Protein AF-A0AAE8N1J1-F1 (afdb_monomer_lite)

Structure (mmCIF, N/CA/C/O backbone):
data_AF-A0AAE8N1J1-F1
#
_entry.id   AF-A0AAE8N1J1-F1
#
loop_
_atom_site.group_PDB
_atom_site.id
_atom_site.type_symbol
_atom_site.label_atom_id
_atom_site.label_alt_id
_atom_site.label_comp_id
_atom_site.label_asym_id
_atom_site.label_entity_id
_atom_site.label_seq_id
_atom_site.pdbx_PDB_ins_code
_atom_site.Cartn_x
_atom_site.Cartn_y
_atom_site.Cartn_z
_atom_site.occupancy
_atom_site.B_iso_or_equiv
_atom_site.auth_seq_id
_atom_site.auth_comp_id
_atom_site.auth_asym_id
_atom_site.auth_atom_id
_atom_site.pdbx_PDB_model_num
ATOM 1 N N . MET A 1 1 ? 35.307 11.476 -8.296 1.00 35.03 1 MET A N 1
ATOM 2 C CA . MET A 1 1 ? 33.935 11.665 -8.820 1.00 35.03 1 MET A CA 1
ATOM 3 C C . MET A 1 1 ? 32.957 11.505 -7.670 1.00 35.03 1 MET A C 1
ATOM 5 O O . MET A 1 1 ? 32.985 10.466 -7.023 1.00 35.03 1 MET A O 1
ATOM 9 N N . ALA A 1 2 ? 32.159 12.530 -7.364 1.00 28.20 2 ALA A N 1
ATOM 10 C CA . ALA A 1 2 ? 31.144 12.446 -6.316 1.00 28.20 2 ALA A CA 1
ATOM 11 C C . ALA A 1 2 ? 30.091 11.394 -6.705 1.00 28.20 2 ALA A C 1
ATOM 13 O O . ALA A 1 2 ? 29.530 11.469 -7.799 1.00 28.20 2 ALA A O 1
ATOM 14 N N . ARG A 1 3 ? 29.843 10.405 -5.833 1.00 37.03 3 ARG A N 1
ATOM 15 C CA . ARG A 1 3 ? 28.711 9.479 -5.975 1.00 37.03 3 ARG A CA 1
ATOM 16 C C . ARG A 1 3 ? 27.435 10.320 -5.925 1.00 37.03 3 ARG A C 1
ATOM 18 O O . ARG A 1 3 ? 27.060 10.782 -4.851 1.00 37.03 3 ARG A O 1
ATOM 25 N N . ARG A 1 4 ? 26.793 10.553 -7.074 1.00 46.88 4 ARG A N 1
ATOM 26 C CA . ARG A 1 4 ? 25.401 11.011 -7.081 1.00 46.88 4 ARG A CA 1
ATOM 27 C C . ARG A 1 4 ? 24.582 9.907 -6.426 1.00 46.88 4 ARG A C 1
ATOM 29 O O . ARG A 1 4 ? 24.691 8.747 -6.816 1.00 46.88 4 ARG A O 1
ATOM 36 N N . THR A 1 5 ? 23.835 10.257 -5.389 1.00 50.56 5 THR A N 1
ATOM 37 C CA . THR A 1 5 ? 22.821 9.367 -4.830 1.00 50.56 5 THR A CA 1
ATOM 38 C C . THR A 1 5 ? 21.791 9.097 -5.926 1.00 50.56 5 THR A C 1
ATOM 40 O O . THR A 1 5 ? 21.352 10.064 -6.548 1.00 50.56 5 THR A O 1
ATOM 43 N N . PRO A 1 6 ? 21.449 7.830 -6.211 1.00 59.44 6 PRO A N 1
ATOM 44 C CA . PRO A 1 6 ? 20.458 7.521 -7.231 1.00 59.44 6 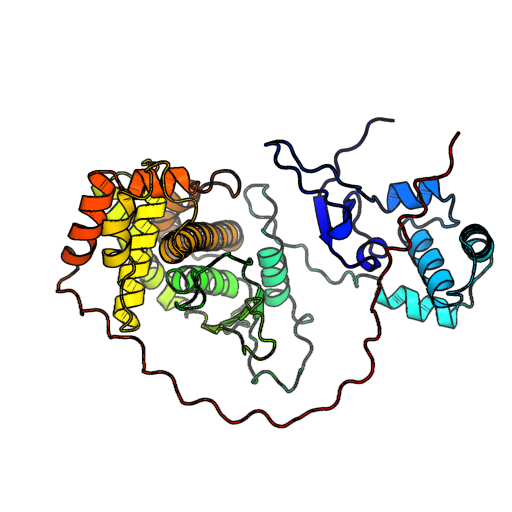PRO A CA 1
ATOM 45 C C . PRO A 1 6 ? 19.101 8.109 -6.833 1.00 59.44 6 PRO A C 1
ATOM 47 O O . PRO A 1 6 ? 18.744 8.083 -5.653 1.00 59.44 6 PRO A O 1
ATOM 50 N N . ASP A 1 7 ? 18.351 8.612 -7.815 1.00 67.62 7 ASP A N 1
ATOM 51 C CA . ASP A 1 7 ? 17.026 9.209 -7.583 1.00 67.62 7 ASP A CA 1
ATOM 52 C C . ASP A 1 7 ? 16.020 8.157 -7.075 1.00 67.62 7 ASP A C 1
ATOM 54 O O . ASP A 1 7 ? 15.136 8.456 -6.273 1.00 67.62 7 ASP A O 1
ATOM 58 N N . ALA A 1 8 ? 16.199 6.899 -7.494 1.00 77.00 8 ALA A N 1
ATOM 59 C CA . ALA A 1 8 ? 15.455 5.741 -7.018 1.00 77.00 8 ALA A CA 1
ATOM 60 C C . ALA A 1 8 ? 16.293 4.453 -7.110 1.00 77.00 8 ALA A C 1
ATOM 62 O O . ALA A 1 8 ? 17.258 4.359 -7.875 1.00 77.00 8 ALA A O 1
ATOM 63 N N . VAL A 1 9 ? 15.902 3.436 -6.337 1.00 85.31 9 VAL A N 1
ATOM 64 C CA . VAL A 1 9 ? 16.512 2.100 -6.368 1.00 85.31 9 VAL A CA 1
ATOM 65 C C . VAL A 1 9 ? 15.436 1.047 -6.601 1.00 85.31 9 VAL A C 1
ATOM 67 O O . VAL A 1 9 ? 14.442 0.999 -5.878 1.00 85.31 9 VAL A O 1
ATOM 70 N N . VAL A 1 10 ? 15.652 0.187 -7.594 1.00 86.50 10 VAL A N 1
ATOM 71 C CA . VAL A 1 10 ? 14.764 -0.921 -7.951 1.00 86.50 10 VAL A CA 1
ATOM 72 C C . VAL A 1 10 ? 15.358 -2.229 -7.440 1.00 86.50 10 VAL A C 1
ATOM 74 O O . VAL A 1 10 ? 16.468 -2.596 -7.813 1.00 86.50 10 VAL A O 1
ATOM 77 N N . LEU A 1 11 ? 14.615 -2.943 -6.594 1.00 87.94 11 LEU A N 1
ATOM 78 C CA . LEU A 1 11 ? 14.987 -4.279 -6.130 1.00 87.94 11 LEU A CA 1
ATOM 79 C C . LEU A 1 11 ? 14.312 -5.321 -7.024 1.00 87.94 11 LEU A C 1
ATOM 81 O O . LEU A 1 11 ? 13.087 -5.319 -7.147 1.00 87.94 11 LEU A O 1
ATOM 85 N N . THR A 1 12 ? 15.088 -6.210 -7.640 1.00 88.06 12 THR A N 1
ATOM 86 C CA . THR A 1 12 ? 14.566 -7.165 -8.631 1.00 88.06 12 THR A CA 1
ATOM 87 C C . THR A 1 12 ? 15.350 -8.477 -8.648 1.00 88.06 12 THR A C 1
ATOM 89 O O . THR A 1 12 ? 16.487 -8.530 -8.208 1.00 88.06 12 THR A O 1
ATOM 92 N N . SER A 1 13 ? 14.761 -9.554 -9.159 1.00 87.12 13 SER A N 1
ATOM 93 C CA . SER A 1 13 ? 15.512 -10.748 -9.603 1.00 87.12 13 SER A CA 1
ATOM 94 C C . SER A 1 13 ? 15.676 -10.778 -11.126 1.00 87.12 13 SER A C 1
ATOM 96 O O . SER A 1 13 ? 16.361 -11.641 -11.662 1.00 87.12 13 SER A O 1
ATOM 98 N N . ASP A 1 14 ? 15.049 -9.828 -11.819 1.00 88.25 14 ASP A N 1
ATOM 99 C CA . ASP A 1 14 ? 15.034 -9.735 -13.268 1.00 88.25 14 ASP A CA 1
ATOM 100 C C . ASP A 1 14 ? 16.143 -8.803 -13.769 1.00 88.25 14 ASP A C 1
ATOM 102 O O . ASP A 1 14 ? 16.110 -7.590 -13.533 1.00 88.25 14 ASP A O 1
ATOM 106 N N . SER A 1 15 ? 17.125 -9.380 -14.464 1.00 87.69 15 SER A N 1
ATOM 107 C CA . SER A 1 15 ? 18.238 -8.654 -15.078 1.00 87.69 15 SER A CA 1
ATOM 108 C C . SER A 1 15 ? 17.830 -7.750 -16.231 1.00 87.69 15 SER A C 1
ATOM 110 O O . SER A 1 15 ? 18.549 -6.793 -16.522 1.00 87.69 15 SER A O 1
ATOM 112 N N . ASP A 1 16 ? 16.685 -8.008 -16.861 1.00 88.75 16 ASP A N 1
ATOM 113 C CA . ASP A 1 16 ? 16.238 -7.253 -18.029 1.00 88.75 16 ASP A CA 1
ATOM 114 C C . ASP A 1 16 ? 15.903 -5.797 -17.686 1.00 88.75 16 ASP A C 1
ATOM 116 O O . ASP A 1 16 ? 15.951 -4.935 -18.561 1.00 88.75 16 ASP A O 1
ATOM 120 N N . LEU A 1 17 ? 15.668 -5.473 -16.407 1.00 86.44 17 LEU A N 1
ATOM 121 C CA . LEU A 1 17 ? 15.476 -4.088 -15.960 1.00 86.44 17 LEU A CA 1
ATOM 122 C C . LEU A 1 17 ? 16.688 -3.182 -16.225 1.00 86.44 17 LEU A C 1
ATOM 124 O O . LEU A 1 17 ? 16.510 -1.974 -16.348 1.00 86.44 17 LEU A O 1
ATOM 128 N N . LEU A 1 18 ? 17.898 -3.737 -16.370 1.00 87.38 18 LEU A N 1
ATOM 129 C CA . LEU A 1 18 ? 19.086 -2.965 -16.765 1.00 87.38 18 LEU A CA 1
ATOM 130 C C . LEU A 1 18 ? 19.048 -2.501 -18.229 1.00 87.38 18 LEU A C 1
ATOM 132 O O . LEU A 1 18 ? 19.861 -1.667 -18.618 1.00 87.38 18 LEU A O 1
ATOM 136 N N . LEU A 1 19 ? 18.154 -3.069 -19.043 1.00 87.94 19 LEU A N 1
ATOM 137 C CA . LEU A 1 19 ? 18.031 -2.777 -20.472 1.00 87.94 19 LEU A CA 1
ATOM 138 C C . LEU A 1 19 ? 17.041 -1.645 -20.762 1.00 87.94 19 LEU A C 1
ATOM 140 O O . LEU A 1 19 ? 17.030 -1.121 -21.875 1.00 87.94 19 LEU A O 1
ATOM 144 N N . TYR A 1 20 ? 16.226 -1.267 -19.776 1.00 84.81 20 TYR A N 1
ATOM 145 C CA . TYR A 1 20 ? 15.324 -0.126 -19.865 1.00 84.81 20 TYR A CA 1
ATOM 146 C C . TYR A 1 20 ? 16.047 1.169 -19.497 1.00 84.81 20 TYR A C 1
ATOM 148 O O . TYR A 1 20 ? 16.948 1.187 -18.655 1.00 84.81 20 TYR A O 1
ATOM 156 N N . ASP A 1 21 ? 15.602 2.278 -20.086 1.00 79.12 21 ASP A N 1
ATOM 157 C CA . ASP A 1 21 ? 16.015 3.605 -19.641 1.00 79.12 21 ASP A CA 1
ATOM 158 C C . ASP A 1 21 ? 15.320 3.952 -18.315 1.00 79.12 21 ASP A C 1
ATOM 160 O O . ASP A 1 21 ? 14.166 4.379 -18.280 1.00 79.12 21 ASP A O 1
ATOM 164 N N . ILE A 1 22 ? 16.030 3.722 -17.211 1.00 78.31 22 ILE A N 1
ATOM 165 C CA . ILE A 1 22 ? 15.596 4.054 -15.846 1.00 78.31 22 ILE A CA 1
ATOM 166 C C . ILE A 1 22 ? 16.227 5.364 -15.333 1.00 78.31 22 ILE A C 1
ATOM 168 O O . ILE A 1 22 ? 16.195 5.649 -14.128 1.00 78.31 22 ILE A O 1
ATOM 172 N N . GLY A 1 23 ? 16.829 6.158 -16.227 1.00 79.38 23 GLY A N 1
ATOM 173 C CA . GLY A 1 23 ? 17.496 7.417 -15.904 1.00 79.38 23 GLY A CA 1
ATOM 174 C C . GLY A 1 23 ? 18.658 7.259 -14.916 1.00 79.38 23 GLY A C 1
ATOM 175 O O . GLY A 1 23 ? 19.494 6.363 -15.028 1.00 79.38 23 GLY A O 1
ATOM 176 N N . CYS A 1 24 ? 18.713 8.137 -13.910 1.00 79.81 24 CYS A N 1
ATOM 177 C CA . CYS A 1 24 ? 19.738 8.121 -12.855 1.00 79.81 24 CYS A CA 1
ATOM 178 C C . CYS A 1 24 ? 19.469 7.090 -11.739 1.00 79.81 24 CYS A C 1
ATOM 180 O O . CYS A 1 24 ? 20.152 7.100 -10.709 1.00 79.81 24 CYS A O 1
ATOM 182 N N . SER A 1 25 ? 18.472 6.220 -11.911 1.00 83.62 25 SER A N 1
ATOM 183 C CA . SER A 1 25 ? 18.129 5.184 -10.937 1.00 83.62 25 SER A CA 1
ATOM 184 C C . SER A 1 25 ? 19.150 4.046 -10.941 1.00 83.62 25 SER A C 1
ATOM 186 O O . SER A 1 25 ? 20.022 3.938 -11.806 1.00 83.62 25 SER A O 1
ATOM 188 N N . SER A 1 26 ? 19.068 3.180 -9.936 1.00 88.62 26 SER A N 1
ATOM 189 C CA . SER A 1 26 ? 19.917 1.990 -9.842 1.00 88.62 26 SER A CA 1
ATOM 190 C C . SER A 1 26 ? 19.109 0.731 -9.564 1.00 88.62 26 SER A C 1
ATOM 192 O O . SER A 1 26 ? 18.006 0.791 -9.029 1.00 88.62 26 SER A O 1
ATOM 194 N N . VAL A 1 27 ? 19.681 -0.416 -9.909 1.00 90.62 27 VAL A N 1
ATOM 195 C CA . VAL A 1 27 ? 19.100 -1.743 -9.704 1.00 90.62 27 VAL A CA 1
ATOM 196 C C . VAL A 1 27 ? 19.919 -2.490 -8.655 1.00 90.62 27 VAL A C 1
ATOM 198 O O . VAL A 1 27 ? 21.147 -2.446 -8.677 1.00 90.62 27 VAL A O 1
ATOM 201 N N . ILE A 1 28 ? 19.252 -3.174 -7.733 1.00 91.44 28 ILE A N 1
ATOM 202 C CA . ILE A 1 28 ? 19.858 -4.124 -6.797 1.00 91.44 28 ILE A CA 1
ATOM 203 C C . ILE A 1 28 ? 19.209 -5.478 -7.057 1.00 91.44 28 ILE A C 1
ATOM 205 O O . ILE A 1 28 ? 17.979 -5.592 -7.004 1.00 91.44 28 ILE A O 1
ATOM 209 N N . PHE A 1 29 ? 20.020 -6.502 -7.326 1.00 90.75 29 PHE A N 1
ATOM 210 C CA . PHE A 1 29 ? 19.487 -7.851 -7.449 1.00 90.75 29 PHE A CA 1
ATOM 211 C C . PHE A 1 29 ? 19.201 -8.446 -6.074 1.00 90.75 29 PHE A C 1
ATOM 213 O O . PHE A 1 29 ? 19.992 -8.289 -5.148 1.00 90.75 29 PHE A O 1
ATOM 220 N N . LEU A 1 30 ? 18.070 -9.137 -5.933 1.00 88.12 30 LEU A N 1
ATOM 221 C CA . LEU A 1 30 ? 17.686 -9.775 -4.671 1.00 88.12 30 LEU A CA 1
ATOM 222 C C . LEU A 1 30 ? 18.733 -10.798 -4.209 1.00 88.12 30 LEU A C 1
ATOM 224 O O . LEU A 1 30 ? 19.008 -10.877 -3.016 1.00 88.12 30 LEU A O 1
ATOM 228 N N . ASP A 1 31 ? 19.356 -11.505 -5.154 1.00 86.06 31 ASP A N 1
ATOM 229 C CA . ASP A 1 31 ? 20.424 -12.476 -4.888 1.00 86.06 31 ASP A CA 1
ATOM 230 C C . ASP A 1 31 ? 21.716 -11.825 -4.360 1.00 86.06 31 ASP A C 1
ATOM 232 O O . ASP A 1 31 ? 22.544 -12.505 -3.758 1.00 86.06 31 ASP A O 1
ATOM 236 N N . ASP A 1 32 ? 21.879 -10.512 -4.547 1.00 86.19 32 ASP A N 1
ATOM 237 C CA . ASP A 1 32 ? 23.050 -9.757 -4.096 1.00 86.19 32 ASP A CA 1
ATOM 238 C C . ASP A 1 32 ? 22.854 -9.136 -2.702 1.00 86.19 32 ASP A C 1
ATOM 240 O O . ASP A 1 32 ? 23.760 -8.480 -2.185 1.00 86.19 32 ASP A O 1
ATOM 244 N N . ILE A 1 33 ? 21.680 -9.307 -2.081 1.00 85.31 33 ILE A N 1
ATOM 245 C CA . ILE A 1 33 ? 21.396 -8.798 -0.736 1.00 85.31 33 ILE A CA 1
ATOM 246 C C . ILE A 1 33 ? 21.857 -9.830 0.290 1.00 85.31 33 ILE A C 1
ATOM 248 O O . ILE A 1 33 ? 21.216 -10.859 0.501 1.00 85.31 33 ILE A O 1
ATOM 252 N N . VAL A 1 34 ? 22.946 -9.525 0.992 1.00 82.00 34 VAL A N 1
ATOM 253 C CA . VAL A 1 34 ? 23.441 -10.387 2.068 1.00 82.00 34 VAL A CA 1
ATOM 254 C C . VAL A 1 34 ? 22.742 -10.006 3.367 1.00 82.00 34 VAL A C 1
ATOM 256 O O . VAL A 1 34 ? 23.006 -8.953 3.950 1.00 82.00 34 VAL A O 1
ATOM 259 N N . LEU A 1 35 ? 21.839 -10.865 3.837 1.00 76.69 35 LEU A N 1
ATOM 260 C CA . LEU A 1 35 ? 21.188 -10.673 5.130 1.00 76.69 35 LEU A CA 1
ATOM 261 C C . LEU A 1 35 ? 22.227 -10.815 6.250 1.00 76.69 35 LEU A C 1
ATOM 263 O O . LEU A 1 35 ? 22.945 -11.810 6.321 1.00 76.69 35 LEU A O 1
ATOM 267 N N . SER A 1 36 ? 22.309 -9.813 7.123 1.00 69.69 36 SER A N 1
ATOM 268 C CA . SER A 1 36 ? 23.179 -9.836 8.299 1.00 69.69 36 SER A CA 1
ATOM 269 C C . SER A 1 36 ? 22.354 -9.615 9.557 1.00 69.69 36 SER A C 1
ATOM 271 O O . SER A 1 36 ? 21.520 -8.714 9.570 1.00 69.69 36 SER A O 1
ATOM 273 N N . ASP A 1 37 ? 22.656 -10.340 10.634 1.00 63.47 37 ASP A N 1
ATOM 274 C CA . ASP A 1 37 ? 21.987 -10.195 11.942 1.00 63.47 37 ASP A CA 1
ATOM 275 C C . ASP A 1 37 ? 22.266 -8.851 12.642 1.00 63.47 37 ASP A C 1
ATOM 277 O O . ASP A 1 37 ? 21.775 -8.576 13.735 1.00 63.47 37 ASP A O 1
ATOM 281 N N . ARG A 1 38 ? 23.084 -7.988 12.033 1.00 58.75 38 ARG A N 1
ATOM 282 C CA . ARG A 1 38 ? 23.385 -6.653 12.547 1.00 58.75 38 ARG A CA 1
ATOM 283 C C . ARG A 1 38 ? 22.274 -5.689 12.136 1.00 58.75 38 ARG A C 1
ATOM 285 O O . ARG A 1 38 ? 21.839 -5.706 10.991 1.00 58.75 38 ARG A O 1
ATOM 292 N N . HIS A 1 39 ? 21.891 -4.770 13.026 1.00 57.25 39 HIS A N 1
ATOM 293 C CA . HIS A 1 39 ? 20.936 -3.675 12.758 1.00 57.25 39 HIS A CA 1
ATOM 294 C C . HIS A 1 39 ? 21.432 -2.628 11.729 1.00 57.25 39 HIS A C 1
ATOM 296 O O . HIS A 1 39 ? 20.982 -1.483 11.722 1.00 57.25 39 HIS A O 1
ATOM 302 N N . THR A 1 40 ? 22.382 -2.990 10.870 1.00 66.69 40 THR A N 1
ATOM 303 C CA . THR A 1 40 ? 22.904 -2.175 9.773 1.00 66.69 40 THR A CA 1
ATOM 304 C C . THR A 1 40 ? 22.250 -2.589 8.459 1.00 66.69 40 THR A C 1
ATOM 306 O O . THR A 1 40 ? 21.818 -3.729 8.314 1.00 66.69 40 THR A O 1
ATOM 309 N N . ALA A 1 41 ? 22.199 -1.677 7.484 1.00 66.44 41 ALA A N 1
ATOM 310 C CA . ALA A 1 41 ? 21.728 -2.021 6.145 1.00 66.44 41 ALA A CA 1
ATOM 311 C C . ALA A 1 41 ? 22.523 -3.224 5.590 1.00 66.44 41 ALA A C 1
ATOM 313 O O . ALA A 1 41 ? 23.752 -3.236 5.733 1.00 66.44 41 ALA A O 1
ATOM 314 N N . PRO A 1 42 ? 21.853 -4.222 4.985 1.00 73.19 42 PRO A N 1
ATOM 315 C CA . PRO A 1 42 ? 22.537 -5.385 4.439 1.00 73.19 42 PRO A CA 1
ATOM 316 C C . PRO A 1 42 ? 23.501 -4.938 3.330 1.00 73.19 42 PRO A C 1
ATOM 318 O O . PRO A 1 42 ? 23.120 -4.104 2.497 1.00 73.19 42 PRO A O 1
ATOM 321 N N . PRO A 1 43 ? 24.746 -5.449 3.297 1.00 79.31 43 PRO A N 1
ATOM 322 C CA . PRO A 1 43 ? 25.631 -5.172 2.180 1.00 79.31 43 PRO A CA 1
ATOM 323 C C . PRO A 1 43 ? 25.008 -5.731 0.896 1.00 79.31 43 PRO A C 1
ATOM 325 O O . PRO A 1 43 ? 24.482 -6.845 0.877 1.00 79.31 43 PRO A O 1
ATOM 328 N N . CYS A 1 44 ? 25.032 -4.924 -0.163 1.00 83.50 44 CYS A N 1
ATOM 329 C CA . CYS A 1 44 ? 24.453 -5.265 -1.456 1.00 83.50 44 CYS A CA 1
ATOM 330 C C . CYS A 1 44 ? 25.235 -4.635 -2.611 1.00 83.50 44 CYS A C 1
ATOM 332 O O . CYS A 1 44 ? 25.880 -3.591 -2.455 1.00 83.50 44 CYS A O 1
ATOM 334 N N . PHE A 1 45 ? 25.149 -5.262 -3.783 1.00 85.44 45 PHE A N 1
ATOM 335 C CA . PHE A 1 45 ? 25.657 -4.692 -5.026 1.00 85.44 45 PHE A CA 1
ATOM 336 C C . PHE A 1 45 ? 24.593 -3.826 -5.694 1.00 85.44 45 PHE A C 1
ATOM 338 O O . PHE A 1 45 ? 23.423 -4.187 -5.778 1.00 85.44 45 PHE A O 1
ATOM 345 N N . THR A 1 46 ? 25.011 -2.649 -6.155 1.00 87.81 46 THR A N 1
ATOM 346 C CA . THR A 1 46 ? 24.149 -1.688 -6.844 1.00 87.81 46 THR A CA 1
ATOM 347 C C . THR A 1 46 ? 24.655 -1.486 -8.265 1.00 87.81 46 THR A C 1
ATOM 349 O O . THR A 1 46 ? 25.822 -1.155 -8.477 1.00 87.81 46 THR A O 1
ATOM 352 N N . PHE A 1 47 ? 23.764 -1.654 -9.235 1.00 88.25 47 PHE A N 1
ATOM 353 C CA . PHE A 1 47 ? 24.044 -1.560 -10.660 1.00 88.25 47 PHE A CA 1
ATOM 354 C C . PHE A 1 47 ? 23.375 -0.311 -11.228 1.00 88.25 47 PHE A C 1
ATOM 356 O O . PHE A 1 47 ? 22.153 -0.189 -11.226 1.00 88.25 47 PHE A O 1
ATOM 363 N N . SER A 1 48 ? 24.178 0.624 -11.725 1.00 86.94 48 SER A N 1
ATOM 364 C CA . SER A 1 48 ? 23.689 1.780 -12.479 1.00 86.94 48 SER A CA 1
ATOM 365 C C . SER A 1 48 ? 23.942 1.528 -13.967 1.00 86.94 48 SER A C 1
ATOM 367 O O . SER A 1 48 ? 25.108 1.333 -14.325 1.00 86.94 48 SER A O 1
ATOM 369 N N . PRO A 1 49 ? 22.910 1.543 -14.834 1.00 83.75 49 PRO A N 1
ATOM 370 C CA . PRO A 1 49 ? 23.088 1.365 -16.276 1.00 83.75 49 PRO A CA 1
ATOM 371 C C . PRO A 1 49 ? 24.127 2.328 -16.862 1.00 83.75 49 PRO A C 1
ATOM 373 O O . PRO A 1 49 ? 25.093 1.889 -17.482 1.00 83.75 49 PRO A O 1
ATOM 376 N N . LEU A 1 50 ? 24.029 3.618 -16.521 1.00 80.12 50 LEU A N 1
ATOM 377 C CA . LEU A 1 50 ? 24.984 4.651 -16.940 1.00 80.12 50 LEU A CA 1
ATOM 378 C C . LEU A 1 50 ? 26.425 4.338 -16.508 1.00 80.12 50 LEU A C 1
ATOM 380 O O . LEU A 1 50 ? 27.373 4.526 -17.273 1.00 80.12 50 LEU A O 1
ATOM 384 N N . PHE A 1 51 ? 26.609 3.851 -15.277 1.00 83.56 51 PHE A N 1
ATOM 385 C CA . PHE A 1 51 ? 27.933 3.474 -14.783 1.00 83.56 51 PHE A CA 1
ATOM 386 C C . PHE A 1 51 ? 28.477 2.228 -15.488 1.00 83.56 51 PHE A C 1
ATOM 388 O O . PHE A 1 51 ? 29.663 2.178 -15.822 1.00 83.56 51 PHE A O 1
ATOM 395 N N . LEU A 1 52 ? 27.625 1.226 -15.721 1.00 84.75 52 LEU A N 1
ATOM 396 C CA . LEU A 1 52 ? 28.002 0.009 -16.431 1.00 84.75 52 LEU A CA 1
ATOM 397 C C . LEU A 1 52 ? 28.447 0.332 -17.854 1.00 84.75 52 LEU A C 1
ATOM 399 O O . LEU A 1 52 ? 29.504 -0.127 -18.270 1.00 84.75 52 LEU A O 1
ATOM 403 N N . GLU A 1 53 ? 27.719 1.172 -18.579 1.00 79.62 53 GLU A N 1
ATOM 404 C CA . GLU A 1 53 ? 28.106 1.553 -19.937 1.00 79.62 53 GLU A CA 1
ATOM 405 C C . GLU A 1 53 ? 29.455 2.266 -19.998 1.00 79.62 53 GLU A C 1
ATOM 407 O O . GLU A 1 53 ? 30.318 1.893 -20.802 1.00 79.62 53 GLU A O 1
ATOM 412 N N . ALA A 1 54 ? 29.676 3.229 -19.097 1.00 81.25 54 ALA A N 1
ATOM 413 C CA . ALA A 1 54 ? 30.949 3.932 -18.991 1.00 81.25 54 ALA A CA 1
ATOM 414 C C . ALA A 1 54 ? 32.106 2.968 -18.671 1.00 81.25 54 ALA A C 1
ATOM 416 O O . ALA A 1 54 ? 33.168 3.036 -19.296 1.00 81.25 54 ALA A O 1
ATOM 417 N N . ARG A 1 55 ? 31.895 2.034 -17.733 1.00 83.31 55 ARG A N 1
ATOM 418 C CA . ARG A 1 55 ? 32.903 1.039 -17.336 1.00 83.31 55 ARG A CA 1
ATOM 419 C C . ARG A 1 55 ? 33.203 0.047 -18.461 1.00 83.31 55 ARG A C 1
ATOM 421 O O . ARG A 1 55 ? 34.361 -0.310 -18.663 1.00 83.31 55 ARG A O 1
ATOM 428 N N . LEU A 1 56 ? 32.183 -0.376 -19.207 1.00 81.75 56 LEU A N 1
ATOM 429 C CA . LEU A 1 56 ? 32.304 -1.361 -20.285 1.00 81.75 56 LEU A CA 1
ATOM 430 C C . LEU A 1 56 ? 32.799 -0.768 -21.611 1.00 81.75 56 LEU A C 1
ATOM 432 O O . LEU A 1 56 ? 33.138 -1.527 -22.522 1.00 81.75 56 LEU A O 1
ATOM 436 N N . LYS A 1 57 ? 32.883 0.568 -21.721 1.00 80.56 57 LYS A N 1
ATOM 437 C CA . LYS A 1 57 ? 33.320 1.291 -22.931 1.00 80.56 57 LYS A CA 1
ATOM 438 C C . LYS A 1 57 ? 32.555 0.820 -24.174 1.00 80.56 57 LYS A C 1
ATOM 440 O O . LYS A 1 57 ? 33.147 0.574 -25.233 1.00 80.56 57 LYS A O 1
ATOM 445 N N . LEU A 1 58 ? 31.249 0.614 -24.010 1.00 73.62 58 LEU A N 1
ATOM 446 C CA . LEU A 1 58 ? 30.376 0.148 -25.079 1.00 73.62 58 LEU A CA 1
ATOM 447 C C . LEU A 1 58 ? 30.148 1.280 -26.098 1.00 73.62 58 LEU A C 1
ATOM 449 O O . LEU A 1 58 ? 30.085 2.447 -25.720 1.00 73.62 58 LEU A O 1
ATOM 453 N N . PRO A 1 59 ? 30.066 0.961 -27.398 1.00 65.88 59 PRO A N 1
ATOM 454 C CA . PRO A 1 59 ? 29.867 1.957 -28.442 1.00 65.88 59 PRO A CA 1
ATOM 455 C C . PRO A 1 59 ? 28.394 2.371 -28.532 1.00 65.88 59 PRO A C 1
ATOM 457 O O . PRO A 1 59 ? 27.507 1.525 -28.637 1.00 65.88 59 PRO A O 1
ATOM 460 N N . GLY A 1 60 ? 28.142 3.677 -28.548 1.00 61.81 60 GLY A N 1
ATOM 461 C CA . GLY A 1 60 ? 26.809 4.253 -28.702 1.00 61.81 60 GLY A CA 1
ATOM 462 C C . GLY A 1 60 ? 26.789 5.715 -28.263 1.00 61.81 60 GLY A C 1
ATOM 463 O O . GLY A 1 60 ? 27.549 6.108 -27.384 1.00 61.81 60 GLY A O 1
ATOM 464 N N . THR A 1 61 ? 25.950 6.528 -28.902 1.00 53.12 61 THR A N 1
ATOM 465 C CA . THR A 1 61 ? 25.653 7.908 -28.472 1.00 53.12 61 THR A CA 1
ATOM 466 C C . THR A 1 61 ? 24.433 7.978 -27.548 1.00 53.12 61 THR A C 1
ATOM 468 O O . THR A 1 61 ? 24.195 9.017 -26.944 1.00 53.12 61 THR A O 1
ATOM 471 N N . ASP A 1 62 ? 23.668 6.885 -27.453 1.00 62.41 62 ASP A N 1
ATOM 472 C CA . ASP A 1 62 ? 22.497 6.727 -26.587 1.00 62.41 62 ASP A CA 1
ATOM 473 C C . ASP A 1 62 ? 22.858 5.825 -25.381 1.00 62.41 62 ASP A C 1
ATOM 475 O O . ASP A 1 62 ? 23.188 4.651 -25.600 1.00 62.41 62 ASP A O 1
ATOM 479 N N . PRO A 1 63 ? 22.787 6.343 -24.136 1.00 55.06 63 PRO A N 1
ATOM 480 C CA . PRO A 1 63 ? 23.126 5.620 -22.909 1.00 55.06 63 PRO A CA 1
ATOM 481 C C . PRO A 1 63 ? 22.199 4.458 -22.499 1.00 55.06 63 PRO A C 1
ATOM 483 O O . PRO A 1 63 ? 22.376 3.864 -21.440 1.00 55.06 63 PRO A O 1
ATOM 486 N N . ALA A 1 64 ? 21.135 4.182 -23.254 1.00 62.34 64 ALA A N 1
ATOM 487 C CA . ALA A 1 64 ? 20.332 2.970 -23.072 1.00 62.34 64 ALA A CA 1
ATOM 488 C C . ALA A 1 64 ? 20.620 1.937 -24.172 1.00 62.34 64 ALA A C 1
ATOM 490 O O . ALA A 1 64 ? 20.267 0.762 -24.068 1.00 62.34 64 ALA A O 1
ATOM 491 N N . HIS A 1 65 ? 21.219 2.364 -25.282 1.00 72.19 65 HIS A N 1
ATOM 492 C CA . HIS A 1 65 ? 21.445 1.536 -26.462 1.00 72.19 65 HIS A CA 1
ATOM 493 C C . HIS A 1 65 ? 22.627 0.572 -26.284 1.00 72.19 65 HIS A C 1
ATOM 495 O O . HIS A 1 65 ? 22.634 -0.521 -26.855 1.00 72.19 65 HIS A O 1
ATOM 501 N N . ALA A 1 66 ? 23.636 0.947 -25.495 1.00 78.19 66 ALA A N 1
ATOM 502 C CA . ALA A 1 66 ? 24.861 0.169 -25.359 1.00 78.19 66 ALA A CA 1
ATOM 503 C C . ALA A 1 66 ? 24.623 -1.137 -24.577 1.00 78.19 66 ALA A C 1
ATOM 505 O O . ALA A 1 66 ? 25.041 -2.209 -25.029 1.00 78.19 66 ALA A O 1
ATOM 506 N N . LEU A 1 67 ? 23.893 -1.089 -23.459 1.00 86.81 67 LEU A N 1
ATOM 507 C CA . LEU A 1 67 ? 23.519 -2.300 -22.713 1.00 86.81 67 LEU A CA 1
ATOM 508 C C . LEU A 1 67 ? 22.559 -3.207 -23.490 1.00 86.81 67 LEU A C 1
ATOM 510 O O . LEU A 1 67 ? 22.760 -4.423 -23.507 1.00 86.81 67 LEU A O 1
ATOM 514 N N . ARG A 1 68 ? 21.580 -2.643 -24.211 1.00 88.31 68 ARG A N 1
ATOM 515 C CA . ARG A 1 68 ? 20.687 -3.412 -25.102 1.00 88.31 68 ARG A CA 1
ATOM 516 C C . ARG A 1 68 ? 21.467 -4.141 -26.196 1.00 88.31 68 ARG A C 1
ATOM 518 O O . ARG A 1 68 ? 21.232 -5.324 -26.446 1.00 88.31 68 ARG A O 1
ATOM 525 N N . ARG A 1 69 ? 22.469 -3.487 -26.794 1.00 87.31 69 ARG A N 1
ATOM 526 C CA . ARG A 1 69 ? 23.395 -4.110 -27.755 1.00 87.31 69 ARG A CA 1
ATOM 527 C C . ARG A 1 69 ? 24.156 -5.289 -27.145 1.00 87.31 69 ARG A C 1
ATOM 529 O O . ARG A 1 69 ? 24.299 -6.316 -27.814 1.00 87.31 69 ARG A O 1
ATOM 536 N N . PHE A 1 70 ? 24.634 -5.143 -25.910 1.00 89.12 70 PHE A N 1
ATOM 537 C CA . PHE A 1 70 ? 25.342 -6.201 -25.190 1.00 89.12 70 PHE A CA 1
ATOM 538 C C . PHE A 1 70 ? 24.435 -7.395 -24.881 1.00 89.12 70 PHE A C 1
ATOM 540 O O . PHE A 1 70 ? 24.802 -8.534 -25.179 1.00 89.12 70 PHE A O 1
ATOM 547 N N . ALA A 1 71 ? 23.229 -7.144 -24.370 1.00 90.62 71 ALA A N 1
ATOM 548 C CA . ALA A 1 71 ? 22.242 -8.187 -24.109 1.00 90.62 71 ALA A CA 1
ATOM 549 C C . ALA A 1 71 ? 21.842 -8.940 -25.385 1.00 90.62 71 ALA A C 1
ATOM 551 O O . ALA A 1 71 ? 21.782 -10.169 -25.381 1.00 90.62 71 ALA A O 1
ATOM 552 N N . PHE A 1 72 ? 21.676 -8.236 -26.508 1.00 91.56 72 PHE A N 1
ATOM 553 C CA . PHE A 1 72 ? 21.413 -8.873 -27.796 1.00 91.56 72 PHE A CA 1
ATOM 554 C C . PHE A 1 72 ? 22.528 -9.851 -28.213 1.00 91.56 72 PHE A C 1
ATOM 556 O O . PHE A 1 72 ? 22.232 -10.966 -28.642 1.00 91.56 72 PHE A O 1
ATOM 563 N N . GLU A 1 73 ? 23.812 -9.487 -28.071 1.00 91.69 73 GLU A N 1
ATOM 564 C CA . GLU A 1 73 ? 24.918 -10.419 -28.368 1.00 91.69 73 GLU A CA 1
ATOM 565 C C . GLU A 1 73 ? 24.971 -11.594 -27.392 1.00 91.69 73 GLU A C 1
ATOM 567 O O . GLU A 1 73 ? 25.306 -12.708 -27.803 1.00 91.69 73 GLU A O 1
ATOM 572 N N . LEU A 1 74 ? 24.625 -11.371 -26.122 1.00 91.44 74 LEU A N 1
ATOM 573 C CA . LEU A 1 74 ? 24.552 -12.430 -25.119 1.00 91.44 74 LEU A CA 1
ATOM 574 C C . LEU A 1 74 ? 23.485 -13.469 -25.491 1.00 91.44 74 LEU A C 1
ATOM 576 O O . LEU A 1 74 ? 23.763 -14.667 -25.454 1.00 91.44 74 LEU A O 1
ATOM 580 N N . VAL A 1 75 ? 22.299 -13.018 -25.910 1.00 90.81 75 VAL A N 1
ATOM 581 C CA . VAL A 1 75 ? 21.210 -13.893 -26.375 1.00 90.81 75 VAL A CA 1
ATOM 582 C C . VAL A 1 75 ? 21.592 -14.599 -27.678 1.00 90.81 75 VAL A C 1
ATOM 584 O O . VAL A 1 75 ? 21.379 -15.802 -27.821 1.00 90.81 75 VAL A O 1
ATOM 587 N N . LYS A 1 76 ? 22.205 -13.879 -28.625 1.00 90.69 76 LYS A N 1
ATOM 588 C CA . LYS A 1 76 ? 22.616 -14.425 -29.928 1.00 90.69 76 LYS A CA 1
ATOM 589 C C . LYS A 1 76 ? 23.767 -15.427 -29.819 1.00 90.69 76 LYS A C 1
ATOM 591 O O . LYS A 1 76 ? 23.853 -16.358 -30.618 1.00 90.69 76 LYS A O 1
ATOM 596 N N . THR A 1 77 ? 24.671 -15.234 -28.859 1.00 90.19 77 THR A N 1
ATOM 597 C CA . THR A 1 77 ? 25.861 -16.071 -28.661 1.00 90.19 77 THR A CA 1
ATOM 598 C C . THR A 1 77 ? 26.080 -16.431 -27.190 1.00 90.19 77 THR A C 1
ATOM 600 O O . THR A 1 77 ? 27.026 -15.955 -26.564 1.00 90.19 77 THR A O 1
ATOM 603 N N . PRO A 1 78 ? 25.270 -17.349 -26.633 1.00 88.50 78 PRO A N 1
ATOM 604 C CA . PRO A 1 78 ? 25.272 -17.652 -25.198 1.00 88.50 78 PRO A CA 1
ATOM 605 C C . PRO A 1 78 ? 26.565 -18.305 -24.688 1.00 88.50 78 PRO A C 1
ATOM 607 O O . PRO A 1 78 ? 26.799 -18.316 -23.477 1.00 88.50 78 PRO A O 1
ATOM 610 N N . ASN A 1 79 ? 27.386 -18.846 -25.595 1.00 91.94 79 ASN A N 1
ATOM 611 C CA . ASN A 1 79 ? 28.664 -19.501 -25.297 1.00 91.94 79 ASN A CA 1
ATOM 612 C C . ASN A 1 79 ? 29.880 -18.580 -25.504 1.00 91.94 79 ASN A C 1
ATOM 614 O O . ASN A 1 79 ? 31.010 -19.017 -25.298 1.00 91.94 79 ASN A O 1
ATOM 618 N N . ALA A 1 80 ? 29.679 -17.338 -25.958 1.00 91.12 80 ALA A N 1
ATOM 619 C CA . ALA A 1 80 ? 30.776 -16.394 -26.131 1.00 91.12 80 ALA A CA 1
ATOM 620 C C . ALA A 1 80 ? 31.305 -15.931 -24.768 1.00 91.12 80 ALA A C 1
ATOM 622 O O . ALA A 1 80 ? 30.539 -15.683 -23.835 1.00 91.12 80 ALA A O 1
ATOM 623 N N . SER A 1 81 ? 32.625 -15.786 -24.658 1.00 91.62 81 SER A N 1
ATOM 624 C CA . SER A 1 81 ? 33.236 -15.204 -23.466 1.00 91.62 81 SER A CA 1
ATOM 625 C C . SER A 1 81 ? 32.949 -13.705 -23.382 1.00 91.62 81 SER A C 1
ATOM 627 O O . SER A 1 81 ? 32.657 -13.041 -24.379 1.00 91.62 81 SER A O 1
ATOM 629 N N . PHE A 1 82 ? 33.077 -13.139 -22.186 1.00 88.94 82 PHE A N 1
ATOM 630 C CA . PHE A 1 82 ? 32.813 -11.721 -21.962 1.00 88.94 82 PHE A CA 1
ATOM 631 C C . PHE A 1 82 ? 33.631 -10.778 -22.880 1.00 88.94 82 PHE A C 1
ATOM 633 O O . PHE A 1 82 ? 33.026 -9.919 -23.528 1.00 88.94 82 PHE A O 1
ATOM 640 N N . PRO A 1 83 ? 34.956 -10.964 -23.076 1.00 90.62 83 PRO A N 1
ATOM 641 C CA . PRO A 1 83 ? 35.713 -10.165 -24.046 1.00 90.62 83 PRO A CA 1
ATOM 642 C C . PRO A 1 83 ? 35.225 -10.329 -25.493 1.00 90.62 83 PRO A C 1
ATOM 644 O O . PRO A 1 83 ? 35.227 -9.367 -26.263 1.00 90.62 83 PRO A O 1
ATOM 647 N N . GLN A 1 84 ? 34.781 -11.533 -25.874 1.00 91.06 84 GLN A N 1
ATOM 648 C CA . GLN A 1 84 ? 34.231 -11.790 -27.208 1.00 91.06 84 GLN A CA 1
ATOM 649 C C . GLN A 1 84 ? 32.908 -11.046 -27.415 1.00 91.06 84 GLN A C 1
ATOM 651 O O . GLN A 1 84 ? 32.701 -10.475 -28.486 1.00 91.06 84 GLN A O 1
ATOM 656 N N . LEU A 1 85 ? 32.040 -11.008 -26.399 1.00 90.12 85 LEU A N 1
ATOM 657 C CA . LEU A 1 85 ? 30.792 -10.241 -26.421 1.00 90.12 85 LEU A CA 1
ATOM 658 C C . LEU A 1 85 ? 31.067 -8.740 -26.578 1.00 90.12 85 LEU A C 1
ATOM 660 O O . LEU A 1 85 ? 30.503 -8.106 -27.469 1.00 90.12 85 LEU A O 1
ATOM 664 N N . LEU A 1 86 ? 32.004 -8.179 -25.804 1.00 88.38 86 LEU A N 1
ATOM 665 C CA . LEU A 1 86 ? 32.399 -6.769 -25.934 1.00 88.38 86 LEU A CA 1
ATOM 666 C C . LEU A 1 86 ? 32.959 -6.443 -27.326 1.00 88.38 86 LEU A C 1
ATOM 668 O O . LEU A 1 86 ? 32.618 -5.415 -27.914 1.00 88.38 86 LEU A O 1
ATOM 672 N N . ALA A 1 87 ? 33.795 -7.320 -27.887 1.00 88.06 87 ALA A N 1
ATOM 673 C CA . ALA A 1 87 ? 34.328 -7.146 -29.237 1.00 88.06 87 ALA A CA 1
ATOM 674 C C . ALA A 1 87 ? 33.226 -7.190 -30.311 1.00 88.06 87 ALA A C 1
ATOM 676 O O . ALA A 1 87 ? 33.298 -6.460 -31.300 1.00 88.06 87 ALA A O 1
ATOM 677 N N . ARG A 1 88 ? 32.192 -8.016 -30.117 1.00 87.88 88 ARG A N 1
ATOM 678 C CA . ARG A 1 88 ? 31.029 -8.106 -31.015 1.00 87.88 88 ARG A CA 1
ATOM 679 C C . ARG A 1 88 ? 30.125 -6.883 -30.933 1.00 87.88 88 ARG A C 1
ATOM 681 O O . ARG A 1 88 ? 29.651 -6.433 -31.971 1.00 87.88 88 ARG A O 1
ATOM 688 N N . CYS A 1 89 ? 29.955 -6.296 -29.749 1.00 86.31 89 CYS A N 1
ATOM 689 C CA . CYS A 1 89 ? 29.186 -5.058 -29.576 1.00 86.31 89 CYS A CA 1
ATOM 690 C C . CYS A 1 89 ? 29.747 -3.894 -30.405 1.00 86.31 89 CYS A C 1
ATOM 692 O O . CYS A 1 89 ? 28.991 -3.031 -30.836 1.00 86.31 89 CYS A O 1
ATOM 694 N N . LYS A 1 90 ? 31.059 -3.905 -30.679 1.00 82.06 90 LYS A N 1
ATOM 695 C CA . LYS A 1 90 ? 31.761 -2.933 -31.538 1.00 82.06 90 LYS A CA 1
ATOM 696 C C . LYS A 1 90 ? 31.562 -3.138 -33.033 1.00 82.06 90 LYS A C 1
ATOM 698 O O . LYS A 1 90 ? 31.974 -2.289 -33.816 1.00 82.06 90 LYS A O 1
ATOM 703 N N . ARG A 1 91 ? 30.940 -4.242 -33.438 1.00 83.44 91 ARG A N 1
ATOM 704 C CA . ARG A 1 91 ? 30.611 -4.527 -34.835 1.00 83.44 91 ARG A CA 1
ATOM 705 C C . ARG A 1 91 ? 29.148 -4.168 -35.106 1.00 83.44 91 ARG A C 1
ATOM 707 O O . ARG A 1 91 ? 28.313 -4.352 -34.209 1.00 83.44 91 ARG A O 1
ATOM 714 N N . PRO A 1 92 ? 28.821 -3.713 -36.329 1.00 77.25 92 PRO A N 1
ATOM 715 C CA . PRO A 1 92 ? 27.437 -3.471 -36.714 1.00 77.25 92 PRO A CA 1
ATOM 716 C C . PRO A 1 92 ? 26.611 -4.754 -36.552 1.00 77.25 92 PRO A C 1
ATOM 718 O O . PRO A 1 92 ? 27.047 -5.844 -36.932 1.00 77.25 92 PRO A O 1
ATOM 721 N N . ALA A 1 93 ? 25.439 -4.627 -35.930 1.00 76.50 93 ALA A N 1
ATOM 722 C CA . ALA A 1 93 ? 24.491 -5.724 -35.776 1.00 76.50 93 ALA A CA 1
ATOM 723 C C . ALA A 1 93 ? 23.695 -5.944 -37.073 1.00 76.50 93 ALA A C 1
ATOM 725 O O . ALA A 1 93 ? 23.606 -5.054 -37.916 1.00 76.50 93 ALA A O 1
ATOM 726 N N . SER A 1 94 ? 23.056 -7.111 -37.202 1.00 80.06 94 SER A N 1
ATOM 727 C CA . SER A 1 94 ? 21.988 -7.291 -38.191 1.00 80.06 94 SER A CA 1
ATOM 728 C C . SER A 1 94 ? 20.817 -6.391 -37.803 1.00 80.06 94 SER A C 1
ATOM 730 O O . SER A 1 94 ? 20.184 -6.622 -36.771 1.00 80.06 94 SER A O 1
ATOM 732 N N . GLU A 1 95 ? 20.545 -5.372 -38.617 1.00 77.62 95 GLU A N 1
ATOM 733 C CA . GLU A 1 95 ? 19.570 -4.318 -38.319 1.00 77.62 95 GLU A CA 1
ATOM 734 C C . GLU A 1 95 ? 18.183 -4.898 -38.010 1.00 77.62 95 GLU A C 1
ATOM 736 O O . GLU A 1 95 ? 17.589 -4.589 -36.985 1.00 77.62 95 GLU A O 1
ATOM 741 N N . ARG A 1 96 ? 17.714 -5.865 -38.807 1.00 85.06 96 ARG A N 1
ATOM 742 C CA . ARG A 1 96 ? 16.387 -6.473 -38.626 1.00 85.06 96 ARG A CA 1
ATOM 743 C C . ARG A 1 96 ? 16.240 -7.266 -37.324 1.00 85.06 96 ARG A C 1
ATOM 745 O O . ARG A 1 96 ? 15.169 -7.254 -36.722 1.00 85.06 96 ARG A O 1
ATOM 752 N N . GLU A 1 97 ? 17.267 -8.013 -36.927 1.00 85.94 97 GLU A N 1
ATOM 753 C CA . GLU A 1 97 ? 17.223 -8.835 -35.709 1.00 85.94 97 GLU A CA 1
ATOM 754 C C . GLU A 1 97 ? 17.348 -7.962 -34.465 1.00 85.94 97 GLU A C 1
ATOM 756 O O . GLU A 1 97 ? 16.594 -8.132 -33.507 1.00 85.94 97 GLU A O 1
ATOM 761 N N . TYR A 1 98 ? 18.269 -7.001 -34.510 1.00 87.69 98 TYR A N 1
ATOM 762 C CA . TYR A 1 98 ? 18.500 -6.090 -33.406 1.00 87.69 98 TYR A CA 1
ATOM 763 C C . TYR A 1 98 ? 17.312 -5.153 -33.189 1.00 87.69 98 TYR A C 1
ATOM 765 O O . TYR A 1 98 ? 16.865 -5.032 -32.057 1.00 87.69 98 TYR A O 1
ATOM 773 N N . SER A 1 99 ? 16.722 -4.571 -34.240 1.00 86.81 99 SER A N 1
ATOM 774 C CA . SER A 1 99 ? 15.548 -3.700 -34.089 1.00 86.81 99 SER A CA 1
ATOM 775 C C . SER A 1 99 ? 14.361 -4.413 -33.441 1.00 86.81 99 SER A C 1
ATOM 777 O O . SER A 1 99 ? 13.662 -3.810 -32.634 1.00 86.81 99 SER A O 1
ATOM 779 N N . LYS A 1 100 ? 14.143 -5.701 -33.748 1.00 88.19 100 LYS A N 1
ATOM 780 C CA . LYS A 1 100 ? 13.088 -6.499 -33.099 1.00 88.19 100 LYS A CA 1
ATOM 781 C C . LYS A 1 100 ? 13.353 -6.722 -31.612 1.00 88.19 100 LYS A C 1
ATOM 783 O O . LYS A 1 100 ? 12.414 -6.679 -30.827 1.00 88.19 100 LYS A O 1
ATOM 788 N N . PHE A 1 101 ? 14.605 -6.988 -31.245 1.00 89.81 101 PHE A N 1
ATOM 789 C CA . PHE A 1 101 ? 15.013 -7.125 -29.848 1.00 89.81 101 PHE A CA 1
ATOM 790 C C . PHE A 1 101 ? 14.882 -5.787 -29.110 1.00 89.81 101 PHE A C 1
ATOM 792 O O . PHE A 1 101 ? 14.230 -5.701 -28.079 1.00 89.81 101 PHE A O 1
ATOM 799 N N . ASP A 1 102 ? 15.435 -4.723 -29.688 1.00 87.50 102 ASP A N 1
ATOM 800 C CA . ASP A 1 102 ? 15.461 -3.378 -29.118 1.00 87.50 102 ASP A CA 1
ATOM 801 C C . ASP A 1 102 ? 14.055 -2.807 -28.885 1.00 87.50 102 ASP A C 1
ATOM 803 O O . ASP A 1 102 ? 13.811 -2.136 -27.884 1.00 87.50 102 ASP A O 1
ATOM 807 N N . GLN A 1 103 ? 13.101 -3.125 -29.766 1.00 86.50 103 GLN A N 1
ATOM 808 C CA . GLN A 1 103 ? 11.705 -2.708 -29.627 1.00 86.50 103 GLN A CA 1
ATOM 809 C C . GLN A 1 103 ? 11.065 -3.171 -28.309 1.00 86.50 103 GLN A C 1
ATOM 811 O O . GLN A 1 103 ? 10.186 -2.477 -27.807 1.00 86.50 103 GLN A O 1
ATOM 816 N N . GLN A 1 104 ? 11.504 -4.294 -27.730 1.00 84.75 104 GLN A N 1
ATOM 817 C CA . GLN A 1 104 ? 10.956 -4.820 -26.471 1.00 84.75 104 GLN A CA 1
ATOM 818 C C . GLN A 1 104 ? 11.280 -3.928 -25.266 1.00 84.75 104 GLN A C 1
ATOM 820 O O . GLN A 1 104 ? 10.535 -3.922 -24.293 1.00 84.75 104 GLN A O 1
ATOM 825 N N . TYR A 1 105 ? 12.364 -3.157 -25.353 1.00 84.69 105 TYR A N 1
ATOM 826 C CA . TYR A 1 105 ? 12.893 -2.341 -24.258 1.00 84.69 105 TYR A CA 1
ATOM 827 C C . TYR A 1 105 ? 12.676 -0.837 -24.476 1.00 84.69 105 TYR A C 1
ATOM 829 O O . TYR A 1 105 ? 13.028 -0.016 -23.629 1.00 84.69 105 TYR A O 1
ATOM 837 N N . ARG A 1 106 ? 12.081 -0.448 -25.611 1.00 78.56 106 ARG A N 1
ATOM 838 C CA . ARG A 1 106 ? 11.672 0.937 -25.860 1.00 78.56 106 ARG A CA 1
ATOM 839 C C . ARG A 1 106 ? 10.345 1.203 -25.160 1.00 78.56 106 ARG A C 1
ATOM 841 O O . ARG A 1 106 ? 9.306 0.701 -25.582 1.00 78.56 106 ARG A O 1
ATOM 848 N N . VAL A 1 107 ? 10.373 2.048 -24.131 1.00 66.50 107 VAL A N 1
ATOM 849 C CA . VAL A 1 107 ? 9.151 2.591 -23.529 1.00 66.50 107 VAL A CA 1
ATOM 850 C C . VAL A 1 107 ? 8.458 3.458 -24.581 1.00 66.50 107 VAL A C 1
ATOM 852 O O . VAL A 1 107 ? 9.007 4.469 -25.023 1.00 66.50 107 VAL A O 1
ATOM 855 N N . GLN A 1 108 ? 7.264 3.058 -25.023 1.00 57.47 108 GLN A N 1
ATOM 856 C CA . GLN A 1 108 ? 6.430 3.908 -25.867 1.00 57.47 108 GLN A CA 1
ATOM 857 C C . GLN A 1 108 ? 6.020 5.126 -25.030 1.00 57.47 108 GLN A C 1
ATOM 859 O O . GLN A 1 108 ? 5.260 5.003 -24.077 1.00 57.47 108 GLN A O 1
ATOM 864 N N . GLN A 1 109 ? 6.564 6.297 -25.362 1.00 48.88 109 GLN A N 1
ATOM 865 C CA . GLN A 1 109 ? 6.415 7.553 -24.616 1.00 48.88 109 GLN A CA 1
ATOM 866 C C . GLN A 1 109 ? 4.986 8.146 -24.622 1.00 48.88 109 GLN A C 1
ATOM 868 O O . GLN A 1 109 ? 4.831 9.348 -24.444 1.00 48.88 109 GLN A O 1
ATOM 873 N N . SER A 1 110 ? 3.919 7.359 -24.796 1.00 47.88 110 SER A N 1
ATOM 874 C CA . SER A 1 110 ? 2.539 7.866 -24.679 1.00 47.88 110 SER A CA 1
ATOM 875 C C . SER A 1 110 ? 2.050 7.894 -23.225 1.00 47.88 110 SER A C 1
ATOM 877 O O . SER A 1 110 ? 0.878 7.636 -22.945 1.00 47.88 110 SER A O 1
ATOM 879 N N . ILE A 1 111 ? 2.949 8.143 -22.276 1.00 53.31 111 ILE A N 1
ATOM 880 C CA . ILE A 1 111 ? 2.582 8.260 -20.870 1.00 53.31 111 ILE A CA 1
ATOM 881 C C . ILE A 1 111 ? 2.222 9.728 -20.651 1.00 53.31 111 ILE A C 1
ATOM 883 O O . ILE A 1 111 ? 3.095 10.595 -20.665 1.00 53.31 111 ILE A O 1
ATOM 887 N N . SER A 1 112 ? 0.921 10.002 -20.506 1.00 53.47 112 SER A N 1
ATOM 888 C CA . SER A 1 112 ? 0.428 11.283 -19.988 1.00 53.47 112 SER A CA 1
ATOM 889 C C . SER A 1 112 ? 1.217 11.635 -18.720 1.00 53.47 112 SER A C 1
ATOM 891 O O . SER A 1 112 ? 1.482 10.718 -17.934 1.00 53.47 112 SER A O 1
ATOM 893 N N . PRO A 1 113 ? 1.649 12.894 -18.511 1.00 57.84 113 PRO A N 1
ATOM 894 C CA . PRO A 1 113 ? 2.399 13.255 -17.315 1.00 57.84 113 PRO A CA 1
ATOM 895 C C . PRO A 1 113 ? 1.645 12.762 -16.079 1.00 57.84 113 PRO A C 1
ATOM 897 O O . PRO A 1 113 ? 0.501 13.149 -15.849 1.00 57.84 113 PRO A O 1
ATOM 900 N N . LEU A 1 114 ? 2.286 11.873 -15.312 1.00 59.72 114 LEU A N 1
ATOM 901 C CA . LEU A 1 114 ? 1.735 11.398 -14.049 1.00 59.72 114 LEU A CA 1
ATOM 902 C C . LEU A 1 114 ? 1.410 12.625 -13.194 1.00 59.72 114 LEU A C 1
ATOM 904 O O . LEU A 1 114 ? 2.300 13.465 -13.011 1.00 59.72 114 LEU A O 1
ATOM 908 N N . PRO A 1 115 ? 0.183 12.744 -12.665 1.00 60.03 115 PRO A N 1
ATOM 909 C CA . PRO A 1 115 ? -0.128 13.830 -11.762 1.00 60.03 115 PRO A CA 1
ATOM 910 C C . PRO A 1 115 ? 0.809 13.728 -10.558 1.00 60.03 115 PRO A C 1
ATOM 912 O O . PRO A 1 115 ? 0.817 12.745 -9.813 1.00 60.03 115 PRO A O 1
ATOM 915 N N . THR A 1 116 ? 1.652 14.738 -10.380 1.00 55.25 116 THR A N 1
ATOM 916 C CA . THR A 1 116 ? 2.440 14.878 -9.164 1.00 55.25 116 THR A CA 1
ATOM 917 C C . THR A 1 116 ? 1.483 15.232 -8.037 1.00 55.25 116 THR A C 1
ATOM 919 O O . THR A 1 116 ? 0.738 16.207 -8.125 1.00 55.25 116 THR A O 1
ATOM 922 N N . ALA A 1 117 ? 1.506 14.450 -6.954 1.00 56.47 117 ALA A N 1
ATOM 923 C CA . ALA A 1 117 ? 0.829 14.836 -5.724 1.00 56.47 117 ALA A CA 1
ATOM 924 C C . ALA A 1 117 ? 1.246 16.270 -5.358 1.00 56.47 117 ALA A C 1
ATOM 926 O O . ALA A 1 117 ? 2.441 16.579 -5.346 1.00 56.47 117 ALA A O 1
ATOM 927 N N . HIS A 1 118 ? 0.280 17.133 -5.021 1.00 53.91 118 HIS A N 1
ATOM 928 C CA . HIS A 1 118 ? 0.524 18.555 -4.723 1.00 53.91 118 HIS A CA 1
ATOM 929 C C . HIS A 1 118 ? 1.580 18.806 -3.629 1.00 53.91 118 HIS A C 1
ATOM 931 O O . HIS A 1 118 ? 2.103 19.911 -3.512 1.00 53.91 118 HIS A O 1
ATOM 937 N N . ASN A 1 119 ? 1.930 17.777 -2.855 1.00 51.41 119 ASN A N 1
ATOM 938 C CA . ASN A 1 119 ? 2.870 17.830 -1.745 1.00 51.41 119 ASN A CA 1
ATOM 939 C C . ASN A 1 119 ? 4.238 17.216 -2.087 1.00 51.41 119 ASN A C 1
ATOM 941 O O . ASN A 1 119 ? 4.716 16.420 -1.287 1.00 51.41 119 ASN A O 1
ATOM 945 N N . SER A 1 120 ? 4.831 17.503 -3.257 1.00 52.91 120 SER A N 1
ATOM 946 C CA . SER A 1 120 ? 6.230 17.181 -3.660 1.00 52.91 120 SER A CA 1
ATOM 947 C C . SER A 1 120 ? 6.741 15.739 -3.447 1.00 52.91 120 SER A C 1
ATOM 949 O O . SER A 1 120 ? 7.908 15.451 -3.700 1.00 52.91 120 SER A O 1
ATOM 951 N N . ASN A 1 121 ? 5.894 14.828 -2.978 1.00 61.81 121 ASN A N 1
ATOM 952 C CA . ASN A 1 121 ? 6.230 13.469 -2.611 1.00 61.81 121 ASN A CA 1
ATOM 953 C C . ASN A 1 121 ? 5.848 12.575 -3.782 1.00 61.81 121 ASN A C 1
ATOM 955 O O . ASN A 1 121 ? 4.710 12.661 -4.257 1.00 61.81 121 ASN A O 1
ATOM 959 N N . PRO A 1 122 ? 6.756 11.701 -4.234 1.00 69.69 122 PRO A N 1
ATOM 960 C CA . PRO A 1 122 ? 6.417 10.749 -5.273 1.00 69.69 122 PRO A CA 1
ATOM 961 C C . PRO A 1 122 ? 5.249 9.869 -4.807 1.00 69.69 122 PRO A C 1
ATOM 963 O O . PRO A 1 122 ? 5.169 9.467 -3.639 1.00 69.69 122 PRO A O 1
ATOM 966 N N . LEU A 1 123 ? 4.325 9.592 -5.729 1.00 78.00 123 LEU A N 1
ATOM 967 C CA . LEU A 1 123 ? 3.274 8.602 -5.518 1.00 78.00 123 LEU A CA 1
ATOM 968 C C . LEU A 1 123 ? 3.909 7.227 -5.254 1.00 78.00 123 LEU A C 1
ATOM 970 O O . LEU A 1 123 ? 5.004 6.928 -5.736 1.00 78.00 123 LEU A O 1
ATOM 974 N N . ASP A 1 124 ? 3.223 6.381 -4.477 1.00 85.12 124 ASP A N 1
ATOM 975 C CA . ASP A 1 124 ? 3.595 4.964 -4.391 1.00 85.12 124 ASP A CA 1
ATOM 976 C C . ASP A 1 124 ? 3.581 4.374 -5.807 1.00 85.12 124 ASP A C 1
ATOM 978 O O . ASP A 1 124 ? 2.655 4.641 -6.567 1.00 85.12 124 ASP A O 1
ATOM 982 N N . SER A 1 125 ? 4.583 3.575 -6.175 1.00 83.12 125 SER A N 1
ATOM 983 C CA . SER A 1 125 ? 4.700 3.049 -7.540 1.00 83.12 125 SER A CA 1
ATOM 984 C C . SER A 1 125 ? 3.471 2.253 -7.993 1.00 83.12 125 SER A C 1
ATOM 986 O O . SER A 1 125 ? 3.095 2.330 -9.159 1.00 83.12 125 SER A O 1
ATOM 988 N N . ARG A 1 126 ? 2.795 1.540 -7.083 1.00 87.75 126 ARG A N 1
ATOM 989 C CA . ARG A 1 126 ? 1.544 0.817 -7.377 1.00 87.75 126 ARG A CA 1
ATOM 990 C C . ARG A 1 126 ? 0.386 1.772 -7.603 1.00 87.75 126 ARG A C 1
ATOM 992 O O . ARG A 1 126 ? -0.508 1.476 -8.387 1.00 87.75 126 ARG A O 1
ATOM 999 N N . LEU A 1 127 ? 0.389 2.897 -6.893 1.00 88.06 127 LEU A N 1
ATOM 1000 C CA . LEU A 1 127 ? -0.609 3.935 -7.079 1.00 88.06 127 LEU A CA 1
ATOM 1001 C C . LEU A 1 127 ? -0.364 4.688 -8.389 1.00 88.06 127 LEU A C 1
ATOM 1003 O O . LEU A 1 127 ? -1.318 4.891 -9.124 1.00 88.06 127 LEU A O 1
ATOM 1007 N N . SER A 1 128 ? 0.885 5.015 -8.731 1.00 85.31 128 SER A N 1
ATOM 1008 C CA . SER A 1 128 ? 1.253 5.563 -10.044 1.00 85.31 128 SER A CA 1
ATOM 1009 C C . SER A 1 128 ? 0.761 4.671 -11.182 1.00 85.31 128 SER A C 1
ATOM 1011 O O . SER A 1 128 ? 0.121 5.151 -12.110 1.00 85.31 128 SER A O 1
ATOM 1013 N N . GLU A 1 129 ? 0.992 3.361 -11.080 1.00 84.81 129 GLU A N 1
ATOM 1014 C CA . GLU A 1 129 ? 0.505 2.377 -12.051 1.00 84.81 129 GLU A CA 1
ATOM 1015 C C . GLU A 1 129 ? -1.031 2.356 -12.131 1.00 84.81 129 GLU A C 1
ATOM 1017 O O . GLU A 1 129 ? -1.601 2.240 -13.214 1.00 84.81 129 GLU A O 1
ATOM 1022 N N . LEU A 1 130 ? -1.720 2.491 -10.994 1.00 85.69 130 LEU A N 1
ATOM 1023 C CA . LEU A 1 130 ? -3.179 2.585 -10.968 1.00 85.69 130 LEU A CA 1
ATOM 1024 C C . LEU A 1 130 ? -3.671 3.866 -11.652 1.00 85.69 130 LEU A C 1
ATOM 1026 O O . LEU A 1 130 ? -4.586 3.792 -12.462 1.00 85.69 130 LEU A O 1
ATOM 1030 N N . PHE A 1 131 ? -3.047 5.014 -11.376 1.00 83.00 131 PHE A N 1
ATOM 1031 C CA . PHE A 1 131 ? -3.338 6.276 -12.063 1.00 83.00 131 PHE A CA 1
ATOM 1032 C C . PHE A 1 131 ? -3.183 6.122 -13.576 1.00 83.00 131 PHE A C 1
ATOM 1034 O O . PHE A 1 131 ? -4.097 6.462 -14.315 1.00 83.00 131 PHE A O 1
ATOM 1041 N N . LEU A 1 132 ? -2.080 5.531 -14.043 1.00 79.50 132 LEU A N 1
ATOM 1042 C CA . LEU A 1 132 ? -1.861 5.293 -15.472 1.00 79.50 132 LEU A CA 1
ATOM 1043 C C . LEU A 1 132 ? -2.928 4.386 -16.093 1.00 79.50 132 LEU A C 1
ATOM 1045 O O . LEU A 1 132 ? -3.387 4.665 -17.198 1.00 79.50 132 LEU A O 1
ATOM 1049 N N . GLN A 1 133 ? -3.351 3.332 -15.391 1.00 80.50 133 GLN A N 1
ATOM 1050 C CA . GLN A 1 133 ? -4.442 2.465 -15.847 1.00 80.50 133 GLN A CA 1
ATOM 1051 C C . GLN A 1 133 ? -5.791 3.191 -15.910 1.00 80.50 133 GLN A C 1
ATOM 1053 O O . GLN A 1 133 ? -6.600 2.868 -16.775 1.00 80.50 133 GLN A O 1
ATOM 1058 N N . CYS A 1 134 ? -6.038 4.145 -15.010 1.00 77.38 134 CYS A N 1
ATOM 1059 C CA . CYS A 1 134 ? -7.270 4.933 -14.980 1.00 77.38 134 CYS A CA 1
ATOM 1060 C C . CYS A 1 134 ? -7.276 6.065 -16.021 1.00 77.38 134 CYS A C 1
ATOM 1062 O O . CYS A 1 134 ? -8.325 6.365 -16.576 1.00 77.38 134 CYS A O 1
ATOM 1064 N N . SER A 1 135 ? -6.124 6.689 -16.287 1.00 70.44 135 SER A N 1
ATOM 1065 C CA . SER A 1 135 ? -6.000 7.841 -17.192 1.00 70.44 135 SER A CA 1
ATOM 1066 C C . SER A 1 135 ? -5.727 7.459 -18.650 1.00 70.44 135 SER A C 1
ATOM 1068 O O . SER A 1 135 ? -5.874 8.292 -19.540 1.00 70.44 135 SER A O 1
ATOM 1070 N N . SER A 1 136 ? -5.260 6.237 -18.919 1.00 60.84 136 SER A N 1
ATOM 1071 C CA . SER A 1 136 ? -4.904 5.807 -20.271 1.00 60.84 136 SER A CA 1
ATOM 1072 C C . SER A 1 136 ? -6.051 5.056 -20.943 1.00 60.84 136 SER A C 1
ATOM 1074 O O . SER A 1 136 ? -6.391 3.947 -20.537 1.00 60.84 136 SER A O 1
ATOM 1076 N N . GLU A 1 137 ? -6.543 5.582 -22.068 1.00 51.25 137 GLU A N 1
ATOM 1077 C CA . GLU A 1 137 ? -7.383 4.826 -23.014 1.00 51.25 137 GLU A CA 1
ATOM 1078 C C . GLU A 1 137 ? -6.662 3.578 -23.581 1.00 51.25 137 GLU A C 1
ATOM 1080 O O . GLU A 1 137 ? -7.304 2.678 -24.118 1.00 51.25 137 GLU A O 1
ATOM 1085 N N . ALA A 1 138 ? -5.327 3.499 -23.464 1.00 41.06 138 ALA A N 1
ATOM 1086 C CA . ALA A 1 138 ? -4.478 2.561 -24.204 1.00 41.06 138 ALA A CA 1
ATOM 1087 C C . ALA A 1 138 ? -3.861 1.414 -23.372 1.00 41.06 138 ALA A C 1
ATOM 1089 O O . ALA A 1 138 ? -3.357 0.454 -23.955 1.00 41.06 138 ALA A O 1
ATOM 1090 N N . LEU A 1 139 ? -3.880 1.471 -22.032 1.00 43.22 139 LEU A N 1
ATOM 1091 C CA . LEU A 1 139 ? -3.208 0.470 -21.174 1.00 43.22 139 LEU A CA 1
ATOM 1092 C C . LEU A 1 139 ? -4.112 -0.667 -20.682 1.00 43.22 139 LEU A C 1
ATOM 1094 O O . LEU A 1 139 ? -3.632 -1.611 -20.049 1.00 43.22 139 LEU A O 1
ATOM 1098 N N . CYS A 1 140 ? -5.399 -0.644 -21.024 1.00 39.84 140 CYS A N 1
ATOM 1099 C CA . CYS A 1 140 ? -6.198 -1.860 -21.045 1.00 39.84 140 CYS A CA 1
ATOM 1100 C C . CYS A 1 140 ? -5.983 -2.532 -22.407 1.00 39.84 140 CYS A C 1
ATOM 1102 O O . CYS A 1 140 ? -6.658 -2.145 -23.360 1.00 39.84 140 CYS A O 1
ATOM 1104 N N . PRO A 1 141 ? -5.084 -3.530 -22.561 1.00 37.59 141 PRO A N 1
ATOM 1105 C CA . PRO A 1 141 ? -5.122 -4.343 -23.764 1.00 37.59 141 PRO A CA 1
ATOM 1106 C C . PRO A 1 141 ? -6.547 -4.900 -23.887 1.00 37.59 141 PRO A C 1
ATOM 1108 O O . PRO A 1 141 ? -7.026 -5.531 -22.932 1.00 37.59 141 PRO A O 1
ATOM 1111 N N . PRO A 1 142 ? -7.249 -4.653 -25.008 1.00 37.38 142 PRO A N 1
ATOM 1112 C CA . PRO A 1 142 ? -8.549 -5.250 -25.222 1.00 37.38 142 PRO A CA 1
ATOM 1113 C C . PRO A 1 142 ? -8.337 -6.763 -25.197 1.00 37.38 142 PRO A C 1
ATOM 1115 O O . PRO A 1 142 ? -7.517 -7.302 -25.934 1.00 37.38 142 PRO A O 1
ATOM 1118 N N . HIS A 1 143 ? -9.057 -7.438 -24.304 1.00 41.53 143 HIS A N 1
ATOM 1119 C CA . HIS A 1 143 ? -9.137 -8.893 -24.217 1.00 41.53 143 HIS A CA 1
ATOM 1120 C C . HIS A 1 143 ? -7.849 -9.636 -23.811 1.00 41.53 143 HIS A C 1
ATOM 1122 O O . HIS A 1 143 ? -7.110 -10.172 -24.634 1.00 41.53 143 HIS A O 1
ATOM 1128 N N . ARG A 1 144 ? -7.691 -9.870 -22.500 1.00 41.72 144 ARG A N 1
ATOM 1129 C CA . ARG A 1 144 ? -7.332 -11.228 -22.058 1.00 41.72 144 ARG A CA 1
ATOM 1130 C C . ARG A 1 144 ? -8.642 -11.987 -21.799 1.00 41.72 144 ARG A C 1
ATOM 1132 O O . ARG A 1 144 ? -9.422 -11.509 -20.980 1.00 41.72 144 ARG A O 1
ATOM 1139 N N . PRO A 1 145 ? -8.899 -13.124 -22.468 1.00 42.09 145 PRO A N 1
ATOM 1140 C CA . PRO A 1 145 ? -10.180 -13.841 -22.406 1.00 42.09 145 PRO A CA 1
ATOM 1141 C C . PRO A 1 145 ? -10.527 -14.427 -21.024 1.00 42.09 145 PRO A C 1
ATOM 1143 O O . PRO A 1 145 ? -11.652 -14.875 -20.825 1.00 42.09 145 PRO A O 1
ATOM 1146 N N . ASP A 1 146 ? -9.600 -14.388 -20.062 1.00 46.50 146 ASP A N 1
ATOM 1147 C CA . ASP A 1 146 ? -9.774 -14.997 -18.737 1.00 46.50 146 ASP A CA 1
ATOM 1148 C C . ASP A 1 146 ? -10.370 -14.053 -17.675 1.00 46.50 146 ASP A C 1
ATOM 1150 O O . ASP A 1 146 ? -10.703 -14.496 -16.574 1.00 46.50 146 ASP A O 1
ATOM 1154 N N . PHE A 1 147 ? -10.521 -12.759 -17.981 1.00 46.03 147 PHE A N 1
ATOM 1155 C CA . PHE A 1 147 ? -11.114 -11.773 -17.073 1.00 46.03 147 PHE A CA 1
ATOM 1156 C C . PHE A 1 147 ? -12.407 -11.219 -17.682 1.00 46.03 147 PHE A C 1
ATOM 1158 O O . PHE A 1 147 ? -12.440 -10.838 -18.850 1.00 46.03 147 PHE A O 1
ATOM 1165 N N . LEU A 1 148 ? -13.483 -11.240 -16.888 1.00 42.44 148 LEU A N 1
ATOM 1166 C CA . LEU A 1 148 ? -14.842 -10.849 -17.280 1.00 42.44 148 LEU A CA 1
ATOM 1167 C C . LEU A 1 148 ? -14.888 -9.452 -17.937 1.00 42.44 148 LEU A C 1
ATOM 1169 O O . LEU A 1 148 ? -14.070 -8.595 -17.601 1.00 42.44 148 LEU A O 1
ATOM 1173 N N . PRO A 1 149 ? -15.852 -9.202 -18.843 1.00 35.59 149 PRO A N 1
ATOM 1174 C CA . PRO A 1 149 ? -15.987 -7.919 -19.526 1.00 35.59 149 PRO A CA 1
ATOM 1175 C C . PRO A 1 149 ? -16.332 -6.801 -18.528 1.00 35.59 149 PRO A C 1
ATOM 1177 O O . PRO A 1 149 ? -17.394 -6.820 -17.911 1.00 35.59 149 PRO A O 1
ATOM 1180 N N . GLY A 1 150 ? -15.420 -5.838 -18.378 1.00 52.84 150 GLY A N 1
ATOM 1181 C CA . GLY A 1 150 ? -15.572 -4.627 -17.567 1.00 52.84 150 GLY A CA 1
ATOM 1182 C C . GLY A 1 150 ? -14.259 -3.838 -17.513 1.00 52.84 150 GLY A C 1
ATOM 1183 O O . GLY A 1 150 ? -13.181 -4.432 -17.467 1.00 52.84 150 GLY A O 1
ATOM 1184 N N . VAL A 1 151 ? -14.332 -2.504 -17.549 1.00 66.12 151 VAL A N 1
ATOM 1185 C CA . VAL A 1 151 ? -13.171 -1.598 -17.459 1.00 66.12 151 VAL A CA 1
ATOM 1186 C C . VAL A 1 151 ? -12.731 -1.522 -15.993 1.00 66.12 151 VAL A C 1
ATOM 1188 O O . VAL A 1 151 ? -13.084 -0.606 -15.252 1.00 66.12 151 VAL A O 1
ATOM 1191 N N . ALA A 1 152 ? -12.050 -2.569 -15.529 1.00 75.19 152 ALA A N 1
ATOM 1192 C CA . ALA A 1 152 ? -11.559 -2.668 -14.162 1.00 75.19 152 ALA A CA 1
ATOM 1193 C C . ALA A 1 152 ? -10.031 -2.575 -14.133 1.00 75.19 152 ALA A C 1
ATOM 1195 O O . ALA A 1 152 ? -9.337 -3.370 -14.775 1.00 75.19 152 ALA A O 1
ATOM 1196 N N . ALA A 1 153 ? -9.515 -1.624 -13.357 1.00 85.62 153 ALA A N 1
ATOM 1197 C CA . ALA A 1 153 ? -8.082 -1.457 -13.168 1.00 85.62 153 ALA A CA 1
ATOM 1198 C C . ALA A 1 153 ? -7.523 -2.547 -12.239 1.00 85.62 153 ALA A C 1
ATOM 1200 O O . ALA A 1 153 ? -8.260 -3.249 -11.542 1.00 85.62 153 ALA A O 1
ATOM 1201 N N . ARG A 1 154 ? -6.203 -2.720 -12.226 1.00 87.19 154 ARG A N 1
ATOM 1202 C CA . ARG A 1 154 ? -5.507 -3.726 -11.417 1.00 87.19 154 ARG A CA 1
ATOM 1203 C C . ARG A 1 154 ? -4.649 -3.048 -10.367 1.00 87.19 154 ARG A C 1
ATOM 1205 O O . ARG A 1 154 ? -3.886 -2.138 -10.679 1.00 87.19 154 ARG A O 1
ATOM 1212 N N . PHE A 1 155 ? -4.713 -3.552 -9.142 1.00 89.69 155 PHE A N 1
ATOM 1213 C CA . PHE A 1 155 ? -3.886 -3.085 -8.039 1.00 89.69 155 PHE A CA 1
ATOM 1214 C C . PHE A 1 155 ? -3.204 -4.258 -7.341 1.00 89.69 155 PHE A C 1
ATOM 1216 O O . PHE A 1 155 ? -3.851 -5.226 -6.954 1.00 89.69 155 PHE A O 1
ATOM 1223 N N . PHE A 1 156 ? -1.886 -4.185 -7.168 1.00 89.81 156 PHE A N 1
ATOM 1224 C CA . PHE A 1 156 ? -1.109 -5.247 -6.526 1.00 89.81 156 PHE A CA 1
ATOM 1225 C C . PHE A 1 156 ? -0.780 -4.854 -5.092 1.00 89.81 156 PHE A C 1
ATOM 1227 O O . PHE A 1 156 ? 0.100 -4.026 -4.859 1.00 89.81 156 PHE A O 1
ATOM 1234 N N . LEU A 1 157 ? -1.468 -5.460 -4.127 1.00 91.44 157 LEU A N 1
ATOM 1235 C CA . LEU A 1 157 ? -1.246 -5.176 -2.713 1.00 91.44 157 LEU A CA 1
ATOM 1236 C C . LEU A 1 157 ? 0.175 -5.593 -2.286 1.00 91.44 157 LEU A C 1
ATOM 1238 O O . LEU A 1 157 ? 0.704 -6.593 -2.787 1.00 91.44 157 LEU A O 1
ATOM 1242 N N . PRO A 1 158 ? 0.818 -4.849 -1.366 1.00 89.44 158 PRO A N 1
ATOM 1243 C CA . PRO A 1 158 ? 2.089 -5.258 -0.783 1.00 89.44 158 PRO A CA 1
ATOM 1244 C C . PRO A 1 158 ? 1.998 -6.641 -0.134 1.00 89.44 158 PRO A C 1
ATOM 1246 O O . PRO A 1 158 ? 0.987 -6.991 0.473 1.00 89.44 158 PRO A O 1
ATOM 1249 N N . ASN A 1 159 ? 3.082 -7.410 -0.221 1.00 86.06 159 ASN A N 1
ATOM 1250 C CA . ASN A 1 159 ? 3.166 -8.692 0.469 1.00 86.06 159 ASN A CA 1
ATOM 1251 C C . ASN A 1 159 ? 3.278 -8.448 1.973 1.00 86.06 159 ASN A C 1
ATOM 1253 O O . ASN A 1 159 ? 4.164 -7.714 2.411 1.00 86.06 159 ASN A O 1
ATOM 1257 N N . MET A 1 160 ? 2.410 -9.097 2.742 1.00 88.62 160 MET A N 1
ATOM 1258 C CA . MET A 1 160 ? 2.431 -9.060 4.199 1.00 88.62 160 MET A CA 1
ATOM 1259 C C . MET A 1 160 ? 2.718 -10.457 4.738 1.00 88.62 160 MET A C 1
ATOM 1261 O O . MET A 1 160 ? 2.237 -11.453 4.197 1.00 88.62 160 MET A O 1
ATOM 1265 N N . LEU A 1 161 ? 3.508 -10.532 5.808 1.00 89.25 161 LEU A N 1
ATOM 1266 C CA . LEU A 1 161 ? 3.648 -11.765 6.571 1.00 89.25 161 LEU A CA 1
ATOM 1267 C C . LEU A 1 161 ? 2.422 -11.893 7.477 1.00 89.25 161 LEU A C 1
ATOM 1269 O O . LEU A 1 161 ? 2.300 -11.161 8.453 1.00 89.25 161 LEU A O 1
ATOM 1273 N N . GLU A 1 162 ? 1.506 -12.795 7.139 1.00 90.25 162 GLU A N 1
ATOM 1274 C CA . GLU A 1 162 ? 0.221 -12.930 7.822 1.00 90.25 162 GLU A CA 1
ATOM 1275 C C . GLU A 1 162 ? -0.170 -14.394 8.075 1.00 90.25 162 GLU A C 1
ATOM 1277 O O . GLU A 1 162 ? 0.370 -15.316 7.465 1.00 90.25 162 GLU A O 1
ATOM 1282 N N . ASN A 1 163 ? -1.118 -14.617 8.990 1.00 89.06 163 ASN A N 1
ATOM 1283 C CA . ASN A 1 163 ? -1.691 -15.940 9.233 1.00 89.06 163 ASN A CA 1
ATOM 1284 C C . ASN A 1 163 ? -2.626 -16.356 8.081 1.00 89.06 163 ASN A C 1
ATOM 1286 O O . ASN A 1 163 ? -3.760 -15.886 8.006 1.00 89.06 163 ASN A O 1
ATOM 1290 N N . TYR A 1 164 ? -2.183 -17.292 7.237 1.00 84.94 164 TYR A N 1
ATOM 1291 C CA . TYR A 1 164 ? -2.974 -17.836 6.121 1.00 84.94 164 TYR A CA 1
ATOM 1292 C C . TYR A 1 164 ? -4.245 -18.594 6.543 1.00 84.94 164 TYR A C 1
ATOM 1294 O O . TYR A 1 164 ? -5.094 -18.872 5.701 1.00 84.94 164 TYR A O 1
ATOM 1302 N N . GLY A 1 165 ? -4.393 -18.940 7.826 1.00 85.75 165 GLY A N 1
ATOM 1303 C CA . GLY A 1 165 ? -5.626 -19.515 8.370 1.00 85.75 165 GLY A CA 1
ATOM 1304 C C . GLY A 1 165 ? -6.745 -18.492 8.597 1.00 85.75 165 GLY A C 1
ATOM 1305 O O . GLY A 1 165 ? -7.850 -18.880 8.970 1.00 85.75 165 GLY A O 1
ATOM 1306 N N . ARG A 1 166 ? -6.474 -17.194 8.403 1.00 87.06 166 ARG A N 1
ATOM 1307 C CA . ARG A 1 166 ? -7.440 -16.098 8.554 1.00 87.06 166 ARG A CA 1
ATOM 1308 C C . ARG A 1 166 ? -7.738 -15.435 7.210 1.00 87.06 166 ARG A C 1
ATOM 1310 O O . ARG A 1 166 ? -7.030 -15.626 6.223 1.00 87.06 166 ARG A O 1
ATOM 1317 N N . SER A 1 167 ? -8.800 -14.629 7.181 1.00 88.44 167 SER A N 1
ATOM 1318 C CA . SER A 1 167 ? -8.999 -13.660 6.100 1.00 88.44 167 SER A CA 1
ATOM 1319 C C . SER A 1 167 ? -7.799 -12.729 6.021 1.00 88.44 167 SER A C 1
ATOM 1321 O O . SER A 1 167 ? -7.210 -12.404 7.046 1.00 88.44 167 SER A O 1
ATOM 1323 N N . SER A 1 168 ? -7.472 -12.269 4.820 1.00 91.00 168 SER A N 1
ATOM 1324 C CA . SER A 1 168 ? -6.298 -11.426 4.616 1.00 91.00 168 SER A CA 1
ATOM 1325 C C . SER A 1 168 ? -6.331 -10.146 5.459 1.00 91.00 168 SER A C 1
ATOM 1327 O O . SER A 1 168 ? -7.383 -9.539 5.664 1.00 91.00 168 SER A O 1
ATOM 1329 N N . CYS A 1 169 ? -5.157 -9.692 5.886 1.00 93.75 169 CYS A N 1
ATOM 1330 C CA . CYS A 1 169 ? -4.955 -8.513 6.717 1.00 93.75 169 CYS A CA 1
ATOM 1331 C C . CYS A 1 169 ? -5.419 -7.205 6.056 1.00 93.75 169 CYS A C 1
ATOM 1333 O O . CYS A 1 169 ? -5.594 -6.196 6.734 1.00 93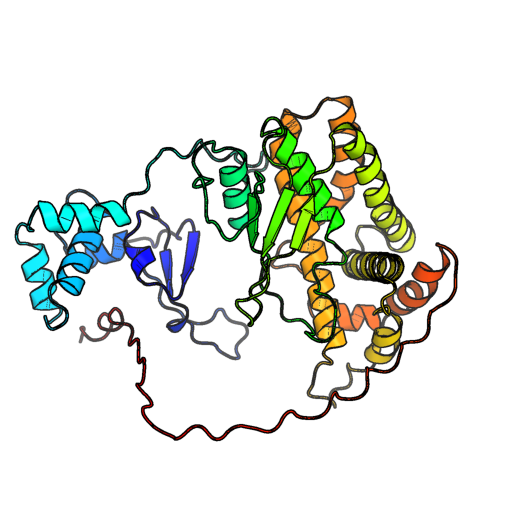.75 169 CYS A O 1
ATOM 1335 N N . PHE A 1 170 ? -5.632 -7.218 4.737 1.00 94.62 170 PHE A N 1
ATOM 1336 C CA . PHE A 1 170 ? -6.177 -6.101 3.966 1.00 94.62 170 PHE A CA 1
ATOM 1337 C C . PHE A 1 170 ? -7.706 -6.041 3.939 1.00 94.62 170 PHE A C 1
ATOM 1339 O O . PHE A 1 170 ? -8.252 -5.008 3.553 1.00 94.62 170 PHE A O 1
ATOM 1346 N N . GLU A 1 171 ? -8.408 -7.116 4.301 1.00 93.31 171 GLU A N 1
ATOM 1347 C CA . GLU A 1 171 ? -9.872 -7.147 4.230 1.00 93.31 171 GLU A CA 1
ATOM 1348 C C . GLU A 1 171 ? -10.542 -6.157 5.197 1.00 93.31 171 GLU A C 1
ATOM 1350 O O . GLU A 1 171 ? -11.424 -5.423 4.746 1.00 93.31 171 GLU A O 1
ATOM 1355 N N . PRO A 1 172 ? -10.091 -6.009 6.465 1.00 94.06 172 PRO A N 1
ATOM 1356 C CA . PRO A 1 172 ? -10.698 -5.047 7.388 1.00 94.06 172 PRO A CA 1
ATOM 1357 C C . PRO A 1 172 ? -10.616 -3.582 6.941 1.00 94.06 172 PRO A C 1
ATOM 1359 O O . PRO A 1 172 ? -11.397 -2.750 7.390 1.00 94.06 172 PRO A O 1
ATOM 1362 N N . SER A 1 173 ? -9.668 -3.251 6.063 1.00 95.25 173 SER A N 1
ATOM 1363 C CA . SER A 1 173 ? -9.455 -1.902 5.526 1.00 95.25 173 SER A CA 1
ATOM 1364 C C . SER A 1 173 ? -9.858 -1.761 4.052 1.00 95.25 173 SER A C 1
ATOM 1366 O O . SER A 1 173 ? -9.511 -0.768 3.412 1.00 95.25 173 SER A O 1
ATOM 1368 N N . SER A 1 174 ? -10.576 -2.740 3.491 1.00 94.31 174 SER A N 1
ATOM 1369 C CA . SER A 1 174 ? -10.974 -2.775 2.073 1.00 94.31 174 SER A CA 1
ATOM 1370 C C . SER A 1 174 ? -11.833 -1.583 1.655 1.00 94.31 174 SER A C 1
ATOM 1372 O O . SER A 1 174 ? -11.510 -0.906 0.684 1.00 94.31 174 SER A O 1
ATOM 1374 N N . GLU A 1 175 ? -12.859 -1.246 2.429 1.00 94.00 175 GLU A N 1
ATOM 1375 C CA . GLU A 1 175 ? -13.751 -0.113 2.162 1.00 94.00 175 GLU A CA 1
ATOM 1376 C C . GLU A 1 175 ? -12.988 1.257 2.200 1.00 94.00 175 GLU A C 1
ATOM 1378 O O . GLU A 1 175 ? -13.436 2.234 1.599 1.00 94.00 175 GLU A O 1
ATOM 1383 N N . ILE A 1 176 ? -11.802 1.361 2.838 1.00 95.75 176 ILE A N 1
ATOM 1384 C CA . ILE A 1 176 ? -10.949 2.577 2.800 1.00 95.75 176 ILE A CA 1
ATOM 1385 C C . ILE A 1 176 ? -10.305 2.692 1.418 1.00 95.75 176 ILE A C 1
ATOM 1387 O O . ILE A 1 176 ? -10.245 3.774 0.832 1.00 95.75 176 ILE A O 1
ATOM 1391 N N . ARG A 1 177 ? -9.830 1.561 0.884 1.00 96.00 177 ARG A N 1
ATOM 1392 C CA . ARG A 1 177 ? -9.298 1.490 -0.480 1.00 96.00 177 ARG A CA 1
ATOM 1393 C C . ARG A 1 177 ? -10.407 1.681 -1.504 1.00 96.00 177 ARG A C 1
ATOM 1395 O O . ARG A 1 177 ? -10.188 2.399 -2.468 1.00 96.00 177 ARG A O 1
ATOM 1402 N N . GLN A 1 178 ? -11.609 1.166 -1.247 1.00 95.75 178 GLN A N 1
ATOM 1403 C CA . GLN A 1 178 ? -12.791 1.454 -2.055 1.00 95.75 178 GLN A CA 1
ATOM 1404 C C . GLN A 1 178 ? -13.049 2.959 -2.159 1.00 95.75 178 GLN A C 1
ATOM 1406 O O . GLN A 1 178 ? -13.209 3.468 -3.268 1.00 95.75 178 GLN A O 1
ATOM 1411 N N . LEU A 1 179 ? -13.042 3.685 -1.034 1.00 94.94 179 LEU A N 1
ATOM 1412 C CA . LEU A 1 179 ? -13.188 5.141 -1.043 1.00 94.94 179 LEU A CA 1
ATOM 1413 C C . LEU A 1 179 ? -12.084 5.802 -1.879 1.00 94.94 179 LEU A C 1
ATOM 1415 O O . LEU A 1 179 ? -12.377 6.662 -2.706 1.00 94.94 179 LEU A O 1
ATOM 1419 N N . ALA A 1 180 ? -10.831 5.365 -1.719 1.00 93.81 180 ALA A N 1
ATOM 1420 C CA . ALA A 1 180 ? -9.712 5.879 -2.504 1.00 93.81 180 ALA A CA 1
ATOM 1421 C C . ALA A 1 180 ? -9.884 5.620 -4.012 1.00 93.81 180 ALA A C 1
ATOM 1423 O O . ALA A 1 180 ? -9.735 6.536 -4.811 1.00 93.81 180 ALA A O 1
ATOM 1424 N N . TYR A 1 181 ? -10.252 4.407 -4.424 1.00 93.00 181 TYR A N 1
ATOM 1425 C CA . TYR A 1 181 ? -10.484 4.076 -5.834 1.00 93.00 181 TYR A CA 1
ATOM 1426 C C . TYR A 1 181 ? -11.667 4.844 -6.419 1.00 93.00 181 TYR A C 1
ATOM 1428 O O . TYR A 1 181 ? -11.616 5.282 -7.565 1.00 93.00 181 TYR A O 1
ATOM 1436 N N . SER A 1 182 ? -12.707 5.061 -5.618 1.00 91.88 182 SER A N 1
ATOM 1437 C CA . SER A 1 182 ? -13.883 5.815 -6.049 1.00 91.88 182 SER A CA 1
ATOM 1438 C C . SER A 1 182 ? -13.555 7.290 -6.261 1.00 91.88 182 SER A C 1
ATOM 1440 O O . SER A 1 182 ? -13.951 7.869 -7.265 1.00 91.88 182 SER A O 1
ATOM 1442 N N . LEU A 1 183 ? -12.751 7.878 -5.375 1.00 89.94 183 LEU A N 1
ATOM 1443 C CA . LEU A 1 183 ? -12.226 9.231 -5.546 1.00 89.94 183 LEU A CA 1
ATOM 1444 C C . LEU A 1 183 ? -11.330 9.349 -6.782 1.00 89.94 183 LEU A C 1
ATOM 1446 O O . LEU A 1 183 ? -11.447 10.316 -7.524 1.00 89.94 183 LEU A O 1
ATOM 1450 N N . LEU A 1 184 ? -10.474 8.355 -7.022 1.00 87.44 184 LEU A N 1
ATOM 1451 C CA . LEU A 1 184 ? -9.618 8.304 -8.205 1.00 87.44 184 LEU A CA 1
ATOM 1452 C C . LEU A 1 184 ? -10.430 8.249 -9.508 1.00 87.44 184 LEU A C 1
ATOM 1454 O O . LEU A 1 184 ? -10.070 8.898 -10.483 1.00 87.44 184 LEU A O 1
ATOM 1458 N N . SER A 1 185 ? -11.538 7.504 -9.520 1.00 85.25 185 SER A N 1
ATOM 1459 C CA . SER A 1 185 ? -12.388 7.354 -10.708 1.00 85.25 185 SER A CA 1
ATOM 1460 C C . SER A 1 185 ? -13.054 8.654 -11.177 1.00 85.25 185 SER A C 1
ATOM 1462 O O . SER A 1 185 ? -13.463 8.734 -12.335 1.00 85.25 185 SER A O 1
ATOM 1464 N N . LEU A 1 186 ? -13.133 9.675 -10.310 1.00 80.31 186 LEU A N 1
ATOM 1465 C CA . LEU A 1 186 ? -13.668 10.992 -10.666 1.00 80.31 186 LEU A CA 1
ATOM 1466 C C . LEU A 1 186 ? -12.811 11.697 -11.722 1.00 80.31 186 LEU A C 1
ATOM 1468 O O . LEU A 1 186 ? -13.350 12.434 -12.534 1.00 80.31 186 LEU A O 1
ATOM 1472 N N . ASP A 1 187 ? -11.500 11.445 -11.718 1.00 71.56 187 ASP A N 1
ATOM 1473 C CA . ASP A 1 187 ? -10.542 12.009 -12.679 1.00 71.56 187 ASP A CA 1
ATOM 1474 C C . ASP A 1 187 ? -10.512 11.221 -14.005 1.00 71.56 187 ASP A C 1
ATOM 1476 O O . ASP A 1 187 ? -9.948 11.663 -14.998 1.00 71.56 187 ASP A O 1
ATOM 1480 N N . ALA A 1 188 ? -11.124 10.033 -14.023 1.00 67.19 188 ALA A N 1
ATOM 1481 C CA . ALA A 1 188 ? -11.161 9.120 -15.164 1.00 67.19 188 ALA A CA 1
ATOM 1482 C C . ALA A 1 188 ? -12.513 9.143 -15.903 1.00 67.19 188 ALA A C 1
ATOM 1484 O O . ALA A 1 188 ? -12.881 8.143 -16.519 1.00 67.19 188 ALA A O 1
ATOM 1485 N N . ASP A 1 189 ? -13.299 10.221 -15.769 1.00 65.19 189 ASP A N 1
ATOM 1486 C CA . ASP A 1 189 ? -14.645 10.382 -16.353 1.00 65.19 189 ASP A CA 1
ATOM 1487 C C . ASP A 1 189 ? -15.573 9.162 -16.146 1.00 65.19 189 ASP A C 1
ATOM 1489 O O . ASP A 1 189 ? -16.405 8.818 -16.990 1.00 65.19 189 ASP A O 1
ATOM 1493 N N . GLY A 1 190 ? -15.423 8.457 -15.018 1.00 62.12 190 GLY A N 1
ATOM 1494 C CA . GLY A 1 190 ? -16.227 7.275 -14.693 1.00 62.12 190 GLY A CA 1
ATOM 1495 C C . GLY A 1 190 ? -15.955 6.036 -15.558 1.00 62.12 190 GLY A C 1
ATOM 1496 O O . GLY A 1 190 ? -16.737 5.087 -15.509 1.00 62.12 190 GLY A O 1
ATOM 1497 N N . GLN A 1 191 ? -14.859 6.004 -16.324 1.00 68.00 191 GLN A N 1
ATOM 1498 C CA . GLN A 1 191 ? -14.483 4.839 -17.135 1.00 68.00 191 GLN A CA 1
ATOM 1499 C C . GLN A 1 191 ? -14.169 3.613 -16.271 1.00 68.00 191 GLN A C 1
ATOM 1501 O O . GLN A 1 191 ? -14.436 2.485 -16.675 1.00 68.00 191 GLN A O 1
ATOM 1506 N N . VAL A 1 192 ? -13.635 3.812 -15.064 1.00 77.94 192 VAL A N 1
ATOM 1507 C CA . VAL A 1 192 ? -13.226 2.719 -14.173 1.00 77.94 192 VAL A CA 1
ATOM 1508 C C . VAL A 1 192 ? -14.378 2.298 -13.263 1.00 77.94 192 VAL A C 1
ATOM 1510 O O . VAL A 1 192 ? -14.775 3.031 -12.361 1.00 77.94 192 VAL A O 1
ATOM 1513 N N . GLN A 1 193 ? -14.883 1.079 -13.461 1.00 83.56 193 GLN A N 1
ATOM 1514 C CA . GLN A 1 193 ? -16.015 0.532 -12.689 1.00 83.56 193 GLN A CA 1
ATOM 1515 C C . GLN A 1 193 ? -15.597 -0.097 -11.350 1.00 83.56 193 GLN A C 1
ATOM 1517 O O . GLN A 1 193 ? -16.419 -0.322 -10.457 1.00 83.56 193 GLN A O 1
ATOM 1522 N N . GLY A 1 194 ? -14.314 -0.411 -11.203 1.00 88.06 194 GLY A N 1
ATOM 1523 C CA . GLY A 1 194 ? -13.770 -1.066 -10.025 1.00 88.06 194 GLY A CA 1
ATOM 1524 C C . GLY A 1 194 ? -12.308 -1.435 -10.199 1.00 88.06 194 GLY A C 1
ATOM 1525 O O . GLY A 1 194 ? -11.712 -1.240 -11.260 1.00 88.06 194 GLY A O 1
ATOM 1526 N N . VAL A 1 195 ? -11.732 -1.982 -9.136 1.00 90.06 195 VAL A N 1
ATOM 1527 C CA . VAL A 1 195 ? -10.323 -2.362 -9.078 1.00 90.06 195 VAL A CA 1
ATOM 1528 C C . VAL A 1 195 ? -10.208 -3.814 -8.638 1.00 90.06 195 VAL A C 1
ATOM 1530 O O . VAL A 1 195 ? -10.756 -4.216 -7.614 1.00 90.06 195 VAL A O 1
ATOM 1533 N N . TRP A 1 196 ? -9.477 -4.613 -9.411 1.00 89.62 196 TRP A N 1
ATOM 1534 C CA . TRP A 1 196 ? -9.069 -5.953 -9.014 1.00 89.62 196 TRP A CA 1
ATOM 1535 C C . TRP A 1 196 ? -7.810 -5.878 -8.158 1.00 89.62 196 TRP A C 1
ATOM 1537 O O . TRP A 1 196 ? -6.731 -5.524 -8.640 1.00 89.62 196 TRP A O 1
ATOM 1547 N N . GLU A 1 197 ? -7.948 -6.245 -6.891 1.00 91.19 197 GLU A N 1
ATOM 1548 C CA . GLU A 1 197 ? -6.847 -6.357 -5.948 1.00 91.19 197 GLU A CA 1
ATOM 1549 C C . GLU A 1 197 ? -6.204 -7.741 -6.038 1.00 91.19 197 GLU A C 1
ATOM 1551 O O . GLU A 1 197 ? -6.816 -8.772 -5.744 1.00 91.19 197 GLU A O 1
ATOM 1556 N N . PHE A 1 198 ? -4.931 -7.765 -6.415 1.00 86.81 198 PHE A N 1
ATOM 1557 C CA . PHE A 1 198 ? -4.122 -8.970 -6.475 1.00 86.81 198 PHE A CA 1
ATOM 1558 C C . PHE A 1 198 ? -3.171 -9.032 -5.289 1.00 86.81 198 PHE A C 1
ATOM 1560 O O . PHE A 1 198 ? -2.488 -8.067 -4.944 1.00 86.81 198 PHE A O 1
ATOM 1567 N N . LYS A 1 199 ? -3.094 -10.222 -4.703 1.00 79.25 199 LYS A N 1
ATOM 1568 C CA . LYS A 1 199 ? -2.144 -10.588 -3.655 1.00 79.25 199 LYS A CA 1
ATOM 1569 C C . LYS A 1 199 ? -1.236 -11.655 -4.252 1.00 79.25 199 LYS A C 1
ATOM 1571 O O . LYS A 1 199 ? -1.736 -12.547 -4.942 1.00 79.25 199 LYS A O 1
ATOM 1576 N N . ARG A 1 200 ? 0.076 -11.619 -3.998 1.00 65.88 200 ARG A N 1
ATOM 1577 C CA . ARG A 1 200 ? 0.909 -12.800 -4.278 1.00 65.88 200 ARG A CA 1
ATOM 1578 C C . ARG A 1 200 ? 0.593 -13.858 -3.228 1.00 65.88 200 ARG A C 1
ATOM 1580 O O . ARG A 1 200 ? 1.278 -13.982 -2.221 1.00 65.88 200 ARG A O 1
ATOM 1587 N N . LEU A 1 201 ? -0.467 -14.617 -3.468 1.00 52.78 201 LEU A N 1
ATOM 1588 C CA . LEU A 1 201 ? -0.658 -15.894 -2.807 1.00 52.78 201 LEU A CA 1
ATOM 1589 C C . LEU A 1 201 ? 0.210 -16.919 -3.535 1.00 52.78 201 LEU A C 1
ATOM 1591 O O . LEU A 1 201 ? 0.343 -16.885 -4.756 1.00 52.78 201 LEU A O 1
ATOM 1595 N N . HIS A 1 202 ? 0.762 -17.869 -2.790 1.00 45.28 202 HIS A N 1
ATOM 1596 C CA . HIS A 1 202 ? 1.535 -18.999 -3.319 1.00 45.28 202 HIS A CA 1
ATOM 1597 C C . HIS A 1 202 ? 0.716 -19.898 -4.285 1.00 45.28 202 HIS A C 1
ATOM 1599 O O . HIS A 1 202 ? 1.226 -20.876 -4.830 1.00 45.28 202 HIS A O 1
ATOM 1605 N N . VAL A 1 203 ? -0.563 -19.568 -4.505 1.00 44.38 203 VAL A N 1
ATOM 1606 C CA . VAL A 1 203 ? -1.494 -20.235 -5.411 1.00 44.38 203 VAL A CA 1
ATOM 1607 C C . VAL A 1 203 ? -1.825 -19.293 -6.573 1.00 44.38 203 VAL A C 1
ATOM 1609 O O . VAL A 1 203 ? -2.589 -18.341 -6.430 1.00 44.38 203 VAL A O 1
ATOM 1612 N N . LEU A 1 204 ? -1.279 -19.614 -7.747 1.00 43.06 204 LEU A N 1
ATOM 1613 C CA . LEU A 1 204 ? -1.452 -18.913 -9.032 1.00 43.06 204 LEU A CA 1
ATOM 1614 C C . LEU A 1 204 ? -2.910 -18.834 -9.543 1.00 43.06 204 LEU A C 1
ATOM 1616 O O . LEU A 1 204 ? -3.161 -18.197 -10.558 1.00 43.06 204 LEU A O 1
ATOM 1620 N N . ALA A 1 205 ? -3.867 -19.479 -8.867 1.00 47.88 205 ALA A N 1
ATOM 1621 C CA . ALA A 1 205 ? -5.267 -19.577 -9.291 1.00 47.88 205 ALA A CA 1
ATOM 1622 C C . ALA A 1 205 ? -6.216 -18.557 -8.623 1.00 47.88 205 ALA A C 1
ATOM 1624 O O . ALA A 1 205 ? -7.420 -18.583 -8.879 1.00 47.88 205 ALA A O 1
ATOM 1625 N N . GLY A 1 206 ? -5.715 -17.677 -7.748 1.00 55.41 206 GLY A N 1
ATOM 1626 C CA . GLY A 1 206 ? -6.546 -16.656 -7.106 1.00 55.41 206 GLY A CA 1
ATOM 1627 C C . GLY A 1 206 ? -7.025 -15.606 -8.112 1.00 55.41 206 GLY A C 1
ATOM 1628 O O . GLY A 1 206 ? -6.210 -14.887 -8.681 1.00 55.41 206 GLY A O 1
ATOM 1629 N N . ARG A 1 207 ? -8.344 -15.473 -8.299 1.00 66.06 207 ARG A N 1
ATOM 1630 C CA . ARG A 1 207 ? -8.970 -14.508 -9.229 1.00 66.06 207 ARG A CA 1
ATOM 1631 C C . ARG A 1 207 ? -8.856 -13.028 -8.803 1.00 66.06 207 ARG A C 1
ATOM 1633 O O . ARG A 1 207 ? -9.455 -12.178 -9.446 1.00 66.06 207 ARG A O 1
ATOM 1640 N N . GLY A 1 208 ? -8.073 -12.713 -7.767 1.00 78.56 208 GLY A N 1
ATOM 1641 C CA . GLY A 1 208 ? -8.068 -11.397 -7.119 1.00 78.56 208 GLY A CA 1
ATOM 1642 C C . GLY A 1 208 ? -9.373 -11.113 -6.363 1.00 78.56 208 GLY A C 1
ATOM 1643 O O . GLY A 1 208 ? -10.335 -11.877 -6.458 1.00 78.56 208 GLY A O 1
ATOM 1644 N N . THR A 1 209 ? -9.400 -10.022 -5.599 1.00 86.75 209 THR A N 1
ATOM 1645 C CA . THR A 1 209 ? -10.615 -9.501 -4.951 1.00 86.75 209 THR A CA 1
ATOM 1646 C C . THR A 1 209 ? -11.100 -8.287 -5.736 1.00 86.75 209 THR A C 1
ATOM 1648 O O . THR A 1 209 ? -10.323 -7.367 -5.972 1.00 86.75 209 THR A O 1
ATOM 1651 N N . TYR A 1 210 ? -12.364 -8.271 -6.156 1.00 89.69 210 TYR A N 1
ATOM 1652 C CA . TYR A 1 210 ? -12.936 -7.118 -6.850 1.00 89.69 210 TYR A CA 1
ATOM 1653 C C . TYR A 1 210 ? -13.455 -6.085 -5.851 1.00 89.69 210 TYR A C 1
ATOM 1655 O O . TYR A 1 210 ? -14.285 -6.413 -5.003 1.00 89.69 210 TYR A O 1
ATOM 1663 N N . VAL A 1 211 ? -12.998 -4.842 -5.981 1.00 92.06 211 VAL A N 1
ATOM 1664 C CA . VAL A 1 211 ? -13.459 -3.699 -5.189 1.00 92.06 211 VAL A CA 1
ATOM 1665 C C . VAL A 1 211 ? -14.218 -2.742 -6.113 1.00 92.06 211 VAL A C 1
ATOM 1667 O O . VAL A 1 211 ? -13.591 -2.093 -6.955 1.00 92.06 211 VAL A O 1
ATOM 1670 N N . PRO A 1 212 ? -15.557 -2.651 -6.006 1.00 92.00 212 PRO A N 1
ATOM 1671 C CA . PRO A 1 212 ? -16.348 -1.796 -6.883 1.00 92.00 212 PRO A CA 1
ATOM 1672 C C . PRO A 1 212 ? -16.171 -0.323 -6.517 1.00 92.00 212 PRO A C 1
ATOM 1674 O O . PRO A 1 212 ? -16.132 0.020 -5.336 1.00 92.00 212 PRO A O 1
ATOM 1677 N N . VAL A 1 213 ? -16.125 0.548 -7.521 1.00 91.69 213 VAL A N 1
ATOM 1678 C CA . VAL A 1 213 ? -16.164 2.001 -7.319 1.00 91.69 213 VAL A CA 1
ATOM 1679 C C . VAL A 1 213 ? -17.568 2.427 -6.876 1.00 91.69 213 VAL A C 1
ATOM 1681 O O . VAL A 1 213 ? -18.577 1.943 -7.388 1.00 91.69 213 VAL A O 1
ATOM 1684 N N . LEU A 1 214 ? -17.631 3.334 -5.904 1.00 91.44 214 LEU A N 1
ATOM 1685 C CA . LEU A 1 214 ? -18.863 3.948 -5.426 1.00 91.44 214 LEU A CA 1
ATOM 1686 C C . LEU A 1 214 ? -19.320 5.056 -6.386 1.00 91.44 214 LEU A C 1
ATOM 1688 O O . LEU A 1 214 ? -18.481 5.792 -6.908 1.00 91.44 214 LEU A O 1
ATOM 1692 N N . PRO A 1 215 ? -20.639 5.245 -6.572 1.00 88.69 215 PRO A N 1
ATOM 1693 C CA . PRO A 1 215 ? -21.145 6.389 -7.319 1.00 88.69 215 PRO A CA 1
ATOM 1694 C C . PRO A 1 215 ? -20.779 7.707 -6.608 1.00 88.69 215 PRO A C 1
ATOM 1696 O O . PRO A 1 215 ? -20.748 7.731 -5.372 1.00 88.69 215 PRO A O 1
ATOM 1699 N N . PRO A 1 216 ? -20.590 8.825 -7.341 1.00 86.56 216 PRO A N 1
ATOM 1700 C CA . PRO A 1 216 ? -20.220 10.116 -6.749 1.00 86.56 216 PRO A CA 1
ATOM 1701 C C . PRO A 1 216 ? -21.147 10.562 -5.609 1.00 86.56 216 PRO A C 1
ATOM 1703 O O . PRO A 1 216 ? -20.684 11.027 -4.570 1.00 86.56 216 PRO A O 1
ATOM 1706 N N . SER A 1 217 ? -22.454 10.310 -5.739 1.00 87.44 217 SER A N 1
ATOM 1707 C CA . SER A 1 217 ? -23.457 10.622 -4.712 1.00 87.44 217 SER A CA 1
ATOM 1708 C C . SER A 1 217 ? -23.266 9.864 -3.390 1.00 87.44 217 SER A C 1
ATOM 1710 O O . SER A 1 217 ? -23.782 10.289 -2.359 1.00 87.44 217 SER A O 1
ATOM 1712 N N . GLY A 1 218 ? -22.550 8.735 -3.400 1.00 89.56 218 GLY A N 1
ATOM 1713 C CA . GLY A 1 218 ? -22.252 7.926 -2.215 1.00 89.56 218 GLY A CA 1
ATOM 1714 C C . GLY A 1 218 ? -20.989 8.356 -1.464 1.00 89.56 218 GLY A C 1
ATOM 1715 O O . GLY A 1 218 ? -20.828 7.992 -0.298 1.00 89.56 218 GLY A O 1
ATOM 1716 N N . LEU A 1 219 ? -20.108 9.148 -2.087 1.00 90.56 219 LEU A N 1
ATOM 1717 C CA . LEU A 1 219 ? -18.810 9.518 -1.514 1.00 90.56 219 LEU A CA 1
ATOM 1718 C C . LEU A 1 219 ? -18.920 10.293 -0.192 1.00 90.56 219 LEU A C 1
ATOM 1720 O O . LEU A 1 219 ? -18.186 9.945 0.741 1.00 90.56 2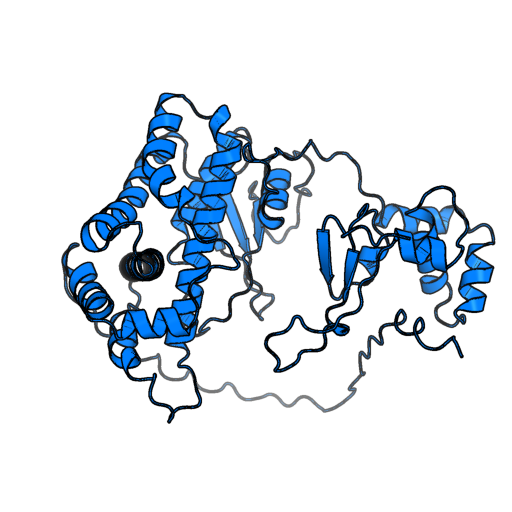19 LEU A O 1
ATOM 1724 N N . PRO A 1 220 ? -19.828 11.279 -0.026 1.00 90.12 220 PRO A N 1
ATOM 1725 C CA . PRO A 1 220 ? -19.940 11.994 1.244 1.00 90.12 220 PRO A CA 1
ATOM 1726 C C . PRO A 1 220 ? -20.380 11.080 2.392 1.00 90.12 220 PRO A C 1
ATOM 1728 O O . PRO A 1 220 ? -19.904 11.229 3.518 1.00 90.12 220 PRO A O 1
ATOM 1731 N N . GLN A 1 221 ? -21.267 10.118 2.114 1.00 90.62 221 GLN A N 1
ATOM 1732 C CA . GLN A 1 221 ? -21.742 9.182 3.129 1.00 90.62 221 GLN A CA 1
ATOM 1733 C C . GLN A 1 221 ? -20.663 8.169 3.509 1.00 90.62 221 GLN A C 1
ATOM 1735 O O . GLN A 1 221 ? -20.339 8.070 4.689 1.00 90.62 221 GLN A O 1
ATOM 1740 N N . ALA A 1 222 ? -20.028 7.527 2.524 1.00 91.94 222 ALA A N 1
ATOM 1741 C CA . ALA A 1 222 ? -18.903 6.624 2.765 1.00 91.94 222 ALA A CA 1
ATOM 1742 C C . ALA A 1 222 ? -17.772 7.320 3.543 1.00 91.94 222 ALA A C 1
ATOM 1744 O O . ALA A 1 222 ? -17.170 6.745 4.448 1.00 91.94 222 ALA A O 1
ATOM 1745 N N . THR A 1 223 ? -17.520 8.600 3.251 1.00 93.44 223 THR A N 1
ATOM 1746 C CA . THR A 1 223 ? -16.546 9.396 4.007 1.00 93.44 223 THR A CA 1
ATOM 1747 C C . THR A 1 223 ? -16.950 9.578 5.471 1.00 93.44 223 THR A C 1
ATOM 1749 O O . THR A 1 223 ? -16.108 9.431 6.357 1.00 93.44 223 THR A O 1
ATOM 1752 N N . ARG A 1 224 ? -18.226 9.869 5.759 1.00 91.69 224 ARG 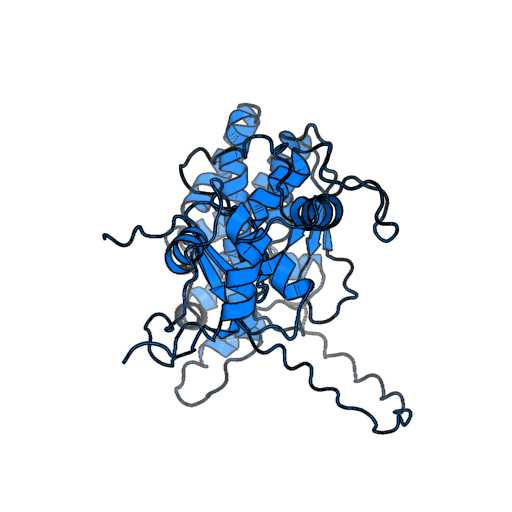A N 1
ATOM 1753 C CA . ARG A 1 224 ? -18.726 9.987 7.141 1.00 91.69 224 ARG A CA 1
ATOM 1754 C C . ARG A 1 224 ? -18.645 8.664 7.894 1.00 91.69 224 ARG A C 1
ATOM 1756 O O . ARG A 1 224 ? -18.190 8.652 9.039 1.00 91.69 224 ARG A O 1
ATOM 1763 N N . ASP A 1 225 ? -19.025 7.571 7.243 1.00 89.44 225 ASP A N 1
ATOM 1764 C CA . ASP A 1 225 ? -18.984 6.225 7.818 1.00 89.44 225 ASP A CA 1
ATOM 1765 C C . ASP A 1 225 ? -17.553 5.840 8.222 1.00 89.44 225 ASP A C 1
ATOM 1767 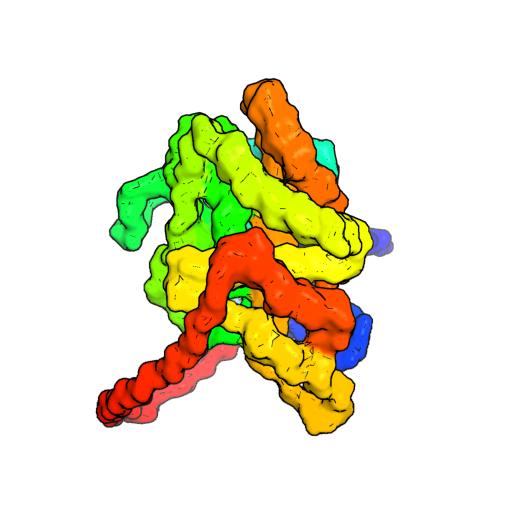O O . ASP A 1 225 ? -17.343 5.212 9.267 1.00 89.44 225 ASP A O 1
ATOM 1771 N N . TRP A 1 226 ? -16.562 6.325 7.463 1.00 87.50 226 TRP A N 1
ATOM 1772 C CA . TRP A 1 226 ? -15.145 6.145 7.762 1.00 87.50 226 TRP A CA 1
ATOM 1773 C C . TRP A 1 226 ? -14.525 7.138 8.735 1.00 87.50 226 TRP A C 1
ATOM 1775 O O . TRP A 1 226 ? -13.632 6.779 9.507 1.00 87.50 226 TRP A O 1
ATOM 1785 N N . ALA A 1 227 ? -15.014 8.371 8.763 1.00 91.31 227 ALA A N 1
ATOM 1786 C CA . ALA A 1 227 ? -14.614 9.342 9.770 1.00 91.31 227 ALA A CA 1
ATOM 1787 C C . ALA A 1 227 ? -15.107 8.942 11.172 1.00 91.31 227 ALA A C 1
ATOM 1789 O O . ALA A 1 227 ? -14.449 9.249 12.168 1.00 91.31 227 ALA A O 1
ATOM 1790 N N . ALA A 1 228 ? -16.230 8.222 11.266 1.00 89.81 228 ALA A N 1
ATOM 1791 C CA . ALA A 1 228 ? -16.815 7.789 12.532 1.00 89.81 228 ALA A CA 1
ATOM 1792 C C . ALA A 1 228 ? -15.866 6.938 13.411 1.00 89.81 228 ALA A C 1
ATOM 1794 O O . ALA A 1 228 ? -15.651 7.330 14.559 1.00 89.81 228 ALA A O 1
ATOM 1795 N N . PRO A 1 229 ? -15.253 5.827 12.942 1.00 89.50 229 PRO A N 1
ATOM 1796 C CA . PRO A 1 229 ? -14.291 5.065 13.745 1.00 89.50 229 PRO A CA 1
ATOM 1797 C C . PRO A 1 229 ? -13.065 5.894 14.129 1.00 89.50 229 PRO A C 1
ATOM 1799 O O . PRO A 1 229 ? -12.629 5.829 15.276 1.00 89.50 229 PRO A O 1
ATOM 1802 N N . LEU A 1 230 ? -12.543 6.720 13.217 1.00 93.38 230 LEU A N 1
ATOM 1803 C CA . LEU A 1 230 ? -11.405 7.602 13.497 1.00 93.38 230 LEU A CA 1
ATOM 1804 C C . LEU A 1 230 ? -11.720 8.573 14.643 1.00 93.38 230 LEU A C 1
ATOM 1806 O O . LEU A 1 230 ? -10.944 8.694 15.593 1.00 93.38 230 LEU A O 1
ATOM 1810 N N . SER A 1 231 ? -12.891 9.210 14.585 1.00 92.50 231 SER A N 1
ATOM 1811 C CA . SER A 1 231 ? -13.373 10.127 15.617 1.00 92.50 231 SER A CA 1
ATOM 1812 C C . SER A 1 231 ? -13.649 9.416 16.936 1.00 92.50 231 SER A C 1
ATOM 1814 O O . SER A 1 231 ? -13.263 9.917 17.990 1.00 92.50 231 SER A O 1
ATOM 1816 N N . HIS A 1 232 ? -14.274 8.240 16.886 1.00 89.88 232 HIS A N 1
ATOM 1817 C CA . HIS A 1 232 ? -14.566 7.428 18.062 1.00 89.88 232 HIS A CA 1
ATOM 1818 C C . HIS A 1 232 ? -13.282 7.011 18.787 1.00 89.88 232 HIS A C 1
ATOM 1820 O O . HIS A 1 232 ? -13.158 7.194 19.994 1.00 89.88 232 HIS A O 1
ATOM 1826 N N . VAL A 1 233 ? -12.284 6.496 18.072 1.00 91.50 233 VAL A N 1
ATOM 1827 C CA . VAL A 1 233 ? -11.004 6.122 18.689 1.00 91.50 233 VAL A CA 1
ATOM 1828 C C . VAL A 1 233 ? -10.272 7.366 19.194 1.00 91.50 233 VAL A C 1
ATOM 1830 O O . VAL A 1 233 ? -9.783 7.382 20.325 1.00 91.50 233 VAL A O 1
ATOM 1833 N N . SER A 1 234 ? -10.264 8.449 18.412 1.00 93.31 234 SER A N 1
ATOM 1834 C CA . SER A 1 234 ? -9.626 9.706 18.809 1.00 93.31 234 SER A CA 1
ATOM 1835 C C . SER A 1 234 ? -10.236 10.308 20.074 1.00 93.31 234 SER A C 1
ATOM 1837 O O . SER A 1 234 ? -9.495 10.880 20.868 1.00 93.31 234 SER A O 1
ATOM 1839 N N . SER A 1 235 ? -11.547 10.187 20.302 1.00 92.19 235 SER A N 1
ATOM 1840 C CA . SER A 1 235 ? -12.179 10.703 21.524 1.00 92.19 235 SER A CA 1
ATOM 1841 C C . SER A 1 235 ? -11.798 9.909 22.776 1.00 92.19 235 SER A C 1
ATOM 1843 O O . SER A 1 235 ? -11.900 10.435 23.879 1.00 92.19 235 SER A O 1
ATOM 1845 N N . HIS A 1 236 ? -11.365 8.654 22.622 1.00 89.25 236 HIS A N 1
ATOM 1846 C CA . HIS A 1 236 ? -10.997 7.785 23.740 1.00 89.25 236 HIS A CA 1
ATOM 1847 C C . HIS A 1 236 ? -9.522 7.885 24.124 1.00 89.25 236 HIS A C 1
ATOM 1849 O O . HIS A 1 236 ? -9.203 7.851 25.310 1.00 89.25 236 HIS A O 1
ATOM 1855 N N . ILE A 1 237 ? -8.625 7.955 23.137 1.00 90.44 237 ILE A N 1
ATOM 1856 C CA . ILE A 1 237 ? -7.173 7.871 23.383 1.00 90.44 237 ILE A CA 1
ATOM 1857 C C . ILE A 1 237 ? -6.387 9.063 22.850 1.00 90.44 237 ILE A C 1
ATOM 1859 O O . ILE A 1 237 ? -5.209 9.200 23.160 1.00 90.44 237 ILE A O 1
ATOM 1863 N N . GLY A 1 238 ? -7.032 9.943 22.085 1.00 90.94 238 GLY A N 1
ATOM 1864 C CA . GLY A 1 238 ? -6.373 11.018 21.359 1.00 90.94 238 GLY A CA 1
ATOM 1865 C C . GLY A 1 238 ? -5.746 10.530 20.053 1.00 90.94 238 GLY A C 1
ATOM 1866 O O . GLY A 1 238 ? -5.080 9.498 19.993 1.00 90.94 238 GLY A O 1
ATOM 1867 N N . LYS A 1 239 ? -5.920 11.315 18.989 1.00 88.19 239 LYS A N 1
ATOM 1868 C CA . LYS A 1 239 ? -5.302 11.088 17.669 1.00 88.19 239 LYS A CA 1
ATOM 1869 C C . LYS A 1 239 ? -3.767 11.125 17.660 1.00 88.19 239 LYS A C 1
ATOM 1871 O O . LYS A 1 239 ? -3.166 10.635 16.714 1.00 88.19 239 LYS A O 1
ATOM 1876 N N . ASP A 1 240 ? -3.149 11.714 18.685 1.00 88.69 240 ASP A N 1
ATOM 1877 C CA . ASP A 1 240 ? -1.688 11.803 18.846 1.00 88.69 240 ASP A CA 1
ATOM 1878 C C . ASP A 1 240 ? -1.106 10.645 19.679 1.00 88.69 240 ASP A C 1
ATOM 1880 O O . ASP A 1 240 ? 0.098 10.584 19.920 1.00 88.69 240 ASP A O 1
ATOM 1884 N N . CYS A 1 241 ? -1.947 9.713 20.133 1.00 91.25 241 CYS A N 1
ATOM 1885 C CA . CYS A 1 241 ? -1.497 8.546 20.879 1.00 91.25 241 CYS A CA 1
ATOM 1886 C C . CYS A 1 241 ? -0.691 7.593 19.986 1.00 91.25 241 CYS A C 1
ATOM 1888 O O . CYS A 1 241 ? -1.130 7.237 18.892 1.00 91.25 241 CYS A O 1
ATOM 1890 N N . GLU A 1 242 ? 0.435 7.079 20.493 1.00 90.50 242 GLU A N 1
ATOM 1891 C CA . GLU A 1 242 ? 1.250 6.071 19.794 1.00 90.50 242 GLU A CA 1
ATOM 1892 C C . GLU A 1 242 ? 0.469 4.782 19.458 1.00 90.50 242 GLU A C 1
ATOM 1894 O O . GLU A 1 242 ? 0.820 4.058 18.525 1.00 90.50 242 GLU A O 1
ATOM 1899 N N . TYR A 1 243 ? -0.625 4.517 20.181 1.00 92.44 243 TYR A N 1
ATOM 1900 C CA . TYR A 1 243 ? -1.503 3.364 19.985 1.00 92.44 243 TYR A CA 1
ATOM 1901 C C . TYR A 1 243 ? -2.735 3.657 19.124 1.00 92.44 243 TYR A C 1
ATOM 1903 O O . TYR A 1 243 ? -3.587 2.780 18.976 1.00 92.44 243 TYR A O 1
ATOM 1911 N N . PHE A 1 244 ? -2.834 4.852 18.531 1.00 94.12 244 PHE A N 1
ATOM 1912 C CA . PHE A 1 244 ? -3.974 5.237 17.701 1.00 94.12 244 PHE A CA 1
ATOM 1913 C C . PHE A 1 244 ? -4.206 4.254 16.548 1.00 94.12 244 PHE A C 1
ATOM 1915 O O . PHE A 1 244 ? -5.279 3.670 16.444 1.00 94.12 244 PHE A O 1
ATOM 1922 N N . TRP A 1 245 ? -3.189 3.987 15.729 1.00 95.50 245 TRP A N 1
ATOM 1923 C CA . TRP A 1 245 ? -3.319 3.083 14.580 1.00 95.50 245 TRP A CA 1
ATOM 1924 C C . TRP A 1 245 ? -3.562 1.611 14.955 1.00 95.50 245 TRP A C 1
ATOM 1926 O O . TRP A 1 245 ? -4.437 0.999 14.341 1.00 95.50 245 TRP A O 1
ATOM 1936 N N . PRO A 1 246 ? -2.892 1.038 15.978 1.00 94.62 246 PRO A N 1
ATOM 1937 C CA . PRO A 1 246 ? -3.284 -0.260 16.531 1.00 94.62 246 PRO A CA 1
ATOM 1938 C C . PRO A 1 246 ? -4.747 -0.325 16.989 1.00 94.62 246 PRO A C 1
ATOM 1940 O O . PRO A 1 246 ? -5.427 -1.316 16.729 1.00 94.62 246 PRO A O 1
ATOM 1943 N N . ALA A 1 247 ? -5.256 0.732 17.627 1.00 93.69 247 ALA A N 1
ATOM 1944 C CA . ALA A 1 247 ? -6.654 0.803 18.042 1.00 93.69 247 ALA A CA 1
ATOM 1945 C C . ALA A 1 247 ? -7.618 0.891 16.847 1.00 93.69 247 ALA A C 1
ATOM 1947 O O . ALA A 1 247 ? -8.633 0.198 16.843 1.00 93.69 247 ALA A O 1
ATOM 1948 N N . ILE A 1 248 ? -7.284 1.675 15.813 1.00 94.75 248 ILE A N 1
ATOM 1949 C CA . ILE A 1 248 ? -8.052 1.702 14.558 1.00 94.75 248 ILE A CA 1
ATOM 1950 C C . ILE A 1 248 ? -8.093 0.312 13.922 1.00 94.75 248 ILE A C 1
ATOM 1952 O O . ILE A 1 248 ? -9.165 -0.137 13.536 1.00 94.75 248 ILE A O 1
ATOM 1956 N N . ALA A 1 249 ? -6.967 -0.400 13.849 1.00 95.06 249 ALA A N 1
ATOM 1957 C CA . ALA A 1 249 ? -6.938 -1.737 13.260 1.00 95.06 249 ALA A CA 1
ATOM 1958 C C . ALA A 1 249 ? -7.859 -2.728 13.997 1.00 95.06 249 ALA A C 1
ATOM 1960 O O . ALA A 1 249 ? -8.553 -3.500 13.342 1.00 95.06 249 ALA A O 1
ATOM 1961 N N . LEU A 1 250 ? -7.931 -2.670 15.336 1.00 92.88 250 LEU A N 1
ATOM 1962 C CA . LEU A 1 250 ? -8.883 -3.475 16.118 1.00 92.88 250 LEU A CA 1
ATOM 1963 C C . LEU A 1 250 ? -10.344 -3.096 15.846 1.00 92.88 250 LEU A C 1
ATOM 1965 O O . LEU A 1 250 ? -11.198 -3.974 15.751 1.00 92.88 250 LEU A O 1
ATOM 1969 N N . GLU A 1 251 ? -10.639 -1.801 15.730 1.00 91.62 251 GLU A N 1
ATOM 1970 C CA . GLU A 1 251 ? -11.979 -1.309 15.394 1.00 91.62 251 GLU A CA 1
ATOM 1971 C C . GLU A 1 251 ? -12.407 -1.796 13.999 1.00 91.62 251 GLU A C 1
ATOM 1973 O O . GLU A 1 251 ? -13.532 -2.267 13.822 1.00 91.62 251 GLU A O 1
ATOM 1978 N N . LEU A 1 252 ? -11.498 -1.752 13.020 1.00 92.56 252 LEU A N 1
ATOM 1979 C CA . LEU A 1 252 ? -11.731 -2.269 11.671 1.00 92.56 252 LEU A CA 1
ATOM 1980 C C . LEU A 1 252 ? -11.925 -3.791 11.662 1.00 92.56 252 LEU A C 1
ATOM 1982 O O . LEU A 1 252 ? -12.876 -4.275 11.051 1.00 92.56 252 LEU A O 1
ATOM 1986 N N . ASP A 1 253 ? -11.083 -4.546 12.376 1.00 93.25 253 ASP A N 1
ATOM 1987 C CA . ASP A 1 253 ? -11.231 -6.001 12.526 1.00 93.25 253 ASP A CA 1
ATOM 1988 C C . ASP A 1 253 ? -12.590 -6.361 13.139 1.00 93.25 253 ASP A C 1
ATOM 1990 O O . ASP A 1 253 ? -13.275 -7.260 12.651 1.00 93.25 253 ASP A O 1
ATOM 1994 N N . ALA A 1 254 ? -13.029 -5.623 14.162 1.00 90.25 254 ALA A N 1
ATOM 1995 C CA . ALA A 1 254 ? -14.313 -5.851 14.815 1.00 90.25 254 ALA A CA 1
ATOM 1996 C C . ALA A 1 254 ? -15.509 -5.575 13.890 1.00 90.25 254 ALA A C 1
ATOM 1998 O O . ALA A 1 254 ? -16.503 -6.309 13.945 1.00 90.25 254 ALA A O 1
ATOM 1999 N N . ARG A 1 255 ? -15.427 -4.533 13.051 1.00 89.50 255 ARG A N 1
ATOM 2000 C CA . ARG A 1 255 ? -16.449 -4.198 12.046 1.00 89.50 255 ARG A CA 1
ATOM 2001 C C . ARG A 1 255 ? -16.512 -5.243 10.941 1.00 89.50 255 ARG A C 1
ATOM 2003 O O . ARG A 1 255 ? -17.583 -5.790 10.698 1.00 89.50 255 ARG A O 1
ATOM 2010 N N . TYR A 1 256 ? -15.367 -5.578 10.358 1.00 91.12 256 TYR A N 1
ATOM 2011 C CA . TYR A 1 256 ? -15.263 -6.577 9.298 1.00 91.12 256 TYR A CA 1
ATOM 2012 C C . TYR A 1 256 ? -15.692 -7.969 9.769 1.00 91.12 256 TYR A C 1
ATOM 2014 O O . TYR A 1 256 ? -16.491 -8.645 9.130 1.00 91.12 256 TYR A O 1
ATOM 2022 N N . SER A 1 257 ? -15.228 -8.390 10.947 1.00 90.38 257 SER A N 1
ATOM 2023 C CA . SER A 1 257 ? -15.637 -9.666 11.541 1.00 90.38 257 SER A CA 1
ATOM 2024 C C . SER A 1 257 ? -17.151 -9.734 11.747 1.00 90.38 257 SER A C 1
ATOM 2026 O O . SER A 1 257 ? -17.751 -10.792 11.585 1.00 90.38 257 SER A O 1
ATOM 2028 N N . ARG A 1 258 ? -17.787 -8.600 12.071 1.00 86.56 258 ARG A N 1
ATOM 2029 C CA . ARG A 1 258 ? -19.242 -8.508 12.227 1.00 86.56 258 ARG A CA 1
ATOM 2030 C C . ARG A 1 258 ? -19.971 -8.617 10.890 1.00 86.56 258 ARG A C 1
ATOM 2032 O O . ARG A 1 258 ? -20.929 -9.379 10.822 1.00 86.56 258 ARG A O 1
ATOM 2039 N N . SER A 1 259 ? -19.548 -7.877 9.863 1.00 87.56 259 SER A N 1
ATOM 2040 C CA . SER A 1 259 ? -20.200 -7.908 8.545 1.00 87.56 259 SER A CA 1
ATOM 2041 C C . SER A 1 259 ? -20.078 -9.278 7.877 1.00 87.56 259 SER A C 1
ATOM 2043 O O . SER A 1 259 ? -21.006 -9.728 7.215 1.00 87.56 259 SER A O 1
ATOM 2045 N N . GLU A 1 260 ? -18.966 -9.969 8.116 1.00 88.00 260 GLU A N 1
ATOM 2046 C CA . GLU A 1 260 ? -18.640 -11.250 7.487 1.00 88.00 260 GLU A CA 1
ATOM 2047 C C . GLU A 1 260 ? -19.000 -12.482 8.330 1.00 88.00 260 GLU A C 1
ATOM 2049 O O . GLU A 1 260 ? -18.752 -13.610 7.905 1.00 88.00 260 GLU A O 1
ATOM 2054 N N . GLY A 1 261 ? -19.513 -12.296 9.552 1.00 86.31 261 GLY A N 1
ATOM 2055 C CA . GLY A 1 261 ? -19.792 -13.398 10.480 1.00 86.31 261 GLY A CA 1
ATOM 2056 C C . GLY A 1 261 ? -18.545 -14.188 10.908 1.00 86.31 261 GLY A C 1
ATOM 2057 O O . GLY A 1 261 ? -18.629 -15.389 11.160 1.00 86.31 261 GLY A O 1
ATOM 2058 N N . LYS A 1 262 ? -17.378 -13.535 10.969 1.00 86.00 262 LYS A N 1
ATOM 2059 C CA . LYS A 1 262 ? -16.081 -14.140 11.319 1.00 86.00 262 LYS A CA 1
ATOM 2060 C C . LYS A 1 262 ? -15.724 -13.905 12.790 1.00 86.00 262 LYS A C 1
ATOM 2062 O O . LYS A 1 262 ? -16.226 -12.995 13.448 1.00 86.00 262 LYS A O 1
ATOM 2067 N N . ALA A 1 263 ? -14.828 -14.739 13.316 1.00 85.75 263 ALA A N 1
ATOM 2068 C CA . ALA A 1 263 ? -14.314 -14.585 14.674 1.00 85.75 263 ALA A CA 1
ATOM 2069 C C . ALA A 1 263 ? -13.354 -13.388 14.768 1.00 85.75 263 ALA A C 1
ATOM 2071 O O . ALA A 1 263 ? -12.379 -13.308 14.020 1.00 85.75 263 ALA A O 1
ATOM 2072 N N . ARG A 1 264 ? -13.610 -12.505 15.740 1.00 85.81 264 ARG A N 1
ATOM 2073 C CA . ARG A 1 264 ? -12.778 -11.327 16.037 1.00 85.81 264 ARG A CA 1
ATOM 2074 C C . ARG A 1 264 ? -11.385 -11.737 16.507 1.00 85.81 264 ARG A C 1
ATOM 2076 O O . ARG A 1 264 ? -11.228 -12.755 17.182 1.00 85.81 264 ARG A O 1
ATOM 2083 N N . LEU A 1 265 ? -10.389 -10.899 16.236 1.00 86.62 265 LEU A N 1
ATOM 2084 C CA . LEU A 1 265 ? -9.018 -11.129 16.687 1.00 86.62 265 LEU A CA 1
ATOM 2085 C C . LEU A 1 265 ? -8.802 -10.710 18.152 1.00 86.62 265 LEU A C 1
ATOM 2087 O O . LEU A 1 265 ? -8.039 -11.349 18.876 1.00 86.62 265 LEU A O 1
ATOM 2091 N N . ALA A 1 266 ? -9.517 -9.679 18.618 1.00 86.44 266 ALA A N 1
ATOM 2092 C CA . ALA A 1 266 ? -9.343 -9.097 19.954 1.00 86.44 266 ALA A CA 1
ATOM 2093 C C . ALA A 1 266 ? -9.409 -10.108 21.127 1.00 86.44 266 ALA A C 1
ATOM 2095 O O . ALA A 1 266 ? -8.530 -10.046 21.991 1.00 86.44 266 ALA A O 1
ATOM 2096 N N . PRO A 1 267 ? -10.358 -11.069 21.181 1.00 84.50 267 PRO A N 1
ATOM 2097 C CA . PRO A 1 267 ? -10.397 -12.060 22.260 1.00 84.50 267 PRO A CA 1
ATOM 2098 C C . PRO A 1 267 ? -9.149 -12.946 22.296 1.00 84.50 267 PRO A C 1
ATOM 2100 O O . PRO A 1 267 ? -8.634 -13.252 23.370 1.00 84.50 267 PRO A O 1
ATOM 2103 N N . THR A 1 268 ? -8.630 -13.324 21.125 1.00 85.12 268 THR A N 1
ATOM 2104 C CA . THR A 1 268 ? -7.413 -14.133 21.009 1.00 85.12 268 THR A CA 1
ATOM 2105 C C . THR A 1 268 ? -6.175 -13.343 21.441 1.00 85.12 268 THR A C 1
ATOM 2107 O O . THR A 1 268 ? -5.311 -13.881 22.130 1.00 85.12 268 THR A O 1
ATOM 2110 N N . LEU A 1 269 ? -6.116 -12.048 21.116 1.00 85.88 269 LEU A N 1
ATOM 2111 C CA . LEU A 1 269 ? -5.003 -11.167 21.488 1.00 85.88 269 LEU A CA 1
ATOM 2112 C C . LEU A 1 269 ? -4.975 -10.804 22.978 1.00 85.88 269 LEU A C 1
ATOM 2114 O O . LEU A 1 269 ? -3.897 -10.568 23.523 1.00 85.88 269 LEU A O 1
ATOM 2118 N N . ALA A 1 270 ? -6.125 -10.781 23.658 1.00 79.44 270 ALA A N 1
ATOM 2119 C CA . ALA A 1 270 ? -6.216 -10.396 25.068 1.00 79.44 270 ALA A CA 1
ATOM 2120 C C . ALA A 1 270 ? -5.355 -11.279 25.997 1.00 79.44 270 ALA A C 1
ATOM 2122 O O . ALA A 1 270 ? -4.847 -10.794 27.010 1.00 79.44 270 ALA A O 1
ATOM 2123 N N . GLY A 1 271 ? -5.144 -12.551 25.633 1.00 71.06 271 GLY A N 1
ATOM 2124 C CA . GLY A 1 271 ? -4.255 -13.476 26.347 1.00 71.06 271 GLY A CA 1
ATOM 2125 C C . GLY A 1 271 ? -2.771 -13.356 25.975 1.00 71.06 271 GLY A C 1
ATOM 2126 O O . GLY A 1 271 ? -1.918 -13.857 26.700 1.00 71.06 271 GLY A O 1
ATOM 2127 N N . MET A 1 272 ? -2.440 -12.674 24.874 1.00 75.19 272 MET A N 1
ATOM 2128 C CA . MET A 1 272 ? -1.086 -12.644 24.298 1.00 75.19 272 MET A CA 1
ATOM 2129 C C . MET A 1 272 ? -0.208 -11.511 24.836 1.00 75.19 272 MET A C 1
ATOM 2131 O O . MET A 1 272 ? 1.004 -11.531 24.645 1.00 75.19 272 MET A O 1
ATOM 2135 N N . GLY A 1 273 ? -0.777 -10.553 25.577 1.00 61.84 273 GLY A N 1
ATOM 2136 C CA . GLY A 1 273 ? -0.017 -9.480 26.235 1.00 61.84 273 GLY A CA 1
ATOM 2137 C C . GLY A 1 273 ? 0.983 -9.960 27.302 1.00 61.84 273 GLY A C 1
ATOM 2138 O O . GLY A 1 273 ? 1.691 -9.135 27.870 1.00 61.84 273 GLY A O 1
ATOM 2139 N N . GLN A 1 274 ? 1.028 -11.266 27.591 1.00 60.34 274 GLN A N 1
ATOM 2140 C CA . GLN A 1 274 ? 1.980 -11.917 28.501 1.00 60.34 274 GLN A CA 1
ATOM 2141 C C . GLN A 1 274 ? 3.093 -12.688 27.763 1.00 60.34 274 GLN A C 1
ATOM 2143 O O . GLN A 1 274 ? 4.035 -13.150 28.403 1.00 60.34 274 GLN A O 1
ATOM 2148 N N . CYS A 1 275 ? 3.045 -12.787 26.426 1.00 58.06 275 CYS A N 1
ATOM 2149 C CA . CYS A 1 275 ? 4.076 -13.443 25.603 1.00 58.06 275 CYS A CA 1
ATOM 2150 C C . CYS A 1 275 ? 5.417 -12.679 25.560 1.00 58.06 275 CYS A C 1
ATOM 2152 O O . CYS A 1 275 ? 6.302 -13.032 24.791 1.00 58.06 275 CYS A O 1
ATOM 2154 N N . THR A 1 276 ? 5.574 -11.628 26.370 1.00 53.09 276 THR A N 1
ATOM 2155 C CA . THR A 1 276 ? 6.804 -10.838 26.525 1.00 53.09 276 THR A CA 1
ATOM 2156 C C . THR A 1 276 ? 7.775 -11.424 27.553 1.00 53.09 276 THR A C 1
ATOM 2158 O O . THR A 1 276 ? 8.794 -10.803 27.838 1.00 53.09 276 THR A O 1
ATOM 2161 N N . SER A 1 277 ? 7.470 -12.579 28.154 1.00 49.03 277 SER A N 1
ATOM 2162 C CA . SER A 1 277 ? 8.459 -13.307 28.952 1.00 49.03 277 SER A CA 1
ATOM 2163 C C . SER A 1 277 ? 9.530 -13.875 28.020 1.00 49.03 277 SER A C 1
ATOM 2165 O O . SER A 1 277 ? 9.202 -14.485 27.004 1.00 49.03 277 SER A O 1
ATOM 2167 N N . GLU A 1 278 ? 10.800 -13.713 28.392 1.00 54.16 278 GLU A N 1
ATOM 2168 C CA . GLU A 1 278 ? 12.015 -14.202 27.714 1.00 54.16 278 GLU A CA 1
ATOM 2169 C C . GLU A 1 278 ? 12.033 -15.726 27.413 1.00 54.16 278 GLU A C 1
ATOM 2171 O O . GLU A 1 278 ? 13.025 -16.254 26.922 1.00 54.16 278 GLU A O 1
ATOM 2176 N N . MET A 1 279 ? 10.947 -16.457 27.692 1.00 45.31 279 MET A N 1
ATOM 2177 C CA . MET A 1 279 ? 10.864 -17.918 27.681 1.00 45.31 279 MET A CA 1
ATOM 2178 C C . MET A 1 279 ? 10.144 -18.537 26.473 1.00 45.31 279 MET A C 1
ATOM 2180 O O . MET A 1 279 ? 10.100 -19.763 26.385 1.00 45.31 279 MET A O 1
ATOM 2184 N N . THR A 1 280 ? 9.609 -17.765 25.518 1.00 52.31 280 THR A N 1
ATOM 2185 C CA . THR A 1 280 ? 9.054 -18.351 24.279 1.00 52.31 280 THR A CA 1
ATOM 2186 C C . THR A 1 280 ? 9.732 -17.794 23.026 1.00 52.31 280 THR A C 1
ATOM 2188 O O . THR A 1 280 ? 9.478 -16.645 22.671 1.00 52.31 280 THR A O 1
ATOM 2191 N N . PRO A 1 281 ? 10.540 -18.594 22.303 1.00 60.12 281 PRO A N 1
ATOM 2192 C CA . PRO A 1 281 ? 11.249 -18.149 21.098 1.00 60.12 281 PRO A CA 1
ATOM 2193 C C . PRO A 1 281 ? 10.335 -17.964 19.872 1.00 60.12 281 PRO A C 1
ATOM 2195 O O . PRO A 1 281 ? 10.811 -17.647 18.786 1.00 60.12 281 PRO A O 1
ATOM 2198 N N . THR A 1 282 ? 9.024 -18.185 20.009 1.00 73.50 282 THR A N 1
ATOM 2199 C CA . THR A 1 282 ? 8.074 -18.229 18.892 1.00 73.50 282 THR A CA 1
ATOM 2200 C C . THR A 1 282 ? 6.993 -17.166 19.031 1.00 73.50 282 THR A C 1
ATOM 2202 O O . THR A 1 282 ? 6.215 -17.185 19.985 1.00 73.50 282 THR A O 1
ATOM 2205 N N . VAL A 1 283 ? 6.899 -16.278 18.042 1.00 81.19 283 VAL A N 1
ATOM 2206 C CA . VAL A 1 283 ? 5.826 -15.281 17.941 1.00 81.19 283 VAL A CA 1
ATOM 2207 C C . VAL A 1 283 ? 4.544 -15.971 17.447 1.00 81.19 283 VAL A C 1
ATOM 2209 O O . VAL A 1 283 ? 4.579 -16.595 16.384 1.00 81.19 283 VAL A O 1
ATOM 2212 N N . PRO A 1 284 ? 3.404 -15.878 18.163 1.00 87.62 284 PRO A N 1
ATOM 2213 C CA . PRO A 1 284 ? 2.147 -16.466 17.705 1.00 87.62 284 PRO A CA 1
ATOM 2214 C C . PRO A 1 284 ? 1.679 -15.874 16.370 1.00 87.62 284 PRO A C 1
ATOM 2216 O O . PRO A 1 284 ? 1.724 -14.660 16.169 1.00 87.62 284 PRO A O 1
ATOM 2219 N N . TRP A 1 285 ? 1.143 -16.714 15.480 1.00 90.50 285 TRP A N 1
ATOM 2220 C CA . TRP A 1 285 ? 0.663 -16.280 14.160 1.00 90.50 285 TRP A CA 1
ATOM 2221 C C . TRP A 1 285 ? -0.433 -15.214 14.213 1.00 90.50 285 TRP A C 1
ATOM 2223 O O . TRP A 1 285 ? -0.494 -14.365 13.331 1.00 90.50 285 TRP A O 1
ATOM 2233 N N . ASP A 1 286 ? -1.272 -15.209 15.246 1.00 90.56 286 ASP A N 1
ATOM 2234 C CA . ASP A 1 286 ? -2.317 -14.192 15.406 1.00 90.56 286 ASP A CA 1
ATOM 2235 C C . ASP A 1 286 ? -1.756 -12.820 15.784 1.00 90.56 286 ASP A C 1
ATOM 2237 O O . ASP A 1 286 ? -2.294 -11.798 15.363 1.00 90.56 286 ASP A O 1
ATOM 2241 N N . LEU A 1 287 ? -0.629 -12.785 16.497 1.00 91.25 287 LEU A N 1
ATOM 2242 C CA . LEU A 1 287 ? 0.094 -11.549 16.770 1.00 91.25 287 LEU A CA 1
ATOM 2243 C C . LEU A 1 287 ? 0.775 -11.018 15.499 1.00 91.25 287 LEU A C 1
ATOM 2245 O O . LEU A 1 287 ? 0.691 -9.824 15.209 1.00 91.25 287 LEU A O 1
ATOM 2249 N N . VAL A 1 288 ? 1.388 -11.913 14.714 1.00 92.62 288 VAL A N 1
ATOM 2250 C CA . VAL A 1 288 ? 1.937 -11.592 13.383 1.00 92.62 288 VAL A CA 1
ATOM 2251 C C . VAL A 1 288 ? 0.833 -11.057 12.464 1.00 92.62 288 VAL A C 1
ATOM 2253 O O . VAL A 1 288 ? 1.005 -10.026 11.819 1.00 92.62 288 VAL A O 1
ATOM 2256 N N . HIS A 1 289 ? -0.337 -11.700 12.458 1.00 94.38 289 HIS A N 1
ATOM 2257 C CA . HIS A 1 289 ? -1.485 -11.272 11.666 1.00 94.38 289 HIS A CA 1
ATOM 2258 C C . HIS A 1 289 ? -2.029 -9.913 12.116 1.00 94.38 289 HIS A C 1
ATOM 2260 O O . HIS A 1 289 ? -2.295 -9.061 11.274 1.00 94.38 289 HIS A O 1
ATOM 2266 N N . PHE A 1 290 ? -2.139 -9.663 13.425 1.00 94.94 290 PHE A N 1
ATOM 2267 C CA . PHE A 1 290 ? -2.570 -8.357 13.922 1.00 94.94 290 PHE A CA 1
ATOM 2268 C C . PHE A 1 290 ? -1.604 -7.246 13.503 1.00 94.94 290 PHE A C 1
ATOM 2270 O O . PHE A 1 290 ? -2.023 -6.193 13.031 1.00 94.94 290 PHE A O 1
ATOM 2277 N N . LYS A 1 291 ? -0.294 -7.490 13.604 1.00 94.75 291 LYS A N 1
ATOM 2278 C CA . LYS A 1 291 ? 0.721 -6.558 13.106 1.00 94.75 291 LYS A CA 1
ATOM 2279 C C . LYS A 1 291 ? 0.547 -6.276 11.611 1.00 94.75 291 LYS A C 1
ATOM 2281 O O . LYS A 1 291 ? 0.572 -5.112 11.215 1.00 94.75 291 LYS A O 1
ATOM 2286 N N . ALA A 1 292 ? 0.322 -7.314 10.807 1.00 95.19 292 ALA A N 1
ATOM 2287 C CA . ALA A 1 292 ? 0.041 -7.168 9.383 1.00 95.19 292 ALA A CA 1
ATOM 2288 C C . ALA A 1 292 ? -1.245 -6.362 9.120 1.00 95.19 292 ALA A C 1
ATOM 2290 O O . ALA A 1 292 ? -1.267 -5.537 8.210 1.00 95.19 292 ALA A O 1
ATOM 2291 N N . GLN A 1 293 ? -2.296 -6.531 9.935 1.00 95.81 293 GLN A N 1
ATOM 2292 C CA . GLN A 1 293 ? -3.524 -5.726 9.857 1.00 95.81 293 GLN A CA 1
ATOM 2293 C C . GLN A 1 293 ? -3.262 -4.248 10.176 1.00 95.81 293 GLN A C 1
ATOM 2295 O O . GLN A 1 293 ? -3.781 -3.375 9.481 1.00 95.81 293 GLN A O 1
ATOM 2300 N N . VAL A 1 294 ? -2.429 -3.944 11.179 1.00 96.75 294 VAL A N 1
ATOM 2301 C CA . VAL A 1 294 ? -2.019 -2.561 11.484 1.00 96.75 294 VAL A CA 1
ATOM 2302 C C . VAL A 1 294 ? -1.286 -1.942 10.294 1.00 96.75 294 VAL A C 1
ATOM 2304 O O . VAL A 1 294 ? -1.621 -0.833 9.873 1.00 96.75 294 VAL A O 1
ATOM 2307 N N . ASP A 1 295 ? -0.341 -2.670 9.701 1.00 95.88 295 ASP A N 1
ATOM 2308 C CA . ASP A 1 295 ? 0.413 -2.190 8.540 1.00 95.88 295 ASP A CA 1
ATOM 2309 C C . ASP A 1 295 ? -0.489 -1.985 7.317 1.00 95.88 295 ASP A C 1
ATOM 2311 O O . ASP A 1 295 ? -0.411 -0.948 6.654 1.00 95.88 295 ASP A O 1
ATOM 2315 N N . ALA A 1 296 ? -1.394 -2.928 7.049 1.00 95.69 296 ALA A N 1
ATOM 2316 C CA . ALA A 1 296 ? -2.376 -2.852 5.971 1.00 95.69 296 ALA A CA 1
ATOM 2317 C C . ALA A 1 296 ? -3.381 -1.705 6.167 1.00 95.69 296 ALA A C 1
ATOM 2319 O O . ALA A 1 296 ? -3.763 -1.039 5.199 1.00 95.69 296 ALA A O 1
ATOM 2320 N N . CYS A 1 297 ? -3.789 -1.439 7.411 1.00 96.19 297 CYS A N 1
ATOM 2321 C CA . CYS A 1 297 ? -4.613 -0.292 7.783 1.00 96.19 297 CYS A CA 1
ATOM 2322 C C . CYS A 1 297 ? -3.891 1.020 7.451 1.00 96.19 297 CYS A C 1
ATOM 2324 O O . CYS A 1 297 ? -4.395 1.820 6.660 1.00 96.19 297 CYS A O 1
ATOM 2326 N N . CYS A 1 298 ? -2.676 1.222 7.974 1.00 96.19 298 CYS A N 1
ATOM 2327 C CA . CYS A 1 298 ? -1.882 2.418 7.682 1.00 96.19 298 CYS A CA 1
ATOM 2328 C C . CYS A 1 298 ? -1.585 2.566 6.181 1.00 96.19 298 CYS A C 1
ATOM 2330 O O . CYS A 1 298 ? -1.606 3.678 5.654 1.00 96.19 298 CYS A O 1
ATOM 2332 N N . TYR A 1 299 ? -1.320 1.465 5.473 1.00 95.31 299 TYR A N 1
ATOM 2333 C CA . TYR A 1 299 ? -1.108 1.487 4.027 1.00 95.31 299 TYR A CA 1
ATOM 2334 C C . TYR A 1 299 ? -2.361 1.923 3.260 1.00 95.31 299 TYR A C 1
ATOM 2336 O O . TYR A 1 299 ? -2.262 2.779 2.384 1.00 95.31 299 TYR A O 1
ATOM 2344 N N . SER A 1 300 ? -3.541 1.428 3.635 1.00 96.00 300 SER A N 1
ATOM 2345 C CA . SER A 1 300 ? -4.809 1.812 2.997 1.00 96.00 300 SER A CA 1
ATOM 2346 C C . SER A 1 300 ? -5.125 3.300 3.195 1.00 96.00 300 SER A C 1
ATOM 2348 O O . SER A 1 300 ? -5.497 3.980 2.241 1.00 96.00 300 SER A O 1
ATOM 2350 N N . PHE A 1 301 ? -4.878 3.849 4.390 1.00 95.25 301 PHE A N 1
ATOM 2351 C CA . PHE A 1 301 ? -4.998 5.295 4.622 1.00 95.25 301 PHE A CA 1
ATOM 2352 C C . PHE A 1 301 ? -3.954 6.120 3.862 1.00 95.25 301 PHE A C 1
ATOM 2354 O O . PHE A 1 301 ? -4.240 7.248 3.463 1.00 95.25 301 PHE A O 1
ATOM 2361 N N . ARG A 1 302 ? -2.757 5.572 3.619 1.00 93.88 302 ARG A N 1
ATOM 2362 C CA . ARG A 1 302 ? -1.752 6.229 2.776 1.00 93.88 302 ARG A CA 1
ATOM 2363 C C . ARG A 1 302 ? -2.191 6.296 1.317 1.00 93.88 302 ARG A C 1
ATOM 2365 O O . ARG A 1 302 ? -2.037 7.357 0.722 1.00 93.88 302 ARG A O 1
ATOM 2372 N N . ILE A 1 303 ? -2.768 5.218 0.774 1.00 93.75 303 ILE A N 1
ATOM 2373 C CA . ILE A 1 303 ? -3.375 5.233 -0.568 1.00 93.75 303 ILE A CA 1
ATOM 2374 C C . ILE A 1 303 ? -4.425 6.345 -0.631 1.00 93.75 303 ILE A C 1
ATOM 2376 O O . ILE A 1 303 ? -4.345 7.209 -1.499 1.00 93.75 303 ILE A O 1
ATOM 2380 N N . LEU A 1 304 ? -5.359 6.371 0.327 1.00 94.06 304 LEU A N 1
ATOM 2381 C CA . LEU A 1 304 ? -6.405 7.392 0.390 1.00 94.06 304 LEU A CA 1
ATOM 2382 C C . LEU A 1 304 ? -5.831 8.814 0.460 1.00 94.06 304 LEU A C 1
ATOM 2384 O O . LEU A 1 304 ? -6.287 9.695 -0.263 1.00 94.06 304 LEU A O 1
ATOM 2388 N N . GLY A 1 305 ? -4.802 9.040 1.278 1.00 92.00 305 GLY A N 1
ATOM 2389 C CA . GLY A 1 305 ? -4.137 10.338 1.380 1.00 92.00 305 GLY A CA 1
ATOM 2390 C C . GLY A 1 305 ? -3.433 10.771 0.096 1.00 92.00 305 GLY A C 1
ATOM 2391 O O . GLY A 1 305 ? -3.541 11.932 -0.298 1.00 92.00 305 GLY A O 1
ATOM 2392 N N . GLN A 1 306 ? -2.745 9.849 -0.580 1.00 90.38 306 GLN A N 1
ATOM 2393 C CA . GLN A 1 306 ? -2.100 10.136 -1.860 1.00 90.38 306 GLN A CA 1
ATOM 2394 C C . GLN A 1 306 ? -3.136 10.422 -2.952 1.00 90.38 306 GLN A C 1
ATOM 2396 O O . GLN A 1 306 ? -2.990 11.416 -3.659 1.00 90.38 306 GLN A O 1
ATOM 2401 N N . VAL A 1 307 ? -4.219 9.643 -3.037 1.00 90.25 307 VAL A N 1
ATOM 2402 C CA . VAL A 1 307 ? -5.315 9.919 -3.979 1.00 90.25 307 VAL A CA 1
ATOM 2403 C C . VAL A 1 307 ? -5.935 11.285 -3.703 1.00 90.25 307 VAL A C 1
ATOM 2405 O O . VAL A 1 307 ? -6.020 12.100 -4.616 1.00 90.25 307 VAL A O 1
ATOM 2408 N N . LEU A 1 308 ? -6.300 11.585 -2.452 1.00 88.94 308 LEU A N 1
ATOM 2409 C CA . LEU A 1 308 ? -6.870 12.885 -2.081 1.00 88.94 308 LEU A CA 1
ATOM 2410 C C . LEU A 1 308 ? -5.951 14.048 -2.453 1.00 88.94 308 LEU A C 1
ATOM 2412 O O . LEU A 1 308 ? -6.434 15.093 -2.872 1.00 88.94 308 LEU A O 1
ATOM 2416 N N . SER A 1 309 ? -4.633 13.876 -2.339 1.00 86.56 309 SER A N 1
ATOM 2417 C CA . SER A 1 309 ? -3.677 14.916 -2.729 1.00 86.56 309 SER A CA 1
ATOM 2418 C C . SER A 1 309 ? -3.639 15.198 -4.233 1.00 86.56 309 SER A C 1
ATOM 2420 O O . SER A 1 309 ? -3.195 16.276 -4.615 1.00 86.56 309 SER A O 1
ATOM 2422 N N . VAL A 1 310 ? -4.098 14.256 -5.062 1.00 83.19 310 VAL A N 1
ATOM 2423 C CA . VAL A 1 310 ? -4.160 14.391 -6.521 1.00 83.19 310 VAL A CA 1
ATOM 2424 C C . VAL A 1 310 ? -5.538 14.864 -6.977 1.00 83.19 310 VAL A C 1
ATOM 2426 O O . VAL A 1 310 ? -5.621 15.776 -7.788 1.00 83.19 310 VAL A O 1
ATOM 2429 N N . VAL A 1 311 ? -6.621 14.296 -6.437 1.00 83.00 311 VAL A N 1
ATOM 2430 C CA . VAL A 1 311 ? -7.985 14.578 -6.927 1.00 83.00 311 VAL A CA 1
ATOM 2431 C C . VAL A 1 311 ? -8.607 15.835 -6.325 1.00 83.00 311 VAL A C 1
ATOM 2433 O O . VAL A 1 311 ? -9.596 16.338 -6.847 1.00 83.00 311 VAL A O 1
ATOM 2436 N N . ARG A 1 312 ? -8.051 16.370 -5.228 1.00 81.69 312 ARG A N 1
ATOM 2437 C CA . ARG A 1 312 ? -8.590 17.555 -4.537 1.00 81.69 312 ARG A CA 1
ATOM 2438 C C . ARG A 1 312 ? -8.915 18.747 -5.455 1.00 81.69 312 ARG A C 1
ATOM 2440 O O . ARG A 1 312 ? -9.954 19.353 -5.209 1.00 81.69 312 ARG A O 1
ATOM 2447 N N . PRO A 1 313 ? -8.099 19.113 -6.462 1.00 78.81 313 PRO A N 1
ATOM 2448 C CA . PRO A 1 313 ? -8.414 20.220 -7.370 1.00 78.81 313 PRO A CA 1
ATOM 2449 C C . PRO A 1 313 ? -9.646 19.974 -8.245 1.00 78.81 313 PRO A C 1
ATOM 2451 O O . PRO A 1 313 ? -10.247 20.933 -8.717 1.00 78.81 313 PRO A O 1
ATOM 2454 N N . HIS A 1 314 ? -10.008 18.708 -8.457 1.00 76.75 314 HIS A N 1
ATOM 2455 C CA . HIS A 1 314 ? -11.079 18.279 -9.356 1.00 76.75 314 HIS A CA 1
ATOM 2456 C C . HIS A 1 314 ? -12.402 18.006 -8.619 1.00 76.75 314 HIS A C 1
ATOM 2458 O O . HIS A 1 314 ? -13.432 17.786 -9.250 1.00 76.75 314 HIS A O 1
ATOM 2464 N N . LEU A 1 315 ? -12.400 18.030 -7.281 1.00 79.62 315 LEU A N 1
ATOM 2465 C CA . LEU A 1 315 ? -13.606 17.827 -6.478 1.00 79.62 315 LEU A CA 1
ATOM 2466 C C . LEU A 1 315 ? -14.497 19.083 -6.464 1.00 79.62 315 LEU A C 1
ATOM 2468 O O . LEU A 1 315 ? -13.979 20.195 -6.311 1.00 79.62 315 LEU A O 1
ATOM 2472 N N . PRO A 1 316 ? -15.838 18.931 -6.508 1.00 81.75 316 PRO A N 1
ATOM 2473 C CA . PRO A 1 316 ? -16.757 20.028 -6.218 1.00 81.75 316 PRO A CA 1
ATOM 2474 C C . PRO A 1 316 ? -16.438 20.656 -4.850 1.00 81.75 316 PRO A C 1
ATOM 2476 O O . PRO A 1 316 ? -16.150 19.915 -3.909 1.00 81.75 316 PRO A O 1
ATOM 2479 N N . PRO A 1 317 ? -16.512 21.991 -4.676 1.00 81.62 317 PRO A N 1
ATOM 2480 C CA . PRO A 1 317 ? -16.089 22.645 -3.434 1.00 81.62 317 PRO A CA 1
ATOM 2481 C C . PRO A 1 317 ? -16.761 22.108 -2.160 1.00 81.62 317 PRO A C 1
ATOM 2483 O O . PRO A 1 317 ? -16.111 21.988 -1.121 1.00 81.62 317 PRO A O 1
ATOM 2486 N N . GLU A 1 318 ? -18.048 21.759 -2.224 1.00 81.44 318 GLU A N 1
ATOM 2487 C CA . GLU A 1 318 ? -18.798 21.219 -1.081 1.00 81.44 318 GLU A CA 1
ATOM 2488 C C . GLU A 1 318 ? -18.328 19.811 -0.683 1.00 81.44 318 GLU A C 1
ATOM 2490 O O . GLU A 1 318 ? -18.088 19.535 0.501 1.00 81.44 318 GLU A O 1
ATOM 2495 N N . ASP A 1 319 ? -18.115 18.944 -1.675 1.00 82.44 319 ASP A N 1
ATOM 2496 C CA . ASP A 1 319 ? -17.590 17.592 -1.476 1.00 82.44 319 ASP A CA 1
ATOM 2497 C C . ASP A 1 319 ? -16.130 17.635 -1.033 1.00 82.44 319 ASP A C 1
ATOM 2499 O O . ASP A 1 319 ? -15.745 16.934 -0.099 1.00 82.44 319 ASP A O 1
ATOM 2503 N N . ALA A 1 320 ? -15.323 18.516 -1.628 1.00 82.38 320 ALA A N 1
ATOM 2504 C CA . ALA A 1 320 ? -13.939 18.738 -1.236 1.00 82.38 320 ALA A CA 1
ATOM 2505 C C . ALA A 1 320 ? -13.850 19.126 0.245 1.00 82.38 320 ALA A C 1
ATOM 2507 O O . ALA A 1 320 ? -13.078 18.524 0.987 1.00 82.38 320 ALA A O 1
ATOM 2508 N N . ASN A 1 321 ? -14.672 20.077 0.701 1.00 82.75 321 ASN A N 1
ATOM 2509 C CA . ASN A 1 321 ? -14.693 20.507 2.100 1.00 82.75 321 ASN A CA 1
ATOM 2510 C C . ASN A 1 321 ? -15.140 19.390 3.046 1.00 82.75 321 ASN A C 1
ATOM 2512 O O . ASN A 1 321 ? -14.535 19.208 4.103 1.00 82.75 321 ASN A O 1
ATOM 2516 N N . THR A 1 322 ? -16.159 18.620 2.665 1.00 86.25 322 THR A N 1
ATOM 2517 C CA . THR A 1 322 ? -16.660 17.507 3.482 1.00 86.25 322 THR A CA 1
ATOM 2518 C C . THR A 1 322 ? -15.628 16.386 3.575 1.00 86.25 322 THR A C 1
ATOM 2520 O O . THR A 1 322 ? -15.237 15.981 4.670 1.00 86.25 322 THR A O 1
ATOM 2523 N N . ILE A 1 323 ? -15.151 15.900 2.430 1.00 88.00 323 ILE A N 1
ATOM 2524 C CA . ILE A 1 323 ? -14.280 14.730 2.342 1.00 88.00 323 ILE A CA 1
ATOM 2525 C C . ILE A 1 323 ? -12.905 15.046 2.931 1.00 88.00 323 ILE A C 1
ATOM 2527 O O . ILE A 1 323 ? -12.419 14.340 3.818 1.00 88.00 323 ILE A O 1
ATOM 2531 N N . TYR A 1 324 ? -12.295 16.148 2.491 1.00 86.56 324 TYR A N 1
ATOM 2532 C CA . TYR A 1 324 ? -10.996 16.573 2.999 1.00 86.56 324 TYR A CA 1
ATOM 2533 C C . TYR A 1 324 ? -11.094 16.997 4.468 1.00 86.56 324 TYR A C 1
ATOM 2535 O O . TYR A 1 324 ? -10.266 16.586 5.275 1.00 86.56 324 TYR A O 1
ATOM 2543 N N . GLY A 1 325 ? -12.118 17.766 4.853 1.00 88.31 325 GLY A N 1
ATOM 2544 C CA . GLY A 1 325 ? -12.276 18.256 6.224 1.00 88.31 325 GLY A CA 1
ATOM 2545 C C . GLY A 1 325 ? -12.423 17.140 7.260 1.00 88.31 325 GLY A C 1
ATOM 2546 O O . GLY A 1 325 ? -11.827 17.223 8.335 1.00 88.31 325 GLY A O 1
ATOM 2547 N N . LEU A 1 326 ? -13.157 16.072 6.930 1.00 91.69 326 LEU A N 1
ATOM 2548 C CA . LEU A 1 326 ? -13.365 14.938 7.835 1.00 91.69 326 LEU A CA 1
ATOM 2549 C C . LEU A 1 326 ? -12.130 14.037 7.967 1.00 91.69 326 LEU A C 1
ATOM 2551 O O . LEU A 1 326 ? -11.854 13.529 9.056 1.00 91.69 326 LEU A O 1
ATOM 2555 N N . LEU A 1 327 ? -11.383 13.828 6.880 1.00 92.25 327 LEU A N 1
ATOM 2556 C CA . LEU A 1 327 ? -10.311 12.828 6.836 1.00 92.25 327 LEU A CA 1
ATOM 2557 C C . LEU A 1 327 ? -8.913 13.411 7.056 1.00 92.25 327 LEU A C 1
ATOM 2559 O O . LEU A 1 327 ? -8.059 12.750 7.656 1.00 92.25 327 LEU A O 1
ATOM 2563 N N . GLN A 1 328 ? -8.667 14.652 6.628 1.00 90.50 328 GLN A N 1
ATOM 2564 C CA . GLN A 1 328 ? -7.345 15.277 6.696 1.00 90.50 328 GLN A CA 1
ATOM 2565 C C . GLN A 1 328 ? -6.711 15.269 8.098 1.00 90.50 328 GLN A C 1
ATOM 2567 O O . GLN A 1 328 ? -5.512 14.987 8.175 1.00 90.50 328 GLN A O 1
ATOM 2572 N N . PRO A 1 329 ? -7.445 15.506 9.212 1.00 91.56 329 PRO A N 1
ATOM 2573 C CA . PRO A 1 329 ? -6.855 15.498 10.555 1.00 91.56 329 PRO A CA 1
ATOM 2574 C C . PRO A 1 329 ? -6.195 14.170 10.955 1.00 91.56 329 PRO A C 1
ATOM 2576 O O . PRO A 1 329 ? -5.353 14.161 11.862 1.00 91.56 329 PRO A O 1
ATOM 2579 N N . TYR A 1 330 ? -6.602 13.075 10.307 1.00 92.88 330 TYR A N 1
ATOM 2580 C CA . TYR A 1 330 ? -6.110 11.718 10.529 1.00 92.88 330 TYR A CA 1
ATOM 2581 C C . TYR A 1 330 ? -5.108 11.293 9.455 1.00 92.88 330 TYR A C 1
ATOM 2583 O O . TYR A 1 330 ? -4.063 10.740 9.786 1.00 92.88 330 TYR A O 1
ATOM 2591 N N . ILE A 1 331 ? -5.381 11.600 8.182 1.00 91.38 331 ILE A N 1
ATOM 2592 C CA . ILE A 1 331 ? -4.487 11.269 7.061 1.00 91.38 331 ILE A CA 1
ATOM 2593 C C . ILE A 1 331 ? -3.109 11.906 7.246 1.00 91.38 331 ILE A C 1
ATOM 2595 O O . ILE A 1 331 ? -2.095 11.246 7.033 1.00 91.38 331 ILE A O 1
ATOM 2599 N N . SER A 1 332 ? -3.050 13.153 7.724 1.00 89.12 332 SER A N 1
ATOM 2600 C CA . SER A 1 332 ? -1.778 13.839 7.985 1.00 89.12 332 SER A CA 1
ATOM 2601 C C . SER A 1 332 ? -0.948 13.205 9.111 1.00 89.12 332 SER A C 1
ATOM 2603 O O . SER A 1 332 ? 0.186 13.617 9.331 1.00 89.12 332 SER A O 1
ATOM 2605 N N . ARG A 1 333 ? -1.520 12.253 9.861 1.00 89.75 333 ARG A N 1
ATOM 2606 C CA . ARG A 1 333 ? -0.896 11.543 10.989 1.00 89.75 333 ARG A CA 1
ATOM 2607 C C . ARG A 1 333 ? -0.594 10.076 10.685 1.00 89.75 333 ARG A C 1
ATOM 2609 O O . ARG A 1 333 ? -0.171 9.341 11.580 1.00 89.75 333 ARG A O 1
ATOM 2616 N N . VAL A 1 334 ? -0.848 9.613 9.462 1.00 92.12 334 VAL A N 1
ATOM 2617 C CA . VAL A 1 334 ? -0.468 8.254 9.066 1.00 92.12 334 VAL A CA 1
ATOM 2618 C C . VAL A 1 334 ? 1.062 8.169 9.142 1.00 92.12 334 VAL A C 1
ATOM 2620 O O . VAL A 1 334 ? 1.726 8.961 8.470 1.00 92.12 334 VAL A O 1
ATOM 2623 N N . PRO A 1 335 ? 1.643 7.254 9.946 1.00 90.75 335 PRO A N 1
ATOM 2624 C CA . PRO A 1 335 ? 3.094 7.140 10.097 1.00 90.75 335 PRO A CA 1
ATOM 2625 C C . PRO A 1 335 ? 3.740 6.897 8.739 1.00 90.75 335 PRO A C 1
ATOM 2627 O O . PRO A 1 335 ? 3.110 6.298 7.870 1.00 90.75 335 PRO A O 1
ATOM 2630 N N . SER A 1 336 ? 4.993 7.297 8.523 1.00 87.69 336 SER A N 1
ATOM 2631 C CA . SER A 1 336 ? 5.713 6.860 7.322 1.00 87.69 336 SER A CA 1
ATOM 2632 C C . SER A 1 336 ? 5.943 5.339 7.346 1.00 87.69 336 SER A C 1
ATOM 2634 O O . SER A 1 336 ? 5.803 4.689 8.381 1.00 87.69 336 SER A O 1
ATOM 2636 N N . LEU A 1 337 ? 6.321 4.735 6.211 1.00 83.38 337 LEU A N 1
ATOM 2637 C CA . LEU A 1 337 ? 6.630 3.295 6.168 1.00 83.38 337 LEU A CA 1
ATOM 2638 C C . LEU A 1 337 ? 7.753 2.902 7.147 1.00 83.38 337 LEU A C 1
ATOM 2640 O O . LEU A 1 337 ? 7.769 1.777 7.633 1.00 83.38 337 LEU A O 1
ATOM 2644 N N . ARG A 1 338 ? 8.664 3.834 7.464 1.00 81.94 338 ARG A N 1
ATOM 2645 C CA . ARG A 1 338 ? 9.768 3.633 8.417 1.00 81.94 338 ARG A CA 1
ATOM 2646 C C . ARG A 1 338 ? 9.331 3.739 9.879 1.00 81.94 338 ARG A C 1
ATOM 2648 O O . ARG A 1 338 ? 10.035 3.261 10.759 1.00 81.94 338 ARG A O 1
ATOM 2655 N N . GLU A 1 339 ? 8.188 4.367 10.131 1.00 87.50 339 GLU A N 1
ATOM 2656 C CA . GLU A 1 339 ? 7.672 4.670 11.471 1.00 87.50 339 GLU A CA 1
ATOM 2657 C C . GLU A 1 339 ? 6.451 3.821 11.833 1.00 87.50 339 GLU A C 1
ATOM 2659 O O . GLU A 1 339 ? 5.808 4.066 12.858 1.00 87.50 339 GLU A O 1
ATOM 2664 N N . LEU A 1 340 ? 6.115 2.825 11.002 1.00 89.56 340 LEU A N 1
ATOM 2665 C CA . LEU A 1 340 ? 5.058 1.872 11.318 1.00 89.56 340 LEU A CA 1
ATOM 2666 C C . LEU A 1 340 ? 5.314 1.247 12.703 1.00 89.56 340 LEU A C 1
ATOM 2668 O O . LEU A 1 340 ? 6.469 0.974 13.049 1.00 89.56 340 LEU A O 1
ATOM 2672 N N . PRO A 1 341 ? 4.263 1.013 13.514 1.00 90.38 341 PRO A N 1
ATOM 2673 C CA . PRO A 1 341 ? 4.423 0.426 14.840 1.00 90.38 341 PRO A CA 1
ATOM 2674 C C . PRO A 1 341 ? 5.228 -0.872 14.769 1.00 90.38 341 PRO A C 1
ATOM 2676 O O . PRO A 1 341 ? 4.915 -1.731 13.954 1.00 90.38 341 PRO A O 1
ATOM 2679 N N . THR A 1 342 ? 6.263 -1.028 15.597 1.00 90.12 342 THR A N 1
ATOM 2680 C CA . THR A 1 342 ? 7.072 -2.257 15.659 1.00 90.12 342 THR A CA 1
ATOM 2681 C C . THR A 1 342 ? 6.317 -3.379 16.371 1.00 90.12 342 THR A C 1
ATOM 2683 O O . THR A 1 342 ? 5.330 -3.134 17.067 1.00 90.12 342 THR A O 1
ATOM 2686 N N . MET A 1 343 ? 6.790 -4.623 16.242 1.00 88.38 343 MET A N 1
ATOM 2687 C CA . MET A 1 343 ? 6.178 -5.749 16.959 1.00 88.38 343 MET A CA 1
ATOM 2688 C C . MET A 1 343 ? 6.212 -5.550 18.484 1.00 88.38 343 MET A C 1
ATOM 2690 O O . MET A 1 343 ? 5.228 -5.812 19.169 1.00 88.38 343 MET A O 1
ATOM 2694 N N . GLU A 1 344 ? 7.308 -4.992 18.999 1.00 87.00 344 GLU A N 1
ATOM 2695 C CA . GLU A 1 344 ? 7.456 -4.599 20.402 1.00 87.00 344 GLU A CA 1
ATOM 2696 C C . GLU A 1 344 ? 6.396 -3.572 20.832 1.00 87.00 344 GLU A C 1
ATOM 2698 O O . GLU A 1 344 ? 5.749 -3.739 21.866 1.00 87.00 344 GLU A O 1
ATOM 2703 N N . ARG A 1 345 ? 6.145 -2.541 20.011 1.00 88.31 345 ARG A N 1
ATOM 2704 C CA . ARG A 1 345 ? 5.100 -1.541 20.290 1.00 88.31 345 ARG A CA 1
ATOM 2705 C C . ARG A 1 345 ? 3.706 -2.162 20.324 1.00 88.31 345 ARG A C 1
ATOM 2707 O O . ARG A 1 345 ? 2.911 -1.808 21.190 1.00 88.31 345 ARG A O 1
ATOM 2714 N N . ILE A 1 346 ? 3.413 -3.100 19.423 1.00 90.75 346 ILE A N 1
ATOM 2715 C CA . ILE A 1 346 ? 2.145 -3.843 19.437 1.00 90.75 346 ILE A CA 1
ATOM 2716 C C . ILE A 1 346 ? 2.020 -4.696 20.705 1.00 90.75 346 ILE A C 1
ATOM 2718 O O . ILE A 1 346 ? 0.967 -4.702 21.334 1.00 90.75 346 ILE A O 1
ATOM 2722 N N . LEU A 1 347 ? 3.083 -5.375 21.133 1.00 88.44 347 LEU A N 1
ATOM 2723 C CA . LEU A 1 347 ? 3.075 -6.145 22.381 1.00 88.44 347 LEU A CA 1
ATOM 2724 C C . LEU A 1 347 ? 2.834 -5.253 23.605 1.00 88.44 347 LEU A C 1
ATOM 2726 O O . LEU A 1 347 ? 1.991 -5.571 24.445 1.00 88.44 347 LEU A O 1
ATOM 2730 N N . LYS A 1 348 ? 3.516 -4.103 23.675 1.00 89.00 348 LYS A N 1
ATOM 2731 C CA . LYS A 1 348 ? 3.318 -3.095 24.726 1.00 89.00 348 LYS A CA 1
ATOM 2732 C C . LYS A 1 348 ? 1.887 -2.551 24.729 1.00 89.00 348 LYS A C 1
ATOM 2734 O O . LYS A 1 348 ? 1.289 -2.380 25.789 1.00 89.00 348 LYS A O 1
ATOM 2739 N N . PHE A 1 349 ? 1.311 -2.324 23.549 1.00 90.38 349 PHE A N 1
ATOM 2740 C CA . PHE A 1 349 ? -0.090 -1.941 23.415 1.00 90.38 349 PHE A CA 1
ATOM 2741 C C . PHE A 1 349 ? -1.020 -2.994 24.024 1.00 90.38 349 PHE A C 1
ATOM 2743 O O . PHE A 1 349 ? -1.827 -2.662 24.891 1.00 90.38 349 PHE A O 1
ATOM 2750 N N . LEU A 1 350 ? -0.882 -4.260 23.622 1.00 88.50 350 LEU A N 1
ATOM 2751 C CA . LEU A 1 350 ? -1.744 -5.354 24.079 1.00 88.50 350 LEU A CA 1
ATOM 2752 C C . LEU A 1 350 ? -1.616 -5.629 25.587 1.00 88.50 350 LEU A C 1
ATOM 2754 O O . LEU A 1 350 ? -2.593 -6.016 26.231 1.00 88.50 350 LEU A O 1
ATOM 2758 N N . SER A 1 351 ? -0.435 -5.411 26.171 1.00 85.62 351 SER A N 1
ATOM 2759 C CA . SER A 1 351 ? -0.205 -5.581 27.610 1.00 85.62 351 SER A CA 1
ATOM 2760 C C . SER A 1 351 ? -0.698 -4.392 28.447 1.00 85.62 351 SER A C 1
ATOM 2762 O O . SER A 1 351 ? -1.045 -4.575 29.624 1.00 85.62 351 SER A O 1
ATOM 2764 N N . SER A 1 352 ? -0.800 -3.201 27.843 1.00 86.44 352 SER A N 1
ATOM 2765 C CA . SER A 1 352 ? -1.249 -1.975 28.506 1.00 86.44 352 SER A CA 1
ATOM 2766 C C . SER A 1 352 ? -2.708 -2.040 28.974 1.00 86.44 352 SER A C 1
ATOM 2768 O O . SER A 1 352 ? -3.565 -2.706 28.386 1.00 86.44 352 SER A O 1
ATOM 2770 N N . THR A 1 353 ? -3.017 -1.292 30.036 1.00 81.12 353 THR A N 1
ATOM 2771 C CA . THR A 1 353 ? -4.396 -1.108 30.523 1.00 81.12 353 THR A CA 1
ATOM 2772 C C . THR A 1 353 ? -5.295 -0.505 29.451 1.00 81.12 353 THR A C 1
ATOM 2774 O O . THR A 1 353 ? -6.463 -0.877 29.350 1.00 81.12 353 THR A O 1
ATOM 2777 N N . LEU A 1 354 ? -4.738 0.377 28.617 1.00 81.06 354 LEU A N 1
ATOM 2778 C CA . LEU A 1 354 ? -5.439 0.977 27.497 1.00 81.06 354 LEU A CA 1
ATOM 2779 C C . LEU A 1 354 ? -5.819 -0.072 26.452 1.00 81.06 354 LEU A C 1
ATOM 2781 O O . LEU A 1 354 ? -6.997 -0.192 26.137 1.00 81.06 354 LEU A O 1
ATOM 2785 N N . GLY A 1 355 ? -4.867 -0.875 25.974 1.00 80.62 355 GLY A N 1
ATOM 2786 C CA . GLY A 1 355 ? -5.142 -1.936 25.001 1.00 80.62 355 GLY A CA 1
ATOM 27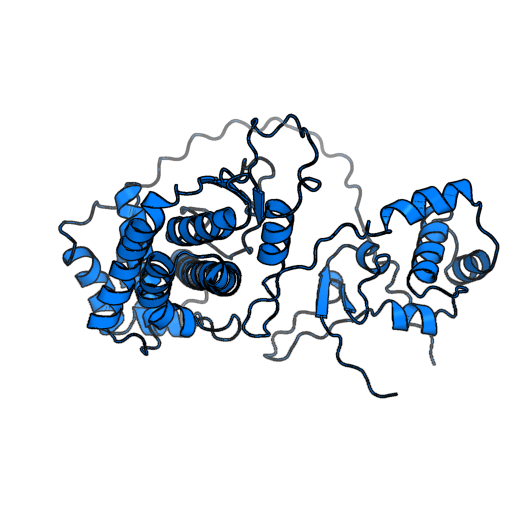87 C C . GLY A 1 355 ? -6.179 -2.933 25.514 1.00 80.62 355 GLY A C 1
ATOM 2788 O O . GLY A 1 355 ? -7.150 -3.224 24.819 1.00 80.62 355 GLY A O 1
ATOM 2789 N N . LYS A 1 356 ? -6.057 -3.373 26.773 1.00 82.88 356 LYS A N 1
ATOM 2790 C CA . LYS A 1 356 ? -7.055 -4.243 27.428 1.00 82.88 356 LYS A CA 1
ATOM 2791 C C . LYS A 1 356 ? -8.439 -3.592 27.511 1.00 82.88 356 LYS A C 1
ATOM 2793 O O . LYS A 1 356 ? -9.451 -4.240 27.242 1.00 82.88 356 LYS A O 1
ATOM 2798 N N . SER A 1 357 ? -8.497 -2.308 27.859 1.00 80.94 357 SER A N 1
ATOM 2799 C CA . SER A 1 357 ? -9.740 -1.533 27.898 1.00 80.94 357 SER A CA 1
ATOM 2800 C C . SER A 1 357 ? -10.367 -1.413 26.507 1.00 80.94 357 SER A C 1
ATOM 2802 O O . SER A 1 357 ? -11.561 -1.640 26.354 1.00 80.94 357 SER A O 1
ATOM 2804 N N . LEU A 1 358 ? -9.578 -1.141 25.469 1.00 80.88 358 LEU A N 1
ATOM 2805 C CA . LEU A 1 358 ? -10.075 -1.017 24.099 1.00 80.88 358 LEU A CA 1
ATOM 2806 C C . LEU A 1 358 ? -10.591 -2.348 23.548 1.00 80.88 358 LEU A C 1
ATOM 2808 O O . LEU A 1 358 ? -11.713 -2.394 23.047 1.00 80.88 358 LEU A O 1
ATOM 2812 N N . MET A 1 359 ? -9.843 -3.439 23.740 1.00 80.38 359 MET A N 1
ATOM 2813 C CA . MET A 1 359 ? -10.263 -4.789 23.342 1.00 80.38 359 MET A CA 1
ATOM 2814 C C . MET A 1 359 ? -11.580 -5.220 24.007 1.00 80.38 359 MET A C 1
ATOM 2816 O O . MET A 1 359 ? -12.333 -5.993 23.424 1.00 80.38 359 MET A O 1
ATOM 2820 N N . THR A 1 360 ? -11.884 -4.711 25.207 1.00 74.44 360 THR A N 1
ATOM 2821 C CA . THR A 1 360 ? -13.111 -5.051 25.952 1.00 74.44 360 THR A CA 1
ATOM 2822 C C . THR A 1 360 ? -14.261 -4.056 25.757 1.00 74.44 360 THR A C 1
ATOM 2824 O O . THR A 1 360 ? -15.426 -4.450 25.841 1.00 74.44 360 THR A O 1
ATOM 2827 N N . ARG A 1 361 ? -13.973 -2.770 25.509 1.00 67.31 361 ARG A N 1
ATOM 2828 C CA . ARG A 1 361 ? -14.973 -1.685 25.455 1.00 67.31 361 ARG A CA 1
ATOM 2829 C C . ARG A 1 361 ? -15.381 -1.271 24.048 1.00 67.31 361 ARG A C 1
ATOM 2831 O O . ARG A 1 361 ? -16.562 -0.993 23.854 1.00 67.31 361 ARG A O 1
ATOM 2838 N N . MET A 1 362 ? -14.469 -1.258 23.074 1.00 64.44 362 MET A N 1
ATOM 2839 C CA . MET A 1 362 ? -14.823 -0.907 21.688 1.00 64.44 362 MET A CA 1
ATOM 2840 C C . MET A 1 362 ? -15.884 -1.843 21.083 1.00 64.44 362 MET A C 1
ATOM 2842 O O . MET A 1 362 ? -16.803 -1.342 20.437 1.00 64.44 362 MET A O 1
ATOM 2846 N N . PRO A 1 363 ? -15.911 -3.155 21.402 1.00 54.09 363 PRO A N 1
ATOM 2847 C CA . PRO A 1 363 ? -17.014 -4.019 20.986 1.00 54.09 363 PRO A CA 1
ATOM 2848 C C . PRO A 1 363 ? -18.380 -3.634 21.584 1.00 54.09 363 PRO A C 1
ATOM 2850 O O . PRO A 1 363 ? -19.411 -3.892 20.965 1.00 54.09 363 PRO A O 1
ATOM 2853 N N . ARG A 1 364 ? -18.413 -3.015 22.777 1.00 46.66 364 ARG A N 1
ATOM 2854 C CA . ARG A 1 364 ? -19.652 -2.713 23.523 1.00 46.66 364 ARG A CA 1
ATOM 2855 C C . ARG A 1 364 ? -20.325 -1.406 23.101 1.00 46.66 364 ARG A C 1
ATOM 2857 O O . ARG A 1 364 ? -21.546 -1.322 23.196 1.00 46.66 364 ARG A O 1
ATOM 2864 N N . ALA A 1 365 ? -19.569 -0.422 22.611 1.00 40.50 365 ALA A N 1
ATOM 2865 C CA . ALA A 1 365 ? -20.099 0.886 22.203 1.00 40.50 365 ALA A CA 1
ATOM 2866 C C . ALA A 1 365 ? -21.015 0.832 20.959 1.00 40.50 365 ALA A C 1
ATOM 2868 O O . ALA A 1 365 ? -21.738 1.783 20.686 1.00 40.50 365 ALA A O 1
ATOM 2869 N N . LEU A 1 366 ? -21.030 -0.297 20.239 1.00 42.78 366 LEU A N 1
ATOM 2870 C CA . LEU A 1 366 ? -21.821 -0.521 19.021 1.00 42.78 366 LEU A CA 1
ATOM 2871 C C . LEU A 1 366 ? -22.898 -1.612 19.176 1.00 42.78 366 LEU A C 1
ATOM 2873 O O . LEU A 1 366 ? -23.359 -2.145 18.168 1.00 42.78 366 LEU A O 1
ATOM 2877 N N . GLY A 1 367 ? -23.260 -1.968 20.415 1.00 38.00 367 GLY A N 1
ATOM 2878 C CA . GLY A 1 367 ? -24.281 -2.973 20.723 1.00 38.00 367 GLY A CA 1
ATOM 2879 C C . GLY A 1 367 ? -23.869 -4.424 20.413 1.00 38.00 367 GLY A C 1
ATOM 2880 O O . GLY A 1 367 ? -23.720 -4.807 19.260 1.00 38.00 367 GLY A O 1
ATOM 2881 N N . GLN A 1 368 ? -23.815 -5.240 21.473 1.00 49.66 368 GLN A N 1
ATOM 2882 C CA . GLN A 1 368 ? -23.959 -6.713 21.500 1.00 49.66 368 GLN A CA 1
ATOM 2883 C C . GLN A 1 368 ? -22.738 -7.664 21.456 1.00 49.66 368 GLN A C 1
ATOM 2885 O O . GLN A 1 368 ? -21.619 -7.335 21.060 1.00 49.66 368 GLN A O 1
ATOM 2890 N N . GLN A 1 369 ? -23.054 -8.854 22.000 1.00 39.50 369 GLN A N 1
ATOM 2891 C CA . GLN A 1 369 ? -22.255 -9.941 22.580 1.00 39.50 369 GLN A CA 1
ATOM 2892 C C . GLN A 1 369 ? -21.391 -10.722 21.577 1.00 39.50 369 GLN A C 1
ATOM 2894 O O . GLN A 1 369 ? -21.686 -10.785 20.386 1.00 39.50 369 GLN A O 1
ATOM 2899 N N . ASP A 1 370 ? -20.316 -11.323 22.091 1.00 41.91 370 ASP A N 1
ATOM 2900 C CA . ASP A 1 370 ? -19.377 -12.148 21.333 1.00 41.91 370 ASP A CA 1
ATOM 2901 C C . ASP A 1 370 ? -20.030 -13.448 20.842 1.00 41.91 370 ASP A C 1
ATOM 2903 O O . ASP A 1 370 ? -20.609 -14.207 21.619 1.00 41.91 370 ASP A O 1
ATOM 2907 N N . ILE A 1 371 ? -19.886 -13.730 19.546 1.00 44.53 371 ILE A N 1
ATOM 2908 C CA . ILE A 1 371 ? -20.129 -15.061 18.990 1.00 44.53 371 ILE A CA 1
ATOM 2909 C C . ILE A 1 371 ? -18.884 -15.890 19.313 1.00 44.53 371 ILE A C 1
ATOM 2911 O O . ILE A 1 371 ? -17.772 -15.522 18.926 1.00 44.53 371 ILE A O 1
ATOM 2915 N N . ALA A 1 372 ? -19.062 -16.978 20.064 1.00 33.47 372 ALA A N 1
ATOM 2916 C CA . ALA A 1 372 ? -17.977 -17.889 20.413 1.00 33.47 372 ALA A CA 1
ATOM 2917 C C . ALA A 1 372 ? -17.277 -18.417 19.142 1.00 33.47 372 ALA A C 1
ATOM 2919 O O . ALA A 1 372 ? -17.950 -18.668 18.137 1.00 33.47 372 ALA A O 1
ATOM 2920 N N . PRO A 1 373 ? -15.945 -18.604 19.162 1.00 34.72 373 PRO A N 1
ATOM 2921 C CA . PRO A 1 373 ? -15.224 -19.148 18.020 1.00 34.72 373 PRO A CA 1
ATOM 2922 C C . PRO A 1 373 ? -15.774 -20.536 17.666 1.00 34.72 373 PRO A C 1
ATOM 2924 O O . PRO A 1 373 ? -15.789 -21.439 18.503 1.00 34.72 373 PRO A O 1
ATOM 2927 N N . GLN A 1 374 ? -16.227 -20.706 16.421 1.00 34.53 374 GLN A N 1
ATOM 2928 C CA . GLN A 1 374 ? -16.534 -22.029 15.889 1.00 34.53 374 GLN A CA 1
ATOM 2929 C C . GLN A 1 374 ? -15.238 -22.838 15.800 1.00 34.53 374 GLN A C 1
ATOM 2931 O O . GLN A 1 374 ? -14.211 -22.345 15.329 1.00 34.53 374 GLN A O 1
ATOM 2936 N N . ALA A 1 375 ? -15.294 -24.079 16.285 1.00 30.94 375 ALA A N 1
ATOM 2937 C CA . ALA A 1 375 ? -14.204 -25.034 16.161 1.00 30.94 375 ALA A CA 1
ATOM 2938 C C . ALA A 1 375 ? -13.815 -25.208 14.679 1.00 30.94 375 ALA A C 1
ATOM 2940 O O . ALA A 1 375 ? -14.692 -25.151 13.810 1.00 30.94 375 ALA A O 1
ATOM 2941 N N . PRO A 1 376 ? -12.525 -25.429 14.373 1.00 31.19 376 PRO A N 1
ATOM 2942 C CA . PRO A 1 376 ? -12.096 -25.668 13.003 1.00 31.19 376 PRO A CA 1
ATOM 2943 C C . PRO A 1 376 ? -12.858 -26.869 12.415 1.00 31.19 376 PRO A C 1
ATOM 2945 O O . PRO A 1 376 ? -13.093 -27.848 13.132 1.00 31.19 376 PRO A O 1
ATOM 2948 N N . PRO A 1 377 ? -13.249 -26.826 11.127 1.00 29.28 377 PRO A N 1
ATOM 2949 C CA . PRO A 1 377 ? -13.887 -27.965 10.487 1.00 29.28 377 PRO A CA 1
ATOM 2950 C C . PRO A 1 377 ? -12.957 -29.178 10.565 1.00 29.28 377 PRO A C 1
ATOM 2952 O O . PRO A 1 377 ? -11.759 -29.085 10.284 1.00 29.28 377 PRO A O 1
ATOM 2955 N N . ALA A 1 378 ? -13.523 -30.312 10.982 1.00 31.64 378 ALA A N 1
ATOM 2956 C CA . ALA A 1 378 ? -12.830 -31.588 11.046 1.00 31.64 378 ALA A CA 1
ATOM 2957 C C . ALA A 1 378 ? -12.138 -31.883 9.708 1.00 31.64 378 ALA A C 1
ATOM 2959 O O . ALA A 1 378 ? -12.720 -31.693 8.637 1.00 31.64 378 ALA A O 1
ATOM 2960 N N . ALA A 1 379 ? -10.886 -32.334 9.798 1.00 30.67 379 ALA A N 1
ATOM 2961 C CA . ALA A 1 379 ? -10.037 -32.676 8.670 1.00 30.67 379 ALA A CA 1
ATOM 2962 C C . ALA A 1 379 ? -10.799 -33.517 7.634 1.00 30.67 379 ALA A C 1
ATOM 2964 O O . ALA A 1 379 ? -11.209 -34.648 7.906 1.00 30.67 379 ALA A O 1
ATOM 2965 N N . VAL A 1 380 ? -10.973 -32.962 6.434 1.00 31.22 380 VAL A N 1
ATOM 2966 C CA . VAL A 1 380 ? -11.449 -33.725 5.282 1.00 31.22 380 VAL A CA 1
ATOM 2967 C C . VAL A 1 380 ? -10.394 -34.781 4.973 1.00 31.22 380 VAL A C 1
ATOM 2969 O O . VAL A 1 380 ? -9.214 -34.478 4.792 1.00 31.22 380 VAL A O 1
ATOM 2972 N N . ALA A 1 381 ? -10.845 -36.032 4.983 1.00 29.48 381 ALA A N 1
ATOM 2973 C CA . ALA A 1 381 ? -10.044 -37.227 4.812 1.00 29.48 381 ALA A CA 1
ATOM 2974 C C . ALA A 1 381 ? -9.093 -37.137 3.608 1.00 29.48 381 ALA A C 1
ATOM 2976 O O . ALA A 1 381 ? -9.466 -36.725 2.509 1.00 29.48 381 ALA A O 1
ATOM 2977 N N . ALA A 1 382 ? -7.860 -37.586 3.840 1.00 30.30 382 ALA A N 1
ATOM 2978 C CA . ALA A 1 382 ? -6.815 -37.727 2.844 1.00 30.30 382 ALA A CA 1
ATOM 2979 C C . ALA A 1 382 ? -7.306 -38.518 1.619 1.00 30.30 382 ALA A C 1
ATOM 2981 O O . ALA A 1 382 ? -7.603 -39.713 1.699 1.00 30.30 382 ALA A O 1
ATOM 2982 N N . VAL A 1 383 ? -7.336 -37.859 0.461 1.00 30.58 383 VAL A N 1
ATOM 2983 C CA . VAL A 1 383 ? -7.450 -38.533 -0.833 1.00 30.58 383 VAL A CA 1
ATOM 2984 C C . VAL A 1 383 ? -6.098 -39.175 -1.143 1.00 30.58 383 VAL A C 1
ATOM 2986 O O . VAL A 1 383 ? -5.055 -38.523 -1.137 1.00 30.58 383 VAL A O 1
ATOM 2989 N N . LYS A 1 384 ? -6.137 -40.492 -1.362 1.00 29.70 384 LYS A N 1
ATOM 2990 C CA . LYS A 1 384 ? -4.996 -41.377 -1.612 1.00 29.70 384 LYS A CA 1
ATOM 2991 C C . LYS A 1 384 ? -4.041 -40.822 -2.675 1.00 29.70 384 LYS A C 1
ATOM 2993 O O . LYS A 1 384 ? -4.439 -40.538 -3.802 1.00 29.70 384 LYS A O 1
ATOM 2998 N N . ALA A 1 385 ? -2.761 -40.777 -2.313 1.00 30.27 385 ALA A N 1
ATOM 2999 C CA . ALA A 1 385 ? -1.649 -40.491 -3.203 1.00 30.27 385 ALA A CA 1
ATOM 3000 C C . ALA A 1 385 ? -1.562 -41.527 -4.339 1.00 30.27 385 ALA A C 1
ATOM 3002 O O . ALA A 1 385 ? -1.317 -42.714 -4.108 1.00 30.27 385 ALA A O 1
ATOM 3003 N N . GLY A 1 386 ? -1.731 -41.064 -5.577 1.00 29.19 386 GLY A N 1
ATOM 3004 C CA . GLY A 1 386 ? -1.323 -41.790 -6.774 1.00 29.19 386 GLY A CA 1
ATOM 3005 C C . GLY A 1 386 ? 0.191 -41.681 -6.952 1.00 29.19 386 GLY A C 1
ATOM 3006 O O . GLY A 1 386 ? 0.730 -40.582 -7.065 1.00 29.19 386 GLY A O 1
ATOM 3007 N N . LYS A 1 387 ? 0.874 -42.830 -6.962 1.00 32.19 387 LYS A N 1
ATOM 3008 C CA . LYS A 1 387 ? 2.309 -42.971 -7.252 1.00 32.19 387 LYS A CA 1
ATOM 3009 C C . LYS A 1 387 ? 2.675 -42.265 -8.567 1.00 32.19 387 LYS A C 1
ATOM 3011 O O . LYS A 1 387 ? 2.148 -42.621 -9.619 1.00 32.19 387 LYS A O 1
ATOM 3016 N N . ARG A 1 388 ? 3.637 -41.339 -8.524 1.00 29.14 388 ARG A N 1
ATOM 3017 C CA . ARG A 1 388 ? 4.377 -40.852 -9.699 1.00 29.14 388 ARG A CA 1
ATOM 3018 C C . ARG A 1 388 ? 5.873 -41.098 -9.492 1.00 29.14 388 ARG A C 1
ATOM 3020 O O . ARG A 1 388 ? 6.413 -40.793 -8.434 1.00 29.14 388 ARG A O 1
ATOM 3027 N N . ASN A 1 389 ? 6.478 -41.718 -10.503 1.00 30.05 389 ASN A N 1
ATOM 3028 C CA . ASN A 1 389 ? 7.874 -42.153 -10.568 1.00 30.05 389 ASN A CA 1
ATOM 3029 C C . ASN A 1 389 ? 8.884 -41.005 -10.366 1.00 30.05 389 ASN A C 1
ATOM 3031 O O . ASN A 1 389 ? 8.598 -39.874 -10.765 1.00 30.05 389 ASN A O 1
ATOM 3035 N N . PRO A 1 390 ? 10.086 -41.300 -9.835 1.00 29.36 390 PRO A N 1
ATOM 3036 C CA . PRO A 1 390 ? 11.174 -40.342 -9.721 1.00 29.36 390 PRO A CA 1
ATOM 3037 C C . PRO A 1 390 ? 11.942 -40.280 -11.047 1.00 29.36 390 PRO A C 1
ATOM 3039 O O . PRO A 1 390 ? 12.445 -41.289 -11.537 1.00 29.36 390 PRO A O 1
ATOM 3042 N N . GLY A 1 391 ? 12.045 -39.098 -11.644 1.00 26.80 391 GLY A N 1
ATOM 3043 C CA . GLY A 1 391 ? 12.857 -38.913 -12.838 1.00 26.80 391 GLY A CA 1
ATOM 3044 C C . GLY A 1 391 ? 12.975 -37.449 -13.231 1.00 26.80 391 GLY A C 1
ATOM 3045 O O . GLY A 1 391 ? 11.972 -36.821 -13.541 1.00 26.80 391 GLY A O 1
ATOM 3046 N N . HIS A 1 392 ? 14.221 -36.969 -13.263 1.00 27.52 392 HIS A N 1
ATOM 3047 C CA . HIS A 1 392 ? 14.688 -35.669 -13.765 1.00 27.52 392 HIS A CA 1
ATOM 3048 C C . HIS A 1 392 ? 14.467 -34.451 -12.852 1.00 27.52 392 HIS A C 1
ATOM 3050 O O . HIS A 1 392 ? 13.640 -33.580 -13.101 1.00 27.52 392 HIS A O 1
ATOM 3056 N N . GLN A 1 393 ? 15.332 -34.334 -11.838 1.00 25.66 393 GLN A N 1
ATOM 3057 C CA . GLN A 1 393 ? 15.772 -33.026 -11.350 1.00 25.66 393 GLN A CA 1
ATOM 3058 C C . GLN A 1 393 ? 16.641 -32.375 -12.439 1.00 25.66 393 GLN A C 1
ATOM 3060 O O . GLN A 1 393 ? 17.821 -32.690 -12.571 1.00 25.66 393 GLN A O 1
ATOM 3065 N N . GLN A 1 394 ? 16.060 -31.480 -13.238 1.00 26.78 394 GLN A N 1
ATOM 3066 C CA . GLN A 1 394 ? 16.842 -30.453 -13.922 1.00 26.78 394 GLN A CA 1
ATOM 3067 C C . GLN A 1 394 ? 17.018 -29.291 -12.947 1.00 26.78 394 GLN A C 1
ATOM 3069 O O . GLN A 1 394 ? 16.061 -28.614 -12.575 1.00 26.78 394 GLN A O 1
ATOM 3074 N N . ALA A 1 395 ? 18.257 -29.098 -12.504 1.00 25.25 395 ALA A N 1
ATOM 3075 C CA . ALA A 1 395 ? 18.669 -27.926 -11.760 1.00 25.25 395 ALA A CA 1
ATOM 3076 C C . ALA A 1 395 ? 18.505 -26.684 -12.651 1.00 25.25 395 ALA A C 1
ATOM 3078 O O . ALA A 1 395 ? 19.310 -26.449 -13.552 1.00 25.25 395 ALA A O 1
ATOM 3079 N N . PHE A 1 396 ? 17.479 -25.872 -12.396 1.00 25.70 396 PHE A N 1
ATOM 3080 C CA . PHE A 1 396 ? 17.440 -24.492 -12.878 1.00 25.70 396 PHE A CA 1
ATOM 3081 C C . PHE A 1 396 ? 18.383 -23.656 -12.012 1.00 25.70 396 PHE A C 1
ATOM 3083 O O . PHE A 1 396 ? 17.978 -22.962 -11.087 1.00 25.70 396 PHE A O 1
ATOM 3090 N N . GLY A 1 397 ? 19.680 -23.773 -12.294 1.00 25.25 397 GLY A N 1
ATOM 3091 C CA . GLY A 1 397 ? 20.676 -22.823 -11.828 1.00 25.25 397 GLY A CA 1
ATOM 3092 C C . GLY A 1 397 ? 20.662 -21.600 -12.738 1.00 25.25 397 GLY A C 1
ATOM 3093 O O . GLY A 1 397 ? 21.405 -21.556 -13.717 1.00 25.25 397 GLY A O 1
ATOM 3094 N N . THR A 1 398 ? 19.849 -20.592 -12.429 1.00 32.25 398 THR A N 1
ATOM 3095 C CA . THR A 1 398 ? 20.039 -19.240 -12.974 1.00 32.25 398 THR A CA 1
ATOM 3096 C C . THR A 1 398 ? 21.213 -18.600 -12.247 1.00 32.25 398 THR A C 1
ATOM 3098 O O . THR A 1 398 ? 21.065 -17.828 -11.309 1.00 32.25 398 THR A O 1
ATOM 3101 N N . ARG A 1 399 ? 22.424 -18.989 -12.649 1.00 31.25 399 ARG A N 1
ATOM 3102 C CA . ARG A 1 399 ? 23.660 -18.356 -12.191 1.00 31.25 399 ARG A CA 1
ATOM 3103 C C . ARG A 1 399 ? 23.694 -16.943 -12.781 1.00 31.25 399 ARG A C 1
ATOM 3105 O O . ARG A 1 399 ? 23.749 -16.801 -14.003 1.00 31.25 399 ARG A O 1
ATOM 3112 N N . ASN A 1 400 ? 23.641 -15.926 -11.924 1.00 39.09 400 ASN A N 1
ATOM 3113 C CA . ASN A 1 400 ? 23.772 -14.515 -12.282 1.00 39.09 400 ASN A CA 1
ATOM 3114 C C . ASN A 1 400 ? 25.058 -14.301 -13.114 1.00 39.09 400 ASN A C 1
ATOM 3116 O O . ASN A 1 400 ? 26.171 -14.394 -12.594 1.00 39.09 400 ASN A O 1
ATOM 3120 N N . ARG A 1 401 ? 24.926 -14.068 -14.429 1.00 39.31 401 ARG A N 1
ATOM 3121 C CA . ARG A 1 401 ? 26.071 -13.880 -15.346 1.00 39.31 401 ARG A CA 1
ATOM 3122 C C . ARG A 1 401 ? 26.687 -12.476 -15.265 1.00 39.31 401 ARG A C 1
ATOM 3124 O O . ARG A 1 401 ? 27.730 -12.254 -15.874 1.00 39.31 401 ARG A O 1
ATOM 3131 N N . PHE A 1 402 ? 26.105 -11.558 -14.488 1.00 38.62 402 PHE A N 1
ATOM 3132 C CA . PHE A 1 402 ? 26.695 -10.244 -14.200 1.00 38.62 402 PHE A CA 1
ATOM 3133 C C . PHE A 1 402 ? 27.668 -10.264 -13.007 1.00 38.62 402 PHE A C 1
ATOM 3135 O O . PHE A 1 402 ? 28.452 -9.330 -12.851 1.00 38.62 402 PHE A O 1
ATOM 3142 N N . GLY A 1 403 ? 27.706 -11.353 -12.227 1.00 36.53 403 GLY A N 1
ATOM 3143 C CA . GLY A 1 403 ? 28.639 -11.535 -11.104 1.00 36.53 403 GLY A CA 1
ATOM 3144 C C . GLY A 1 403 ? 30.118 -11.689 -11.495 1.00 36.53 403 GLY A C 1
ATOM 3145 O O . GLY A 1 403 ? 30.979 -11.728 -10.627 1.00 36.53 403 GLY A O 1
ATOM 3146 N N . VAL A 1 404 ? 30.446 -11.736 -12.791 1.00 38.47 404 VAL A N 1
ATOM 3147 C CA . VAL A 1 404 ? 31.832 -11.857 -13.297 1.00 38.47 404 VAL A CA 1
ATOM 3148 C C . VAL A 1 404 ? 32.584 -10.507 -13.275 1.00 38.47 404 VAL A C 1
ATOM 3150 O O . VAL A 1 404 ? 33.719 -10.407 -13.723 1.00 38.47 404 VAL A O 1
ATOM 3153 N N . LEU A 1 405 ? 31.981 -9.439 -12.741 1.00 39.34 405 LEU A N 1
ATOM 3154 C CA . LEU A 1 405 ? 32.557 -8.084 -12.722 1.00 39.34 405 LEU A CA 1
ATOM 3155 C C . LEU A 1 405 ? 33.421 -7.748 -11.488 1.00 39.34 405 LEU A C 1
ATOM 3157 O O . LEU A 1 405 ? 33.803 -6.580 -11.332 1.00 39.34 405 LEU A O 1
ATOM 3161 N N . LEU A 1 406 ? 33.725 -8.727 -10.627 1.00 36.94 406 LEU A N 1
ATOM 3162 C CA . LEU A 1 406 ? 34.454 -8.497 -9.369 1.00 36.94 406 LEU A CA 1
ATOM 3163 C C . LEU A 1 406 ? 35.825 -9.175 -9.240 1.00 36.94 406 LEU A C 1
ATOM 3165 O O . LEU A 1 406 ? 36.535 -8.828 -8.308 1.00 36.94 406 LEU A O 1
ATOM 3169 N N . ASP A 1 407 ? 36.259 -9.995 -10.200 1.00 30.48 407 ASP A N 1
ATOM 3170 C CA . ASP A 1 407 ? 37.605 -10.592 -10.179 1.00 30.48 407 ASP A CA 1
ATOM 3171 C C . ASP A 1 407 ? 38.431 -10.123 -11.384 1.00 30.48 407 ASP A C 1
ATOM 3173 O O . ASP A 1 407 ? 38.660 -10.863 -12.340 1.00 30.48 407 ASP A O 1
ATOM 3177 N N . ALA A 1 408 ? 38.832 -8.853 -11.367 1.00 31.02 408 ALA A N 1
ATOM 3178 C CA . ALA A 1 408 ? 39.931 -8.342 -12.185 1.00 31.02 408 ALA A CA 1
ATOM 3179 C C . ALA A 1 408 ? 40.400 -6.994 -11.619 1.00 31.02 408 ALA A C 1
ATOM 3181 O O . ALA A 1 408 ? 39.981 -5.951 -12.114 1.00 31.02 408 ALA A O 1
ATOM 3182 N N . GLU A 1 409 ? 41.183 -7.052 -10.539 1.00 28.19 409 GLU A N 1
ATOM 3183 C CA . GLU A 1 409 ? 42.306 -6.153 -10.213 1.00 28.19 409 GLU A CA 1
ATOM 3184 C C . GLU A 1 409 ? 42.942 -6.635 -8.890 1.00 28.19 409 GLU A C 1
ATOM 3186 O O . GLU A 1 409 ? 42.495 -6.288 -7.797 1.00 28.19 409 GLU A O 1
ATOM 3191 N N . GLU A 1 410 ? 43.954 -7.500 -9.017 1.00 28.34 410 GLU A N 1
ATOM 3192 C CA . GLU A 1 410 ? 45.320 -7.087 -8.658 1.00 28.34 410 GLU A CA 1
ATOM 3193 C C . GLU A 1 410 ? 45.978 -6.505 -9.913 1.00 28.34 410 GLU A C 1
ATOM 3195 O O . GLU A 1 410 ? 45.717 -7.064 -11.010 1.00 28.34 410 GLU A O 1
#

Secondary structure (DSSP, 8-state):
---PPPS-EEEES-GGGGGS--TT-EEEEGGG----SSSSPPP---B-HHHHHHHHT---SSTTHHHHHHHHHHHH-TT--HHHHHHHHTSPP-HHHHHHHHGGG---S--PPPPPPTTSPPPPHHHHHHHHHHH-TTSS-S--TTS-SS-EEEEEPPP----TTSS-TTGGGHHHHHHHHHHHHGGGTT---EEEEE---S-TT---EEEEPPPGGGHHHHHHHHHHHHHHHHHHH-TT-TTHHHHHHHHHHHHHHHHTTPPPSHHHHHTGGGTTSTT-----HHHHHHHHHHHHHHHHHHHHHHHHHHHGGGS-HHHHHHHHHHHHHHHTTPPPTTSSPPHHHHHHHHHSHHHHHHHHHTTTTT--PPPPPPPPPP-PPPPPPPP-------------TTGGGSS---

pLDDT: mean 75.08, std 20.69, range [25.25, 96.75]

Radius of gyration: 25.88 Å; chains: 1; bounding box: 70×66×69 Å

Sequence (410 aa):
MARRTPDAVVLTSDSDLLLYDIGCSSVIFLDDIVLSDRHTAPPCFTFSPLFLEARLKLPGTDPAHALRRFAFELVKTPNASFPQLLARCKRPASEREYSKFDQQYRVQQSISPLPTAHNSNPLDSRLSELFLQCSSEALCPPHRPDFLPGVAARFFLPNMLENYGRSSCFEPSSEIRQLAYSLLSLDADGQVQGVWEFKRLHVLAGRGTYVPVLPPSGLPQATRDWAAPLSHVSSHIGKDCEYFWPAIALELDARYSRSEGKARLAPTLAGMGQCTSEMTPTVPWDLVHFKAQVDACCYSFRILGQVLSVVRPHLPPEDANTIYGLLQPYISRVPSLRELPTMERILKFLSSTLGKSLMTRMPRALGQQDIAPQAPPAAVAAVKAGKRNPGHQQAFGTRNRFGVLLDAEE

InterPro domains:
  IPR039436 Asteroid domain [PF12813] (4-201)

Foldseek 3Di:
DDPDDQPEEAEECDPCVLLACPDSYKYWYPVQFDDDPDPDGTDTDIGDLQVVCVVLVADDPDSNVRVLLLVLLCVVCVPDDPVRSSVVSPDDDPCVSSVVSSVVRDDPPPQDPQQDQPPNDDDDPQLSQQLSLLADPPPPPPDPPPDDDASAAEGEDDAALADPVDDALLQLLLLLLLLLVLLSNLVSVVRHQWYFYDYPDVDPPDPGDTRGHDDPVCNLVSLVVVLVLLVVLCVQQHLPDPCSLLLSLQLSQLVSCVVVVHARLLVVLLVCLPVPPPPDPDDDRSLSNSLRSSLSNLVSLQSSLSSLSRSLVVDDPVSSCSNCVSNVVNSVSSDPPVSRQDSVNSSVLSNDPNNNCSSVPSSPVVDDDGDPHDDDPDDDDDDDDDDDDDDDDDDPPPPPPVVVPPPDDD

Organism: NCBI:txid2041049